Protein AF-A0A9W8W7K0-F1 (afdb_monomer_lite)

Radius of gyration: 33.1 Å; chains: 1; bounding box: 121×92×68 Å

Secondary structure (DSSP, 8-state):
----S--PPPSHHHHHHHHHHHHHTSHHHHHHHHTT--SSSTTS---HHHHHHTSS-HHHHHHHHHHHHHT--GGGTTSTTTTS---HHHHHHHHHHHHHHHHHHHHHHHGGGGTSTTTGGGGTT------B-S-TTTS-TT-SS-HHHHHHHHHHHHTT-SS-HHHHHHHHHHHHHS---HHHHHHHHHIIIIII-B-THHHHHHHHHH-TT--HHHHHHHHHHHHTSSS-TTGGG----HHHHHHHH-TTSHHHHHH-GGGTT---HHHHH-GGGS-HHHHHHHT-TT-HHHHS-S------TT----------------PPP----------------------------------------------------PPP----S---------PP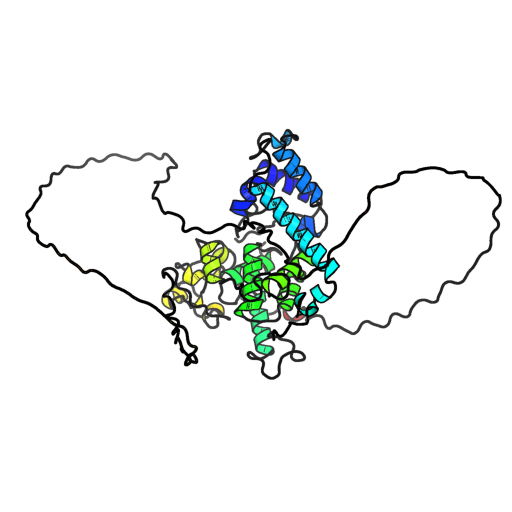P----------------------------------PPPPPP-PPPP------GGGTTS---TT-----

Structure (mmCIF, N/CA/C/O backbone):
data_AF-A0A9W8W7K0-F1
#
_entry.id   AF-A0A9W8W7K0-F1
#
loop_
_atom_site.group_PDB
_atom_site.id
_atom_site.type_symbol
_atom_site.label_atom_id
_atom_site.label_alt_id
_atom_site.label_comp_id
_atom_site.label_asym_id
_atom_site.label_entity_id
_atom_site.label_seq_id
_atom_site.pdbx_PDB_ins_code
_atom_site.Cartn_x
_atom_site.Cartn_y
_atom_site.Cartn_z
_atom_site.occupancy
_atom_site.B_iso_or_equiv
_atom_site.auth_seq_id
_atom_site.auth_comp_id
_atom_site.auth_asym_id
_atom_site.auth_atom_id
_atom_site.pdbx_PDB_model_num
ATOM 1 N N . ASP A 1 1 ? -11.293 -19.561 -4.939 1.00 69.12 1 ASP A N 1
ATOM 2 C CA . ASP A 1 1 ? -10.066 -19.495 -4.118 1.00 69.12 1 ASP A CA 1
ATOM 3 C C . ASP A 1 1 ? -9.386 -18.163 -4.363 1.00 69.12 1 ASP A C 1
ATOM 5 O O . ASP A 1 1 ? -9.458 -17.662 -5.485 1.00 69.12 1 ASP A O 1
ATOM 9 N N . ALA A 1 2 ? -8.819 -17.551 -3.324 1.00 90.88 2 ALA A N 1
ATOM 10 C CA . ALA A 1 2 ? -8.060 -16.312 -3.470 1.00 90.88 2 ALA A CA 1
ATOM 11 C C . ALA A 1 2 ? -6.697 -16.614 -4.112 1.00 90.88 2 ALA A C 1
ATOM 13 O O . ALA A 1 2 ? -6.127 -17.680 -3.885 1.00 90.88 2 ALA A O 1
ATOM 14 N N . LYS A 1 3 ? -6.176 -15.692 -4.925 1.00 94.12 3 LYS A N 1
ATOM 15 C CA . LYS A 1 3 ? -4.857 -15.822 -5.560 1.00 94.12 3 LYS A CA 1
ATOM 16 C C . LYS A 1 3 ? -3.994 -14.624 -5.202 1.00 94.12 3 LYS A C 1
ATOM 18 O O . LYS A 1 3 ? -4.473 -13.492 -5.259 1.00 94.12 3 LYS A O 1
ATOM 23 N N . SER A 1 4 ? -2.728 -14.878 -4.872 1.00 94.56 4 SER A N 1
ATOM 24 C CA . SER A 1 4 ? -1.738 -13.819 -4.672 1.00 94.56 4 SER A CA 1
ATOM 25 C C . SER A 1 4 ? -1.598 -12.968 -5.933 1.00 94.56 4 SER A C 1
ATOM 27 O O . SER A 1 4 ? -1.529 -13.494 -7.041 1.00 94.56 4 SER A O 1
ATOM 29 N N . ALA A 1 5 ? -1.512 -11.648 -5.761 1.00 94.81 5 ALA A N 1
ATOM 30 C CA . ALA A 1 5 ? -1.134 -10.735 -6.836 1.00 94.81 5 ALA A CA 1
ATOM 31 C C . ALA A 1 5 ? 0.386 -10.751 -7.119 1.00 94.81 5 ALA A C 1
ATOM 33 O O . ALA A 1 5 ? 0.833 -10.144 -8.094 1.00 94.81 5 ALA A O 1
ATOM 34 N N . HIS A 1 6 ? 1.181 -11.415 -6.272 1.00 96.00 6 HIS A N 1
ATOM 35 C CA . HIS A 1 6 ? 2.636 -11.540 -6.378 1.00 96.00 6 HIS A CA 1
ATOM 36 C C . HIS A 1 6 ? 3.085 -13.017 -6.228 1.00 96.00 6 HIS A C 1
ATOM 38 O O . HIS A 1 6 ? 3.798 -13.348 -5.280 1.00 96.00 6 HIS A O 1
ATOM 44 N N . PRO A 1 7 ? 2.683 -13.933 -7.132 1.00 95.88 7 PRO A N 1
ATOM 45 C CA . PRO A 1 7 ? 3.006 -15.364 -7.059 1.00 95.88 7 PRO A CA 1
ATOM 46 C C . PRO A 1 7 ? 4.414 -15.694 -7.603 1.00 95.88 7 PRO A C 1
ATOM 48 O O . PRO A 1 7 ? 4.616 -16.755 -8.183 1.00 95.88 7 PRO A O 1
ATOM 51 N N . PHE A 1 8 ? 5.368 -14.763 -7.506 1.00 96.38 8 PHE A N 1
ATOM 52 C CA . PHE A 1 8 ? 6.648 -14.843 -8.214 1.00 96.38 8 PHE A CA 1
ATOM 53 C C . PHE A 1 8 ? 7.795 -15.346 -7.333 1.00 96.38 8 PHE A C 1
ATOM 55 O O . PHE A 1 8 ? 7.987 -14.850 -6.221 1.00 96.38 8 PHE A O 1
ATOM 62 N N . ASP A 1 9 ? 8.611 -16.245 -7.885 1.00 96.62 9 ASP A N 1
ATOM 63 C CA . ASP A 1 9 ? 9.847 -16.725 -7.264 1.00 96.62 9 ASP A CA 1
ATOM 64 C C . ASP A 1 9 ? 10.919 -15.630 -7.167 1.00 96.62 9 ASP A C 1
ATOM 66 O O . ASP A 1 9 ? 11.029 -14.752 -8.028 1.00 96.62 9 ASP A O 1
ATOM 70 N N . GLY A 1 10 ? 11.752 -15.704 -6.127 1.00 97.50 10 GLY A N 1
ATOM 71 C CA . GLY A 1 10 ? 12.887 -14.803 -5.923 1.00 97.50 10 GLY A CA 1
ATOM 72 C C . GLY A 1 10 ? 14.089 -15.111 -6.827 1.00 97.50 10 GLY A C 1
ATOM 73 O O . GLY A 1 10 ? 14.311 -16.248 -7.232 1.00 97.50 10 GLY A O 1
ATOM 74 N N . GLY A 1 11 ? 14.910 -14.092 -7.099 1.00 98.25 11 GLY A N 1
ATOM 75 C CA . GLY A 1 11 ? 16.165 -14.217 -7.854 1.00 98.25 11 GLY A CA 1
ATOM 76 C C . GLY A 1 11 ? 16.276 -13.249 -9.034 1.00 98.25 11 GLY A C 1
ATOM 77 O O . GLY A 1 11 ? 15.302 -12.617 -9.437 1.00 98.25 11 GLY A O 1
ATOM 78 N N . GLU A 1 12 ? 17.481 -13.123 -9.597 1.00 98.62 12 GLU A N 1
ATOM 79 C CA . GLU A 1 12 ? 17.742 -12.239 -10.745 1.00 98.62 12 GLU A CA 1
ATOM 80 C C . GLU A 1 12 ? 17.053 -12.724 -12.032 1.00 98.62 12 GLU A C 1
ATOM 82 O O . GLU A 1 12 ? 16.443 -11.921 -12.738 1.00 98.62 12 GLU A O 1
ATOM 87 N N . SER A 1 13 ? 17.093 -14.025 -12.342 1.00 98.56 13 SER A N 1
ATOM 88 C CA . SER A 1 13 ? 16.479 -14.541 -13.576 1.00 98.56 13 SER A CA 1
ATOM 89 C C . SER A 1 13 ? 14.951 -14.334 -13.605 1.00 98.56 13 SER A C 1
ATOM 91 O O . SER A 1 13 ? 14.484 -13.720 -14.568 1.00 98.56 13 SER A O 1
ATOM 93 N N . PRO A 1 14 ? 14.180 -14.678 -12.546 1.00 98.62 14 PRO A N 1
ATOM 94 C CA . PRO A 1 14 ? 12.758 -14.325 -12.467 1.00 98.62 14 PRO A CA 1
ATOM 95 C C . PRO A 1 14 ? 12.486 -12.814 -12.565 1.00 98.62 14 PRO A C 1
ATOM 97 O O . PRO A 1 14 ? 11.518 -12.404 -13.208 1.00 98.62 14 PRO A O 1
ATOM 100 N N . ALA A 1 15 ? 13.358 -11.965 -12.002 1.00 98.69 15 ALA A N 1
ATOM 101 C CA . ALA A 1 15 ? 13.224 -10.510 -12.107 1.00 98.69 15 ALA A CA 1
ATOM 102 C C . ALA A 1 15 ? 13.302 -10.022 -13.563 1.00 98.69 15 ALA A C 1
ATOM 104 O O . ALA A 1 15 ? 12.480 -9.210 -14.000 1.00 98.69 15 ALA A O 1
ATOM 105 N N . TRP A 1 16 ? 14.269 -10.536 -14.328 1.00 98.50 16 TRP A N 1
ATOM 106 C CA . TRP A 1 16 ? 14.415 -10.231 -15.751 1.00 98.50 16 TRP A CA 1
ATOM 107 C C . TRP A 1 16 ? 13.248 -10.753 -16.584 1.00 98.50 16 TRP A C 1
ATOM 109 O O . TRP A 1 16 ? 12.763 -10.041 -17.467 1.00 98.50 16 TRP A O 1
ATOM 119 N N . ASP A 1 17 ? 12.756 -11.954 -16.293 1.00 98.38 17 ASP A N 1
ATOM 120 C CA . ASP A 1 17 ? 11.609 -12.520 -17.001 1.00 98.38 17 ASP A CA 1
ATOM 121 C C . ASP A 1 17 ? 10.325 -11.733 -16.712 1.00 98.38 17 ASP A C 1
ATOM 123 O O . ASP A 1 17 ? 9.567 -11.439 -17.643 1.00 98.38 17 ASP A O 1
ATOM 127 N N . ARG A 1 18 ? 10.138 -11.242 -15.477 1.00 98.56 18 ARG A N 1
ATOM 128 C CA . ARG A 1 18 ? 9.047 -10.315 -15.141 1.00 98.56 18 ARG A CA 1
ATOM 129 C C . ARG A 1 18 ? 9.155 -8.990 -15.902 1.00 98.56 18 ARG A C 1
ATOM 131 O O . ARG A 1 18 ? 8.139 -8.512 -16.406 1.00 98.56 18 ARG A O 1
ATOM 138 N N . VAL A 1 19 ? 10.347 -8.398 -16.041 1.00 98.56 19 VAL A N 1
ATOM 139 C CA . VAL A 1 19 ? 10.525 -7.172 -16.852 1.00 98.56 19 VAL A CA 1
ATOM 140 C C . VAL A 1 19 ? 10.195 -7.425 -18.322 1.00 98.56 19 VAL A C 1
ATOM 142 O O . VAL A 1 19 ? 9.390 -6.689 -18.898 1.00 98.56 19 VAL A O 1
ATOM 145 N N . ARG A 1 20 ? 10.741 -8.490 -18.919 1.00 97.81 20 ARG A N 1
ATOM 146 C CA . ARG A 1 20 ? 10.483 -8.856 -20.322 1.00 97.81 20 ARG A CA 1
ATOM 147 C C . ARG A 1 20 ? 9.000 -9.121 -20.575 1.00 97.81 20 ARG A C 1
ATOM 149 O O . ARG A 1 20 ? 8.483 -8.691 -21.604 1.00 97.81 20 ARG A O 1
ATOM 156 N N . HIS A 1 21 ? 8.308 -9.782 -19.642 1.00 98.06 21 HIS A N 1
ATOM 157 C CA . HIS A 1 21 ? 6.854 -9.980 -19.681 1.00 98.06 21 HIS A CA 1
ATOM 158 C C . HIS A 1 21 ? 6.109 -8.644 -19.725 1.00 98.06 21 HIS A C 1
ATOM 160 O O . HIS A 1 21 ? 5.313 -8.420 -20.634 1.00 98.06 21 HIS A O 1
ATOM 166 N N . LEU A 1 22 ? 6.400 -7.726 -18.798 1.00 98.19 22 LEU A N 1
ATOM 167 C CA . LEU A 1 22 ? 5.751 -6.409 -18.720 1.00 98.19 22 LEU A CA 1
ATOM 168 C C . LEU A 1 22 ? 5.983 -5.542 -19.963 1.00 98.19 22 LEU A C 1
ATOM 170 O O . LEU A 1 22 ? 5.111 -4.752 -20.327 1.00 98.19 22 LEU A O 1
ATOM 174 N N . VAL A 1 23 ? 7.146 -5.660 -20.606 1.00 97.75 23 VAL A N 1
ATOM 175 C CA . VAL A 1 23 ? 7.427 -4.967 -21.869 1.00 97.75 23 VAL A CA 1
ATOM 176 C C . VAL A 1 23 ? 6.638 -5.614 -23.012 1.00 97.75 23 VAL A C 1
ATOM 178 O O . VAL A 1 23 ? 5.861 -4.930 -23.678 1.00 97.75 23 VAL A O 1
ATOM 181 N N . LYS A 1 24 ? 6.757 -6.937 -23.198 1.00 97.25 24 LYS A N 1
ATOM 182 C CA . LYS A 1 24 ? 6.129 -7.679 -24.310 1.00 97.25 24 LYS A CA 1
ATOM 183 C C . LYS A 1 24 ? 4.600 -7.658 -24.281 1.00 97.25 24 LYS A C 1
ATOM 185 O O . LYS A 1 24 ? 3.972 -7.555 -25.331 1.00 97.25 24 LYS A O 1
ATOM 190 N N . THR A 1 25 ? 3.994 -7.705 -23.096 1.00 97.00 25 THR A N 1
ATOM 191 C CA . THR A 1 25 ? 2.533 -7.581 -22.914 1.00 97.00 25 THR A CA 1
ATOM 192 C C . THR A 1 25 ? 2.031 -6.136 -22.975 1.00 97.00 25 THR A C 1
ATOM 194 O O . THR A 1 25 ? 0.826 -5.903 -23.033 1.00 97.00 25 THR A O 1
ATOM 197 N N . GLY A 1 26 ? 2.929 -5.146 -22.967 1.00 97.06 26 GLY A N 1
ATOM 198 C CA . GLY A 1 26 ? 2.571 -3.730 -22.908 1.00 97.06 26 GLY A CA 1
ATOM 199 C C . GLY A 1 26 ? 2.163 -3.228 -21.518 1.00 97.06 26 GLY A C 1
ATOM 200 O O . GLY A 1 26 ? 1.748 -2.072 -21.413 1.00 97.06 26 GLY A O 1
ATOM 201 N N . GLY A 1 27 ? 2.318 -4.038 -20.462 1.00 97.56 27 GLY A N 1
ATOM 202 C CA . GLY A 1 27 ? 2.046 -3.667 -19.068 1.00 97.56 27 GLY A CA 1
ATOM 203 C C . GLY A 1 27 ? 2.809 -2.423 -18.594 1.00 97.56 27 GLY A C 1
ATOM 204 O O . GLY A 1 27 ? 2.254 -1.605 -17.860 1.00 97.56 27 GLY A O 1
ATOM 205 N N . MET A 1 28 ? 4.039 -2.201 -19.080 1.00 97.75 28 MET A N 1
ATOM 206 C CA . MET A 1 28 ? 4.772 -0.945 -18.832 1.00 97.75 28 MET A CA 1
ATOM 207 C C . MET A 1 28 ? 4.047 0.284 -19.414 1.00 97.75 28 MET A C 1
ATOM 209 O O . MET A 1 28 ? 4.049 1.351 -18.806 1.00 97.75 28 MET A O 1
ATOM 213 N N . CYS A 1 29 ? 3.381 0.136 -20.561 1.00 97.88 29 CYS A N 1
ATOM 214 C CA . CYS A 1 29 ? 2.698 1.216 -21.280 1.00 97.88 29 CYS A CA 1
ATOM 215 C C . CYS A 1 29 ? 1.240 1.433 -20.840 1.00 97.88 29 CYS A C 1
ATOM 217 O O . CYS A 1 29 ? 0.659 2.467 -21.158 1.00 97.88 29 CYS A O 1
ATOM 219 N N . SER A 1 30 ? 0.615 0.480 -20.142 1.00 97.62 30 SER A N 1
ATOM 220 C CA . SER A 1 30 ? -0.686 0.668 -19.470 1.00 97.62 30 SER A CA 1
ATOM 221 C C . SER A 1 30 ? -0.554 1.040 -17.990 1.00 97.62 30 SER A C 1
ATOM 223 O O . SER A 1 30 ? -1.554 1.368 -17.356 1.00 97.62 30 SER A O 1
ATOM 225 N N . TYR A 1 31 ? 0.662 1.017 -17.429 1.00 98.44 31 TYR A N 1
ATOM 226 C CA . TYR A 1 31 ? 0.902 1.125 -15.988 1.00 98.44 31 TYR A CA 1
ATOM 227 C C . TYR A 1 31 ? 0.175 2.301 -15.314 1.00 98.44 31 TYR A C 1
ATOM 229 O O . TYR A 1 31 ? -0.412 2.127 -14.250 1.00 98.44 31 TYR A O 1
ATOM 237 N N . GLN A 1 32 ? 0.153 3.488 -15.927 1.00 97.69 32 GLN A N 1
ATOM 238 C CA . GLN A 1 32 ? -0.512 4.668 -15.356 1.00 97.69 32 GLN A CA 1
ATOM 239 C C . GLN A 1 32 ? -2.029 4.484 -15.173 1.00 97.69 32 GLN A C 1
ATOM 241 O O . GLN A 1 32 ? -2.600 5.008 -14.215 1.00 97.69 32 GLN A O 1
ATOM 246 N N . GLU A 1 33 ? -2.671 3.731 -16.066 1.00 97.38 33 GLU A N 1
ATOM 247 C CA . GLU A 1 33 ? -4.105 3.430 -16.037 1.00 97.38 33 GLU A CA 1
ATOM 248 C C . GLU A 1 33 ? -4.400 2.332 -15.003 1.00 97.38 33 GLU A C 1
ATOM 250 O O . GLU A 1 33 ? -5.355 2.430 -14.232 1.00 97.38 33 GLU A O 1
ATOM 255 N N . THR A 1 34 ? -3.549 1.302 -14.939 1.00 97.44 34 THR A N 1
ATOM 256 C CA . THR A 1 34 ? -3.819 0.067 -14.185 1.00 97.44 34 THR A CA 1
ATOM 257 C C . THR A 1 34 ? -3.297 0.066 -12.747 1.00 97.44 34 THR A C 1
ATOM 259 O O . THR A 1 34 ? -3.835 -0.654 -11.907 1.00 97.44 34 THR A O 1
ATOM 262 N N . ARG A 1 35 ? -2.281 0.878 -12.414 1.00 97.44 35 ARG A N 1
ATOM 263 C CA . ARG A 1 35 ? -1.501 0.804 -11.153 1.00 97.44 35 ARG A CA 1
ATOM 264 C C . ARG A 1 35 ? -2.266 0.933 -9.833 1.00 97.44 35 ARG A C 1
ATOM 266 O O . ARG A 1 35 ? -1.680 0.694 -8.778 1.00 97.44 35 ARG A O 1
ATOM 273 N N . ASN A 1 36 ? -3.534 1.337 -9.873 1.00 97.44 36 ASN A N 1
ATOM 274 C CA . ASN A 1 36 ? -4.407 1.415 -8.699 1.00 97.44 36 ASN A CA 1
ATOM 275 C C . ASN A 1 36 ? -5.288 0.172 -8.494 1.00 97.44 36 ASN A C 1
ATOM 277 O O . ASN A 1 36 ? -6.071 0.162 -7.546 1.00 97.44 36 ASN A O 1
ATOM 281 N N . GLY A 1 37 ? -5.176 -0.841 -9.359 1.00 97.38 37 GLY A N 1
ATOM 282 C CA . GLY A 1 37 ? -5.876 -2.113 -9.209 1.00 97.38 37 GLY A CA 1
ATOM 283 C C . GLY A 1 37 ? -5.520 -2.848 -7.913 1.00 97.38 37 GLY A C 1
ATOM 284 O O . GLY A 1 37 ? -4.507 -2.568 -7.267 1.00 97.38 37 GLY A O 1
ATOM 285 N N . LEU A 1 38 ? -6.393 -3.783 -7.539 1.00 97.75 38 LEU A N 1
ATOM 286 C CA . LEU A 1 38 ? -6.318 -4.530 -6.280 1.00 97.75 38 LEU A CA 1
ATOM 287 C C . LEU A 1 38 ? -6.217 -6.054 -6.483 1.00 97.75 38 LEU A C 1
ATOM 289 O O . LEU A 1 38 ? -5.782 -6.754 -5.580 1.00 97.75 38 LEU A O 1
ATOM 293 N N . LEU A 1 39 ? -6.591 -6.574 -7.658 1.00 96.88 39 LEU A N 1
ATOM 294 C CA . LEU A 1 39 ? -6.557 -8.003 -7.990 1.00 96.88 39 LEU A CA 1
ATOM 295 C C . LEU A 1 39 ? -5.794 -8.259 -9.291 1.00 96.88 39 LEU A C 1
ATOM 297 O O . LEU A 1 39 ? -5.890 -7.479 -10.240 1.00 96.88 39 LEU A O 1
ATOM 301 N N . GLY A 1 40 ? -5.096 -9.395 -9.341 1.00 96.31 40 GLY A N 1
ATOM 302 C CA . GLY A 1 40 ? -4.341 -9.863 -10.503 1.00 96.31 40 GLY A CA 1
ATOM 303 C C . GLY A 1 40 ? -2.873 -9.426 -10.521 1.00 96.31 40 GLY A C 1
ATOM 304 O O . GLY A 1 40 ? -2.425 -8.545 -9.787 1.00 96.31 40 GLY A O 1
ATOM 305 N N . GLU A 1 41 ? -2.096 -10.060 -11.386 1.00 96.88 41 GLU A N 1
ATOM 306 C CA . GLU A 1 41 ? -0.648 -9.846 -11.463 1.00 96.88 41 GLU A CA 1
ATOM 307 C C . GLU A 1 41 ? -0.300 -8.553 -12.212 1.00 96.88 41 GLU A C 1
ATOM 309 O O . GLU A 1 41 ? 0.485 -7.740 -11.723 1.00 96.88 41 GLU A O 1
ATOM 314 N N . ASP A 1 42 ? -0.953 -8.298 -13.346 1.00 96.81 42 ASP A N 1
ATOM 315 C CA . ASP A 1 42 ? -0.522 -7.284 -14.320 1.00 96.81 42 ASP A CA 1
ATOM 316 C C . ASP A 1 42 ? -1.151 -5.893 -14.151 1.00 96.81 42 ASP A C 1
ATOM 318 O O . ASP A 1 42 ? -0.867 -4.988 -14.933 1.00 96.81 42 ASP A O 1
ATOM 322 N N . PHE A 1 43 ? -1.922 -5.648 -13.081 1.00 97.00 43 PHE A N 1
ATOM 323 C CA . PHE A 1 43 ? -2.337 -4.272 -12.768 1.00 97.00 43 PHE A CA 1
ATOM 324 C C . PHE A 1 43 ? -1.137 -3.366 -12.431 1.00 97.00 43 PHE A C 1
ATOM 326 O O . PHE A 1 43 ? -1.212 -2.145 -12.566 1.00 97.00 43 PHE A O 1
ATOM 333 N N . SER A 1 44 ? -0.018 -3.944 -11.990 1.00 98.00 44 SER A N 1
ATOM 334 C CA . SER A 1 44 ? 1.217 -3.233 -11.659 1.00 98.00 44 SER A CA 1
ATOM 335 C C . SER A 1 44 ? 2.443 -4.092 -11.973 1.00 98.00 44 SER A C 1
ATOM 337 O O . SER A 1 44 ? 2.335 -5.285 -12.246 1.00 98.00 44 SER A O 1
ATOM 339 N N . THR A 1 45 ? 3.635 -3.495 -11.922 1.00 98.25 45 THR A N 1
ATOM 340 C CA . THR A 1 45 ? 4.877 -4.177 -12.314 1.00 98.25 45 THR A CA 1
ATOM 341 C C . THR A 1 45 ? 5.207 -5.399 -11.448 1.00 98.25 45 THR A C 1
ATOM 343 O O . THR A 1 45 ? 5.752 -6.371 -11.956 1.00 98.25 45 THR A O 1
ATOM 346 N N . LYS A 1 46 ? 4.873 -5.383 -10.149 1.00 98.19 46 LYS A N 1
ATOM 347 C CA . LYS A 1 46 ? 5.287 -6.414 -9.170 1.00 98.19 46 LYS A CA 1
ATOM 348 C C . LYS A 1 46 ? 6.814 -6.631 -9.119 1.00 98.19 46 LYS A C 1
ATOM 350 O O . LYS A 1 46 ? 7.291 -7.691 -8.754 1.00 98.19 46 LYS A O 1
ATOM 355 N N . LEU A 1 47 ? 7.595 -5.598 -9.458 1.00 98.56 47 LEU A N 1
ATOM 356 C CA . LEU A 1 47 ? 9.066 -5.630 -9.410 1.00 98.56 47 LEU A CA 1
ATOM 357 C C . LEU A 1 47 ? 9.641 -5.256 -8.032 1.00 98.56 47 LEU A C 1
ATOM 359 O O . LEU A 1 47 ? 10.857 -5.191 -7.867 1.00 98.56 47 LEU A O 1
ATOM 363 N N . SER A 1 48 ? 8.787 -4.964 -7.048 1.00 98.25 48 SER A N 1
ATOM 364 C CA . SER A 1 48 ? 9.192 -4.439 -5.743 1.00 98.25 48 SER A CA 1
ATOM 365 C C . SER A 1 48 ? 10.002 -5.446 -4.921 1.00 98.25 48 SER A C 1
ATOM 367 O O . SER A 1 48 ? 11.034 -5.050 -4.385 1.00 98.25 48 SER A O 1
ATOM 369 N N . GLY A 1 49 ? 9.633 -6.735 -4.904 1.00 97.38 49 GLY A N 1
ATOM 370 C CA . GLY A 1 49 ? 10.412 -7.782 -4.219 1.00 97.38 49 GLY A CA 1
ATOM 371 C C . GLY A 1 49 ? 11.845 -7.889 -4.752 1.00 97.38 49 GLY A C 1
ATOM 372 O O . GLY A 1 49 ? 12.817 -7.838 -3.998 1.00 97.38 49 GLY A O 1
ATOM 373 N N . TYR A 1 50 ? 11.995 -7.900 -6.079 1.00 98.62 50 TYR A N 1
ATOM 374 C CA . TYR A 1 50 ? 13.303 -7.916 -6.739 1.00 98.62 50 TYR A CA 1
ATOM 375 C C . TYR A 1 50 ? 14.126 -6.642 -6.490 1.00 98.62 50 TYR A C 1
ATOM 377 O O . TYR A 1 50 ? 15.340 -6.715 -6.307 1.00 98.62 50 TYR A O 1
ATOM 385 N N . LEU A 1 51 ? 13.478 -5.472 -6.464 1.00 98.69 51 LEU A N 1
ATOM 386 C CA . LEU A 1 51 ? 14.119 -4.178 -6.196 1.00 98.69 51 LEU A CA 1
ATOM 387 C C . LEU A 1 51 ? 14.529 -3.981 -4.729 1.00 98.69 51 LEU A C 1
ATOM 389 O O . LEU A 1 51 ? 15.419 -3.164 -4.465 1.00 98.69 51 LEU A O 1
ATOM 393 N N . ALA A 1 52 ? 13.876 -4.670 -3.791 1.00 98.00 52 ALA A N 1
ATOM 394 C CA . ALA A 1 52 ? 14.219 -4.659 -2.370 1.00 98.00 52 ALA A CA 1
ATOM 395 C C . ALA A 1 52 ? 15.489 -5.485 -2.105 1.00 98.00 52 ALA A C 1
ATOM 397 O O . ALA A 1 52 ? 16.426 -4.991 -1.478 1.00 98.00 52 ALA A O 1
ATOM 398 N N . LEU A 1 53 ? 15.559 -6.696 -2.671 1.00 97.62 53 LEU A N 1
ATOM 399 C CA . LEU A 1 53 ? 16.705 -7.608 -2.537 1.00 97.62 53 LEU A CA 1
ATOM 400 C C . LEU A 1 53 ? 17.873 -7.301 -3.493 1.00 97.62 53 LEU A C 1
ATOM 402 O O . LEU A 1 53 ? 18.946 -7.882 -3.365 1.00 97.62 53 LEU A O 1
ATOM 406 N N . GLY A 1 54 ? 17.686 -6.393 -4.455 1.00 98.00 54 GLY A N 1
ATOM 407 C CA . GLY A 1 54 ? 18.712 -6.035 -5.438 1.00 98.00 54 GLY A CA 1
ATOM 408 C C . GLY A 1 54 ? 18.876 -7.038 -6.585 1.00 98.00 54 GLY A C 1
ATOM 409 O O . GLY A 1 54 ? 19.814 -6.898 -7.363 1.00 98.00 54 GLY A O 1
ATOM 410 N N . CYS A 1 55 ? 17.952 -7.995 -6.735 1.00 98.62 55 CYS A N 1
ATOM 411 C CA . CYS A 1 55 ? 17.897 -8.940 -7.859 1.00 98.62 55 CYS A CA 1
ATOM 412 C C . CYS A 1 55 ? 17.754 -8.245 -9.223 1.00 98.62 55 CYS A C 1
ATOM 414 O O . CYS A 1 55 ? 18.072 -8.831 -10.250 1.00 98.62 55 CYS A O 1
ATOM 416 N N . ILE A 1 56 ? 17.267 -7.001 -9.240 1.00 98.50 56 ILE A N 1
ATOM 417 C CA . ILE A 1 56 ? 17.315 -6.119 -10.405 1.00 98.50 56 ILE A CA 1
ATOM 418 C C . ILE A 1 56 ? 17.551 -4.675 -9.958 1.00 98.50 56 ILE A C 1
ATOM 420 O O . ILE A 1 56 ? 17.106 -4.261 -8.885 1.00 98.50 56 ILE A O 1
ATOM 424 N N . SER A 1 57 ? 18.244 -3.882 -10.779 1.00 98.25 57 SER A N 1
ATOM 425 C CA . SER A 1 57 ? 18.478 -2.465 -10.488 1.00 98.25 57 SER A CA 1
ATOM 426 C C . SER A 1 57 ? 17.442 -1.558 -11.161 1.00 98.25 57 SER A C 1
ATOM 428 O O . SER A 1 57 ? 16.991 -1.822 -12.275 1.00 98.25 57 SER A O 1
ATOM 430 N N . ALA A 1 58 ? 17.116 -0.425 -10.530 1.00 98.19 58 ALA A N 1
ATOM 431 C CA . ALA A 1 58 ? 16.249 0.593 -11.133 1.00 98.19 58 ALA A CA 1
ATOM 432 C C . ALA A 1 58 ? 16.813 1.143 -12.462 1.00 98.19 58 ALA A C 1
ATOM 434 O O . ALA A 1 58 ? 16.047 1.491 -13.357 1.00 98.19 58 ALA A O 1
ATOM 435 N N . ARG A 1 59 ? 18.148 1.159 -12.618 1.00 98.50 59 ARG A N 1
ATOM 436 C CA . ARG A 1 59 ? 18.823 1.524 -13.876 1.00 98.50 59 ARG A CA 1
ATOM 437 C C . ARG A 1 59 ? 18.593 0.483 -14.970 1.00 98.50 59 ARG A C 1
ATOM 439 O O . ARG A 1 59 ? 18.344 0.866 -16.100 1.00 98.50 59 ARG A O 1
ATOM 446 N N . SER A 1 60 ? 18.609 -0.804 -14.622 1.00 98.50 60 SER A N 1
ATOM 447 C CA . SER A 1 60 ? 18.305 -1.905 -15.546 1.00 98.50 60 SER A CA 1
ATOM 448 C C . SER A 1 60 ? 16.865 -1.808 -16.055 1.00 98.50 60 SER A C 1
ATOM 450 O O . SER A 1 60 ? 16.630 -1.893 -17.251 1.00 98.50 60 SER A O 1
ATOM 452 N N . ILE A 1 61 ? 15.901 -1.532 -15.167 1.00 98.69 61 ILE A N 1
ATOM 453 C CA . ILE A 1 61 ? 14.502 -1.303 -15.570 1.00 98.69 61 ILE A CA 1
ATOM 454 C C . ILE A 1 61 ? 14.390 -0.063 -16.472 1.00 98.69 61 ILE A C 1
ATOM 456 O O . ILE A 1 61 ? 13.660 -0.090 -17.456 1.00 98.69 61 ILE A O 1
ATOM 460 N N . HIS A 1 62 ? 15.107 1.023 -16.163 1.00 98.50 62 HIS A N 1
ATOM 461 C CA . HIS A 1 62 ? 15.106 2.222 -17.002 1.00 98.50 62 HIS A CA 1
ATOM 462 C C . HIS A 1 62 ? 15.677 1.958 -18.405 1.00 98.50 62 HIS A C 1
ATOM 464 O O . HIS A 1 62 ? 15.085 2.422 -19.376 1.00 98.50 62 HIS A O 1
ATOM 470 N N . ASP A 1 63 ? 16.775 1.210 -18.508 1.00 98.38 63 ASP A N 1
ATOM 471 C CA . ASP A 1 63 ? 17.408 0.814 -19.771 1.00 98.38 63 ASP A CA 1
ATOM 472 C C . ASP A 1 63 ? 16.458 -0.021 -20.651 1.00 98.38 63 ASP A C 1
ATOM 474 O O . ASP A 1 63 ? 16.291 0.267 -21.833 1.00 98.38 63 ASP A O 1
ATOM 478 N N . GLU A 1 64 ? 15.720 -0.969 -20.064 1.00 98.12 64 GLU A N 1
ATOM 479 C CA . GLU A 1 64 ? 14.677 -1.728 -20.777 1.00 98.12 64 GLU A CA 1
ATOM 480 C C . GLU A 1 64 ? 13.511 -0.854 -21.265 1.00 98.12 64 GLU A C 1
ATOM 482 O O . GLU A 1 64 ? 12.957 -1.096 -22.338 1.00 98.12 64 GLU A O 1
ATOM 487 N N . LEU A 1 65 ? 13.150 0.194 -20.516 1.00 98.44 65 LEU A N 1
ATOM 488 C CA . LEU A 1 65 ? 12.164 1.169 -20.985 1.00 98.44 65 LEU A CA 1
ATOM 489 C C . LEU A 1 65 ? 12.709 2.018 -22.144 1.00 98.44 65 LEU A C 1
ATOM 491 O O . LEU A 1 65 ? 11.959 2.280 -23.076 1.00 98.44 65 LEU A O 1
ATOM 495 N N . LEU A 1 66 ? 13.992 2.401 -22.134 1.00 98.50 66 LEU A N 1
ATOM 496 C CA . LEU A 1 66 ? 14.617 3.110 -23.262 1.00 98.50 66 LEU A CA 1
ATOM 497 C C . LEU A 1 66 ? 14.667 2.230 -24.517 1.00 98.50 66 LEU A C 1
ATOM 499 O O . LEU A 1 66 ? 14.261 2.677 -25.583 1.00 98.50 66 LEU A O 1
ATOM 503 N N . LYS A 1 67 ? 15.047 0.952 -24.392 1.00 98.44 67 LYS A N 1
ATOM 504 C CA . LYS A 1 67 ? 15.030 -0.015 -25.508 1.00 98.44 67 LYS A CA 1
ATOM 505 C C . LYS A 1 67 ? 13.665 -0.132 -26.183 1.00 98.44 67 LYS A C 1
ATOM 507 O O . LYS A 1 67 ? 13.585 -0.192 -27.410 1.00 98.44 67 LYS A O 1
ATOM 512 N N . LEU A 1 68 ? 12.595 -0.146 -25.385 1.00 98.44 68 LEU A N 1
ATOM 513 C CA . LEU A 1 68 ? 11.221 -0.104 -25.883 1.00 98.44 68 LEU A CA 1
ATOM 514 C C . LEU A 1 68 ? 10.909 1.242 -26.557 1.00 98.44 68 LEU A C 1
ATOM 516 O O . LEU A 1 68 ? 10.397 1.265 -27.672 1.00 98.44 68 LEU A O 1
ATOM 520 N N . GLU A 1 69 ? 11.181 2.354 -25.881 1.00 98.50 69 GLU A N 1
ATOM 521 C CA . GLU A 1 69 ? 10.773 3.700 -26.302 1.00 98.50 69 GLU A CA 1
ATOM 522 C C . GLU A 1 69 ? 11.498 4.175 -27.565 1.00 98.50 69 GLU A C 1
ATOM 524 O O . GLU A 1 69 ? 10.842 4.667 -28.486 1.00 98.50 69 GLU A O 1
ATOM 529 N N . ASP A 1 70 ? 12.811 3.960 -27.632 1.00 98.38 70 ASP A N 1
ATOM 530 C CA . ASP A 1 70 ? 13.674 4.309 -28.766 1.00 98.38 70 ASP A CA 1
ATOM 531 C C . ASP A 1 70 ? 13.584 3.279 -29.905 1.00 98.38 70 ASP A C 1
ATOM 533 O O . ASP A 1 70 ? 13.993 3.557 -31.031 1.00 98.38 70 ASP A O 1
ATOM 537 N N . GLY A 1 71 ? 13.032 2.090 -29.633 1.00 97.62 71 GLY A N 1
ATOM 538 C CA . GLY A 1 71 ? 12.859 1.026 -30.622 1.00 97.62 71 GLY A CA 1
ATOM 539 C C . GLY A 1 71 ? 14.156 0.300 -30.991 1.00 97.62 71 GLY A C 1
ATOM 540 O O . GLY A 1 71 ? 14.325 -0.101 -32.138 1.00 97.62 71 GLY A O 1
ATOM 541 N N . THR A 1 72 ? 15.095 0.163 -30.050 1.00 97.75 72 THR A N 1
ATOM 542 C CA . THR A 1 72 ? 16.452 -0.355 -30.319 1.00 97.75 72 THR A CA 1
ATOM 543 C C . THR A 1 72 ? 16.621 -1.856 -30.069 1.00 97.75 72 THR A C 1
ATOM 545 O O . THR A 1 72 ? 17.586 -2.441 -30.559 1.00 97.75 72 THR A O 1
ATOM 548 N N . ASP A 1 73 ? 15.694 -2.500 -29.351 1.00 96.31 73 ASP A N 1
ATOM 549 C CA . ASP A 1 73 ? 15.679 -3.956 -29.145 1.00 96.31 73 ASP A CA 1
ATOM 550 C C . ASP A 1 73 ? 14.534 -4.611 -29.935 1.00 96.31 73 ASP A C 1
ATOM 552 O O . ASP A 1 73 ? 13.376 -4.617 -29.517 1.00 96.31 73 ASP A O 1
ATOM 556 N N . GLU A 1 74 ? 14.868 -5.205 -31.083 1.00 95.88 74 GLU A N 1
ATOM 557 C CA . GLU A 1 74 ? 13.923 -5.881 -31.986 1.00 95.88 74 GLU A CA 1
ATOM 558 C C . GLU A 1 74 ? 13.111 -7.010 -31.318 1.00 95.88 74 GLU A C 1
ATOM 560 O O . GLU A 1 74 ? 12.034 -7.374 -31.803 1.00 95.88 74 GLU A O 1
ATOM 565 N N . THR A 1 75 ? 13.533 -7.545 -30.162 1.00 96.00 75 THR A N 1
ATOM 566 C CA . THR A 1 75 ? 12.709 -8.510 -29.407 1.00 96.00 75 THR A CA 1
ATOM 567 C C . THR A 1 75 ? 11.429 -7.884 -28.835 1.00 96.00 75 THR A C 1
ATOM 569 O O . THR A 1 75 ? 10.506 -8.611 -28.441 1.00 96.00 75 THR A O 1
ATOM 572 N N . TYR A 1 76 ? 11.340 -6.550 -28.846 1.00 96.56 76 TYR A N 1
ATOM 573 C CA . TYR A 1 76 ? 10.178 -5.749 -28.473 1.00 96.56 76 TYR A CA 1
ATOM 574 C C . TYR A 1 76 ? 9.417 -5.152 -29.666 1.00 96.56 76 TYR A C 1
ATOM 576 O O . TYR A 1 76 ? 8.438 -4.445 -29.438 1.00 96.56 76 TYR A O 1
ATOM 584 N N . ALA A 1 77 ? 9.753 -5.485 -30.918 1.00 96.31 77 ALA A N 1
ATOM 585 C CA . ALA A 1 77 ? 9.124 -4.901 -32.114 1.00 96.31 77 ALA A CA 1
ATOM 586 C C . ALA A 1 77 ? 7.586 -5.056 -32.194 1.00 96.31 77 ALA A C 1
ATOM 588 O O . ALA A 1 77 ? 6.905 -4.297 -32.885 1.00 96.31 77 ALA A O 1
ATOM 589 N N . ARG A 1 78 ? 7.013 -6.037 -31.480 1.00 96.19 78 ARG A N 1
ATOM 590 C CA . ARG A 1 78 ? 5.556 -6.277 -31.385 1.00 96.19 78 ARG A CA 1
ATOM 591 C C . ARG A 1 78 ? 4.898 -5.673 -30.135 1.00 96.19 78 ARG A C 1
ATOM 593 O O . ARG A 1 78 ? 3.678 -5.753 -29.998 1.00 96.19 78 ARG A O 1
ATOM 600 N N . SER A 1 79 ? 5.676 -5.095 -29.224 1.00 96.38 79 SER A N 1
ATOM 601 C CA . SER A 1 79 ? 5.207 -4.543 -27.950 1.00 96.38 79 SER A CA 1
ATOM 602 C C . SER A 1 79 ? 4.440 -3.230 -28.142 1.00 96.38 79 SER A C 1
ATOM 604 O O . SER A 1 79 ? 4.780 -2.394 -28.985 1.00 96.38 79 SER A O 1
ATOM 606 N N . LYS A 1 80 ? 3.429 -2.978 -27.298 1.00 95.50 80 LYS A N 1
ATOM 607 C CA . LYS A 1 80 ? 2.776 -1.657 -27.225 1.00 95.50 80 LYS A CA 1
ATOM 608 C C . LYS A 1 80 ? 3.835 -0.602 -26.880 1.00 95.50 80 LYS A C 1
ATOM 610 O O . LYS A 1 80 ? 4.490 -0.719 -25.854 1.00 95.50 80 LYS A O 1
ATOM 615 N N . GLY A 1 81 ? 3.953 0.442 -27.701 1.00 94.69 81 GLY A N 1
ATOM 616 C CA . GLY A 1 81 ? 4.860 1.575 -27.461 1.00 94.69 81 GLY A CA 1
ATOM 617 C C . GLY A 1 81 ? 6.237 1.488 -28.129 1.00 94.69 81 GLY A C 1
ATOM 618 O O . GLY A 1 81 ? 6.968 2.469 -28.059 1.00 94.69 81 GLY A O 1
ATOM 619 N N . PHE A 1 82 ? 6.565 0.384 -28.811 1.00 98.00 82 PHE A N 1
ATOM 620 C CA . PHE A 1 82 ? 7.868 0.208 -29.462 1.00 98.00 82 PHE A CA 1
ATOM 621 C C . PHE A 1 82 ? 8.196 1.317 -30.475 1.00 98.00 82 PHE A C 1
ATOM 623 O O . PHE A 1 82 ? 7.414 1.541 -31.404 1.00 98.00 82 PHE A O 1
ATOM 630 N N . GLY A 1 83 ? 9.328 2.003 -30.288 1.00 97.88 83 GLY A N 1
ATOM 631 C CA . GLY A 1 83 ? 9.798 3.086 -31.161 1.00 97.88 83 GLY A CA 1
ATOM 632 C C . GLY A 1 83 ? 8.916 4.342 -31.154 1.00 97.88 83 GLY A C 1
ATOM 633 O O . GLY A 1 83 ? 8.900 5.086 -32.135 1.00 97.88 83 GLY A O 1
ATOM 634 N N . LYS A 1 84 ? 8.113 4.559 -30.099 1.00 97.69 84 LYS A N 1
ATOM 635 C CA . LYS A 1 84 ? 7.161 5.689 -29.990 1.00 97.69 84 LYS A CA 1
ATOM 636 C C . LYS A 1 84 ? 7.535 6.722 -28.923 1.00 97.69 84 LYS A C 1
ATOM 638 O O . LYS A 1 84 ? 6.755 7.648 -28.701 1.00 97.69 84 LYS A O 1
ATOM 643 N N . GLY A 1 85 ? 8.699 6.583 -28.288 1.00 98.06 85 GLY A N 1
ATOM 644 C CA . GLY A 1 85 ? 9.147 7.433 -27.185 1.00 98.06 85 GLY A CA 1
ATOM 645 C C . GLY A 1 85 ? 8.371 7.226 -25.876 1.00 98.06 85 GLY A C 1
ATOM 646 O O . GLY A 1 85 ? 7.484 6.372 -25.770 1.00 98.06 85 GLY A O 1
ATOM 647 N N . GLU A 1 86 ? 8.713 8.033 -24.864 1.00 98.19 86 GLU A N 1
ATOM 648 C CA . GLU A 1 86 ? 8.040 8.043 -23.558 1.00 98.19 86 GLU A CA 1
ATOM 649 C C . GLU A 1 86 ? 6.519 8.224 -23.703 1.00 98.19 86 GLU A C 1
ATOM 651 O O . GLU A 1 86 ? 6.037 9.148 -24.360 1.00 98.19 86 GLU A O 1
ATOM 656 N N . ASN A 1 87 ? 5.759 7.387 -22.996 1.00 97.69 87 ASN A N 1
ATOM 657 C CA . ASN A 1 87 ? 4.315 7.535 -22.827 1.00 97.69 87 ASN A CA 1
ATOM 658 C C . ASN A 1 87 ? 3.948 7.600 -21.338 1.00 97.69 87 ASN A C 1
ATOM 660 O O . ASN A 1 87 ? 4.770 7.305 -20.471 1.00 97.69 87 ASN A O 1
ATOM 664 N N . ASP A 1 88 ? 2.701 7.962 -21.028 1.00 98.19 88 ASP A N 1
ATOM 665 C CA . ASP A 1 88 ? 2.243 8.143 -19.643 1.00 98.19 88 ASP A CA 1
ATOM 666 C C . ASP A 1 88 ? 2.471 6.908 -18.753 1.00 98.19 88 ASP A C 1
ATOM 668 O O . ASP A 1 88 ? 2.772 7.062 -17.569 1.00 98.19 88 ASP A O 1
ATOM 672 N N . GLY A 1 89 ? 2.385 5.693 -19.309 1.00 98.25 89 GLY A N 1
ATOM 673 C CA . GLY A 1 89 ? 2.663 4.451 -18.589 1.00 98.25 89 GLY A CA 1
ATOM 674 C C . GLY A 1 89 ? 4.132 4.316 -18.197 1.00 98.25 89 GLY A C 1
ATOM 675 O O . GLY A 1 89 ? 4.444 4.208 -17.008 1.00 98.25 89 GLY A O 1
ATOM 676 N N . THR A 1 90 ? 5.044 4.381 -19.168 1.00 98.38 90 THR A N 1
ATOM 677 C CA . THR A 1 90 ? 6.481 4.183 -18.914 1.00 98.38 90 THR A CA 1
ATOM 678 C C . THR A 1 90 ? 7.088 5.326 -18.098 1.00 98.38 90 THR A C 1
ATOM 680 O O . THR A 1 90 ? 7.883 5.096 -17.180 1.00 98.38 90 THR A O 1
ATOM 683 N N . LYS A 1 91 ? 6.601 6.550 -18.326 1.00 98.56 91 LYS A N 1
ATOM 684 C CA . LYS A 1 91 ? 6.834 7.724 -17.480 1.00 98.56 91 LYS A CA 1
ATOM 685 C C . LYS A 1 91 ? 6.424 7.486 -16.031 1.00 98.56 91 LYS A C 1
ATOM 687 O O . LYS A 1 91 ? 7.182 7.805 -15.117 1.00 98.56 91 LYS A O 1
ATOM 692 N N . ALA A 1 92 ? 5.235 6.924 -15.805 1.00 98.50 92 ALA A N 1
ATOM 693 C CA . ALA A 1 92 ? 4.758 6.617 -14.463 1.00 98.50 92 ALA A CA 1
ATOM 694 C C . ALA A 1 92 ? 5.598 5.514 -13.795 1.00 98.50 92 ALA A C 1
ATOM 696 O O . ALA A 1 92 ? 5.879 5.629 -12.605 1.00 98.50 92 ALA A O 1
ATOM 697 N N . VAL A 1 93 ? 6.089 4.508 -14.534 1.00 98.62 93 VAL A N 1
ATOM 698 C CA . VAL A 1 93 ? 7.051 3.528 -13.985 1.00 98.62 93 VAL A CA 1
ATOM 699 C C . VAL A 1 93 ? 8.325 4.234 -13.504 1.00 98.62 93 VAL A C 1
ATOM 701 O O . VAL A 1 93 ? 8.730 4.041 -12.357 1.00 98.62 93 VAL A O 1
ATOM 704 N N . ARG A 1 94 ? 8.921 5.116 -14.321 1.00 98.38 94 ARG A N 1
ATOM 705 C CA . ARG A 1 94 ? 10.090 5.923 -13.913 1.00 98.38 94 ARG A CA 1
ATOM 706 C C . ARG A 1 94 ? 9.803 6.826 -12.715 1.00 98.38 94 ARG A C 1
ATOM 708 O O . ARG A 1 94 ? 10.627 6.909 -11.808 1.00 98.38 94 ARG A O 1
ATOM 715 N N . PHE A 1 95 ? 8.641 7.472 -12.672 1.00 98.38 95 PHE A N 1
ATOM 716 C CA . PHE A 1 95 ? 8.246 8.336 -11.557 1.00 98.38 95 PHE A CA 1
ATOM 717 C C . PHE A 1 95 ? 8.164 7.578 -10.222 1.00 98.38 95 PHE A C 1
ATOM 719 O O . PHE A 1 95 ? 8.574 8.098 -9.186 1.00 98.38 95 PHE A O 1
ATOM 726 N N . GLU A 1 96 ? 7.695 6.332 -10.233 1.00 98.50 96 GLU A N 1
ATOM 727 C CA . GLU A 1 96 ? 7.614 5.503 -9.026 1.00 98.50 96 GLU A CA 1
ATOM 728 C C . GLU A 1 96 ? 8.989 4.930 -8.617 1.00 98.50 96 GLU A C 1
ATOM 730 O O . GLU A 1 96 ? 9.269 4.802 -7.424 1.00 98.50 96 GLU A O 1
ATOM 735 N N . LEU A 1 97 ? 9.904 4.697 -9.569 1.00 98.56 97 LEU A N 1
ATOM 736 C CA . LEU A 1 97 ? 11.320 4.435 -9.260 1.00 98.56 97 LEU A CA 1
ATOM 737 C C . LEU A 1 97 ? 11.993 5.657 -8.604 1.00 98.56 97 LEU A C 1
ATOM 739 O O . LEU A 1 97 ? 12.717 5.503 -7.621 1.00 98.56 97 LEU A O 1
ATOM 743 N N . LEU A 1 98 ? 11.697 6.876 -9.071 1.00 98.19 98 LEU A N 1
ATOM 744 C CA . LEU A 1 98 ? 12.168 8.112 -8.431 1.00 98.19 98 LEU A CA 1
ATOM 745 C C . LEU A 1 98 ? 11.597 8.294 -7.014 1.00 98.19 98 LEU A C 1
ATOM 747 O O . LEU A 1 98 ? 12.287 8.833 -6.150 1.00 98.19 98 LEU A O 1
ATOM 751 N N . TRP A 1 99 ? 10.382 7.810 -6.732 1.00 97.62 99 TRP A N 1
ATOM 752 C CA . TRP A 1 99 ? 9.841 7.778 -5.366 1.00 97.62 99 TRP A CA 1
ATOM 753 C C . TRP A 1 99 ? 10.632 6.852 -4.437 1.00 97.62 99 TRP A C 1
ATOM 755 O O . TRP A 1 99 ? 10.913 7.242 -3.302 1.00 97.62 99 TRP A O 1
ATOM 765 N N . ARG A 1 100 ? 11.040 5.664 -4.904 1.00 98.12 100 ARG A N 1
ATOM 766 C CA . ARG A 1 100 ? 11.919 4.755 -4.143 1.00 98.12 100 ARG A CA 1
ATOM 767 C C . ARG A 1 100 ? 13.248 5.432 -3.798 1.00 98.12 100 ARG A C 1
ATOM 769 O O . ARG A 1 100 ? 13.670 5.416 -2.640 1.00 98.12 100 ARG A O 1
ATOM 776 N N . ASP A 1 101 ? 13.876 6.081 -4.775 1.00 98.06 101 ASP A N 1
ATOM 777 C CA . ASP A 1 101 ? 15.138 6.794 -4.558 1.00 98.06 101 ASP A CA 1
ATOM 778 C C . ASP A 1 101 ? 14.952 8.015 -3.638 1.00 98.06 101 ASP A C 1
ATOM 780 O O . ASP A 1 101 ? 15.766 8.236 -2.739 1.00 98.06 101 ASP A O 1
ATOM 784 N N . TYR A 1 102 ? 13.841 8.752 -3.756 1.00 96.88 102 TYR A N 1
ATOM 785 C CA . TYR A 1 102 ? 13.485 9.833 -2.830 1.00 96.88 102 TYR A CA 1
ATOM 786 C C . TYR A 1 102 ? 13.352 9.346 -1.379 1.00 96.88 102 TYR A C 1
ATOM 788 O O . TYR A 1 102 ? 13.877 9.997 -0.470 1.00 96.88 102 TYR A O 1
ATOM 796 N N . MET A 1 103 ? 12.708 8.197 -1.137 1.00 96.00 103 MET A N 1
ATOM 797 C CA . MET A 1 103 ? 12.603 7.637 0.217 1.00 96.00 103 MET A CA 1
ATOM 798 C C . MET A 1 103 ? 13.969 7.214 0.766 1.00 96.00 103 MET A C 1
ATOM 800 O O . MET A 1 103 ? 14.270 7.488 1.929 1.00 96.00 103 MET A O 1
ATOM 804 N N . ARG A 1 104 ? 14.841 6.641 -0.072 1.00 96.56 104 ARG A N 1
ATOM 805 C CA . ARG A 1 104 ? 16.220 6.285 0.303 1.00 96.56 104 ARG A CA 1
ATOM 806 C C . ARG A 1 104 ? 17.071 7.513 0.643 1.00 96.56 104 ARG A C 1
ATOM 808 O O . ARG A 1 104 ? 17.756 7.525 1.666 1.00 96.56 104 ARG A O 1
ATOM 815 N N . LEU A 1 105 ? 16.958 8.586 -0.140 1.00 96.50 105 LEU A N 1
ATOM 816 C CA . LEU A 1 105 ? 17.592 9.877 0.154 1.00 96.50 105 LEU A CA 1
ATOM 817 C C . LEU A 1 105 ? 17.027 10.524 1.431 1.00 96.50 105 LEU A C 1
ATOM 819 O O . LEU A 1 105 ? 17.785 11.108 2.207 1.00 96.50 105 LEU A O 1
ATOM 823 N N . CYS A 1 106 ? 15.725 10.381 1.707 1.00 93.25 106 CYS A N 1
ATOM 824 C CA . CYS A 1 106 ? 15.142 10.800 2.985 1.00 93.25 106 CYS A CA 1
ATOM 825 C C . CYS A 1 106 ? 15.744 10.017 4.160 1.00 93.25 106 CYS A C 1
ATOM 827 O O . CYS A 1 106 ? 16.142 10.636 5.145 1.00 93.25 106 CYS A O 1
ATOM 829 N N . THR A 1 107 ? 15.885 8.691 4.056 1.00 94.00 107 THR A N 1
ATOM 830 C CA . THR A 1 107 ? 16.562 7.875 5.080 1.00 94.00 107 THR A CA 1
ATOM 831 C C . THR A 1 107 ? 17.983 8.367 5.345 1.00 94.00 107 THR A C 1
ATOM 833 O O . THR A 1 107 ? 18.335 8.595 6.500 1.00 94.00 107 THR A O 1
ATOM 836 N N . MET A 1 108 ? 18.778 8.610 4.297 1.00 95.56 108 MET A N 1
ATOM 837 C CA . MET A 1 108 ? 20.145 9.134 4.439 1.00 95.56 108 MET A CA 1
ATOM 838 C C . MET A 1 108 ? 20.181 10.518 5.105 1.00 95.56 108 MET A C 1
ATOM 840 O O . MET A 1 108 ? 21.052 10.779 5.929 1.00 95.56 108 MET A O 1
ATOM 844 N N . LYS A 1 109 ? 19.233 11.403 4.770 1.00 94.06 109 LYS A N 1
ATOM 845 C CA . LYS A 1 109 ? 19.163 12.771 5.308 1.00 94.06 109 LYS A CA 1
ATOM 846 C C . LYS A 1 109 ? 18.700 12.831 6.766 1.00 94.06 109 LYS A C 1
ATOM 848 O O . LYS A 1 109 ? 19.209 13.647 7.530 1.00 94.06 109 LYS A O 1
ATOM 853 N N . PHE A 1 110 ? 17.689 12.044 7.131 1.00 92.25 110 PHE A N 1
ATOM 854 C CA . PHE A 1 110 ? 17.007 12.149 8.426 1.00 92.25 110 PHE A CA 1
ATOM 855 C C . PHE A 1 110 ? 17.449 11.082 9.442 1.00 92.25 110 PHE A C 1
ATOM 857 O O . PHE A 1 110 ? 17.177 11.229 10.636 1.00 92.25 110 PHE A O 1
ATOM 864 N N . GLY A 1 111 ? 18.151 10.033 9.001 1.00 94.38 111 GLY A N 1
ATOM 865 C CA . GLY A 1 111 ? 18.743 9.011 9.862 1.00 94.38 111 GLY A CA 1
ATOM 866 C C . GLY A 1 111 ? 17.724 8.373 10.809 1.00 94.38 111 GLY A C 1
ATOM 867 O O . GLY A 1 111 ? 16.656 7.927 10.394 1.00 94.38 111 GLY A O 1
ATOM 868 N N . THR A 1 112 ? 18.030 8.368 12.107 1.00 94.75 112 THR A N 1
ATOM 869 C CA . THR A 1 112 ? 17.191 7.740 13.145 1.00 94.75 112 THR A CA 1
ATOM 870 C C . THR A 1 112 ? 15.811 8.383 13.321 1.00 94.75 112 THR A C 1
ATOM 872 O O . THR A 1 112 ? 14.919 7.741 13.876 1.00 94.75 112 THR A O 1
ATOM 875 N N . GLN A 1 113 ? 15.575 9.592 12.793 1.00 93.75 113 GLN A N 1
ATOM 876 C CA . GLN A 1 113 ? 14.232 10.190 12.739 1.00 93.75 113 GLN A CA 1
ATOM 877 C C . GLN A 1 113 ? 13.266 9.375 11.859 1.00 93.75 113 GLN A C 1
ATOM 879 O O . GLN A 1 113 ? 12.058 9.573 11.957 1.00 93.75 113 GLN A O 1
ATOM 884 N N . LEU A 1 114 ? 13.766 8.442 11.035 1.00 95.00 114 LEU A N 1
ATOM 885 C CA . LEU A 1 114 ? 12.950 7.479 10.291 1.00 95.00 114 LEU A CA 1
ATOM 886 C C . LEU A 1 114 ? 12.130 6.545 11.207 1.00 95.00 114 LEU A C 1
ATOM 888 O O . LEU A 1 114 ? 11.039 6.135 10.823 1.00 95.00 114 LEU A O 1
ATOM 892 N N . PHE A 1 115 ? 12.611 6.267 12.422 1.00 96.50 115 PHE A N 1
ATOM 893 C CA . PHE A 1 115 ? 12.020 5.278 13.338 1.00 96.50 115 PHE A CA 1
ATOM 894 C C . PHE A 1 115 ? 11.341 5.902 14.570 1.00 96.50 115 PHE A C 1
ATOM 896 O O . PHE A 1 115 ? 10.703 5.211 15.363 1.00 96.50 115 PHE A O 1
ATOM 903 N N . ARG A 1 116 ? 11.471 7.221 14.771 1.00 95.06 116 ARG A N 1
ATOM 904 C CA . ARG A 1 116 ? 10.834 7.917 15.902 1.00 95.06 116 ARG A CA 1
ATOM 905 C C . ARG A 1 116 ? 9.367 8.196 15.610 1.00 95.06 116 ARG A C 1
ATOM 907 O O . ARG A 1 116 ? 9.042 8.641 14.518 1.00 95.06 116 ARG A O 1
ATOM 914 N N . VAL A 1 117 ? 8.505 8.072 16.623 1.00 94.12 117 VAL A N 1
ATOM 915 C CA . VAL A 1 117 ? 7.061 8.381 16.532 1.00 94.12 117 VAL A CA 1
ATOM 916 C C . VAL A 1 117 ? 6.770 9.773 15.943 1.00 94.12 117 VAL A C 1
ATOM 918 O O . VAL A 1 117 ? 5.792 9.955 15.217 1.00 94.12 117 VAL A O 1
ATOM 921 N N . SER A 1 118 ? 7.660 10.740 16.194 1.00 92.44 118 SER A N 1
ATOM 922 C CA . SER A 1 118 ? 7.583 12.117 15.700 1.00 92.44 118 SER A CA 1
ATOM 923 C C . SER A 1 118 ? 8.015 12.323 14.247 1.00 92.44 118 SER A C 1
ATOM 925 O O . SER A 1 118 ? 7.790 13.399 13.688 1.00 92.44 118 SER A O 1
ATOM 927 N N . GLY A 1 119 ? 8.613 11.305 13.632 1.00 92.81 119 GLY A N 1
ATOM 928 C CA . GLY A 1 119 ? 9.082 11.305 12.255 1.00 92.81 119 GLY A CA 1
ATOM 929 C C . GLY A 1 119 ? 10.037 12.445 11.898 1.00 92.81 119 GLY A C 1
ATOM 930 O O . GLY A 1 119 ? 10.704 13.037 12.752 1.00 92.81 119 GLY A O 1
ATOM 931 N N . PHE A 1 120 ? 10.076 12.795 10.613 1.00 89.69 120 PHE A N 1
ATOM 932 C CA . PHE A 1 120 ? 10.860 13.924 10.107 1.00 89.69 120 PHE A CA 1
ATOM 933 C C . PHE A 1 120 ? 10.410 15.268 10.714 1.00 89.69 120 PHE A C 1
ATOM 935 O O . PHE A 1 120 ? 11.256 16.128 10.964 1.00 89.69 120 PHE A O 1
ATOM 942 N N . LYS A 1 121 ? 9.119 15.439 11.049 1.00 84.69 121 LYS A N 1
ATOM 943 C CA . LYS A 1 121 ? 8.613 16.607 11.804 1.00 84.69 121 LYS A CA 1
ATOM 944 C C . LYS A 1 121 ? 9.240 16.737 13.197 1.00 84.69 121 LYS A C 1
ATOM 946 O O . LYS A 1 121 ? 9.409 17.849 13.685 1.00 84.69 121 LYS A O 1
ATOM 951 N N . GLY A 1 122 ? 9.677 15.640 13.814 1.00 78.38 122 GLY A N 1
ATOM 952 C CA . GLY A 1 122 ? 10.450 15.678 15.055 1.00 78.38 122 GLY A CA 1
ATOM 953 C C . GLY A 1 122 ? 11.763 16.462 14.939 1.00 78.38 122 GLY A C 1
ATOM 954 O O . GLY A 1 122 ? 12.266 16.945 15.947 1.00 78.38 122 GLY A O 1
ATOM 955 N N . ALA A 1 123 ? 12.317 16.626 13.730 1.00 69.31 123 ALA A N 1
ATOM 956 C CA . ALA A 1 123 ? 13.517 17.434 13.497 1.00 69.31 123 ALA A CA 1
ATOM 957 C C . ALA A 1 123 ? 13.235 18.947 13.404 1.00 69.31 123 ALA A C 1
ATOM 959 O O . ALA A 1 123 ? 14.174 19.733 13.478 1.00 69.31 123 ALA A O 1
ATOM 960 N N . THR A 1 124 ? 11.975 19.371 13.238 1.00 70.12 124 THR A N 1
ATOM 961 C CA . THR A 1 124 ? 11.609 20.797 13.122 1.00 70.12 124 THR A CA 1
ATOM 962 C C . THR A 1 124 ? 11.158 21.419 14.445 1.00 70.12 124 THR A C 1
ATOM 964 O O . THR A 1 124 ? 10.859 22.608 14.480 1.00 70.12 124 THR A O 1
ATOM 967 N N . GLY A 1 125 ? 11.073 20.632 15.525 1.00 66.94 125 GLY A N 1
ATOM 968 C CA . GLY A 1 125 ? 10.605 21.081 16.843 1.00 66.94 125 GLY A CA 1
ATOM 969 C C . GLY A 1 125 ? 9.095 21.345 16.944 1.00 66.94 125 GLY A C 1
ATOM 970 O O . GLY A 1 125 ? 8.601 21.601 18.035 1.00 66.94 125 GLY A O 1
ATOM 971 N N . LEU A 1 126 ? 8.346 21.243 15.840 1.00 65.56 126 LEU A N 1
ATOM 972 C CA . LEU A 1 126 ? 6.909 21.550 15.752 1.00 65.56 126 LEU A CA 1
ATOM 973 C C . LEU A 1 126 ? 6.043 20.284 15.843 1.00 65.56 126 LEU A C 1
ATOM 975 O O . LEU A 1 126 ? 5.143 20.063 15.028 1.00 65.56 126 LEU A O 1
ATOM 979 N N . TYR A 1 127 ? 6.365 19.403 16.789 1.00 76.88 127 TYR A N 1
ATOM 980 C CA . TYR A 1 127 ? 5.715 18.106 16.932 1.00 76.88 127 TYR A CA 1
ATOM 981 C C . TYR A 1 127 ? 4.961 17.994 18.264 1.00 76.88 127 TYR A C 1
ATOM 983 O O . TYR A 1 127 ? 5.565 17.825 19.319 1.00 76.88 127 TYR A O 1
ATOM 991 N N . GLU A 1 128 ? 3.629 18.036 18.188 1.00 79.06 128 GLU A N 1
ATOM 992 C CA . GLU A 1 128 ? 2.726 18.012 19.354 1.00 79.06 128 GLU A CA 1
ATOM 993 C C . GLU A 1 128 ? 1.700 16.862 19.302 1.00 79.06 128 GLU A C 1
ATOM 995 O O . GLU A 1 128 ? 0.830 16.748 20.166 1.00 79.06 128 GLU A O 1
ATOM 1000 N N . LYS A 1 129 ? 1.759 15.990 18.282 1.00 85.25 129 LYS A N 1
ATOM 1001 C CA . LYS A 1 129 ? 0.758 14.928 18.108 1.00 85.25 129 LYS A CA 1
ATOM 1002 C C . LYS A 1 129 ? 0.898 13.860 19.200 1.00 85.25 129 LYS A C 1
ATOM 1004 O O . LYS A 1 129 ? 1.856 13.086 19.207 1.00 85.25 129 LYS A O 1
ATOM 1009 N N . LYS A 1 130 ? -0.111 13.771 20.071 1.00 89.12 130 LYS A N 1
ATOM 1010 C CA . LYS A 1 130 ? -0.348 12.599 20.923 1.00 89.12 130 LYS A CA 1
ATOM 1011 C C . LYS A 1 130 ? -0.853 11.437 20.056 1.00 89.12 130 LYS A C 1
ATOM 1013 O O . LYS A 1 130 ? -1.748 11.626 19.230 1.00 89.12 130 LYS A O 1
ATOM 1018 N N . TRP A 1 131 ? -0.290 10.249 20.254 1.00 95.12 131 TRP A N 1
ATOM 1019 C CA . TRP A 1 131 ? -0.749 9.002 19.637 1.00 95.12 131 TRP A CA 1
ATOM 1020 C C . TRP A 1 131 ? -1.329 8.084 20.701 1.00 95.12 131 TRP A C 1
ATOM 1022 O O . TRP A 1 131 ? -0.902 8.130 21.852 1.00 95.12 131 TRP A O 1
ATOM 1032 N N . LYS A 1 132 ? -2.272 7.236 20.297 1.00 97.88 132 LYS A N 1
ATOM 1033 C CA . LYS A 1 132 ? -2.746 6.128 21.124 1.00 97.88 132 LYS A CA 1
ATOM 1034 C C . LYS A 1 132 ? -1.755 4.975 21.021 1.00 97.88 132 LYS A C 1
ATOM 1036 O O . LYS A 1 132 ? -1.315 4.651 19.918 1.00 97.88 132 LYS A O 1
ATOM 1041 N N . THR A 1 133 ? -1.410 4.364 22.142 1.00 98.00 133 THR A N 1
ATOM 1042 C CA . THR A 1 133 ? -0.437 3.269 22.209 1.00 98.00 133 THR A CA 1
ATOM 1043 C C . THR A 1 133 ? -0.929 2.157 23.133 1.00 98.00 133 THR A C 1
ATOM 1045 O O . THR A 1 133 ? -1.685 2.418 24.071 1.00 98.00 133 THR A O 1
ATOM 1048 N N . ALA A 1 134 ? -0.511 0.924 22.841 1.00 97.75 134 ALA A N 1
ATOM 1049 C CA . ALA A 1 134 ? -0.716 -0.237 23.706 1.00 97.75 134 ALA A CA 1
ATOM 1050 C C . ALA A 1 134 ? 0.356 -0.324 24.813 1.00 97.75 134 ALA A C 1
ATOM 1052 O O . ALA A 1 134 ? 0.156 -0.970 25.841 1.00 97.75 134 ALA A O 1
ATOM 1053 N N . ASP A 1 135 ? 1.494 0.363 24.650 1.00 96.75 135 ASP A N 1
ATOM 1054 C CA . ASP A 1 135 ? 2.532 0.413 25.679 1.00 96.75 135 ASP A CA 1
ATOM 1055 C C . ASP A 1 135 ? 2.117 1.308 26.857 1.00 96.75 135 ASP A C 1
ATOM 1057 O O . ASP A 1 135 ? 2.205 2.537 26.810 1.00 96.75 135 ASP A O 1
ATOM 1061 N N . LYS A 1 136 ? 1.748 0.661 27.965 1.00 95.44 136 LYS A N 1
ATOM 1062 C CA . LYS A 1 136 ? 1.359 1.290 29.239 1.00 95.44 136 LYS A CA 1
ATOM 1063 C C . LYS A 1 136 ? 2.421 2.232 29.822 1.00 95.44 136 LYS A C 1
ATOM 1065 O O . LYS A 1 136 ? 2.081 3.067 30.654 1.00 95.44 136 LYS A O 1
ATOM 1070 N N . LYS A 1 137 ? 3.697 2.110 29.426 1.00 94.81 137 LYS A N 1
ATOM 1071 C CA . LYS A 1 137 ? 4.791 2.983 29.898 1.00 94.81 137 LYS A CA 1
ATOM 1072 C C . LYS A 1 137 ? 4.850 4.317 29.155 1.00 94.81 137 LYS A C 1
ATOM 1074 O O . LYS A 1 137 ? 5.380 5.281 29.701 1.00 94.81 137 LYS A O 1
ATOM 1079 N N . THR A 1 138 ? 4.360 4.363 27.915 1.00 92.81 138 THR A N 1
ATOM 1080 C CA . THR A 1 138 ? 4.383 5.560 27.055 1.00 92.81 138 THR A CA 1
ATOM 1081 C C . THR A 1 138 ? 2.994 6.124 26.756 1.00 92.81 138 THR A C 1
ATOM 1083 O O . THR A 1 138 ? 2.894 7.250 26.265 1.00 92.81 138 THR A O 1
ATOM 1086 N N . ALA A 1 139 ? 1.931 5.390 27.090 1.00 94.88 139 ALA A N 1
ATOM 1087 C CA . ALA A 1 139 ? 0.559 5.876 27.069 1.00 94.88 139 ALA A CA 1
ATOM 1088 C C . ALA A 1 139 ? 0.381 7.122 27.947 1.00 94.88 139 ALA A C 1
ATOM 1090 O O . ALA A 1 139 ? 0.957 7.248 29.030 1.00 94.88 139 ALA A O 1
ATOM 1091 N N . ALA A 1 140 ? -0.459 8.048 27.486 1.00 92.81 140 ALA A N 1
ATOM 1092 C CA . ALA A 1 140 ? -0.877 9.169 28.312 1.00 92.81 140 ALA A CA 1
ATOM 1093 C C . ALA A 1 140 ? -1.820 8.680 29.428 1.00 92.81 140 ALA A C 1
ATOM 1095 O O . ALA A 1 140 ? -2.634 7.786 29.204 1.00 92.81 140 ALA A O 1
ATOM 1096 N N . ILE A 1 141 ? -1.744 9.294 30.613 1.00 91.62 141 ILE A N 1
ATOM 1097 C CA . ILE A 1 141 ? -2.602 8.953 31.767 1.00 91.62 141 ILE A CA 1
ATOM 1098 C C . ILE A 1 141 ? -4.095 9.127 31.421 1.00 91.62 141 ILE A C 1
ATOM 1100 O O . ILE A 1 141 ? -4.942 8.400 31.928 1.00 91.62 141 ILE A O 1
ATOM 1104 N N . ASP A 1 142 ? -4.401 10.078 30.535 1.00 93.88 142 ASP A N 1
ATOM 1105 C CA . ASP A 1 142 ? -5.727 10.419 30.017 1.00 93.88 142 ASP A CA 1
ATOM 1106 C C . ASP A 1 142 ? -6.055 9.753 28.661 1.00 93.88 142 ASP A C 1
ATOM 1108 O O . ASP A 1 142 ? -6.941 10.221 27.944 1.00 93.88 142 ASP A O 1
ATOM 1112 N N . GLN A 1 143 ? -5.334 8.697 28.258 1.00 96.00 143 GLN A N 1
ATOM 1113 C CA . GLN A 1 143 ? -5.552 8.046 26.963 1.00 96.00 143 GLN A CA 1
ATOM 1114 C C . GLN A 1 143 ? -6.875 7.263 26.919 1.00 96.00 143 GLN A C 1
ATOM 1116 O O . GLN A 1 143 ? -7.061 6.291 27.645 1.00 96.00 143 GLN A O 1
ATOM 1121 N N . ASP A 1 144 ? -7.736 7.634 25.969 1.00 94.94 144 ASP A N 1
ATOM 1122 C CA . ASP A 1 144 ? -8.956 6.909 25.603 1.00 94.94 144 ASP A CA 1
ATOM 1123 C C . ASP A 1 144 ? -8.912 6.462 24.118 1.00 94.94 144 ASP A C 1
ATOM 1125 O O . ASP A 1 144 ? -8.707 7.299 23.220 1.00 94.94 144 ASP A O 1
ATOM 1129 N N . PRO A 1 145 ? -9.085 5.166 23.791 1.00 96.50 145 PRO A N 1
ATOM 1130 C CA . PRO A 1 145 ? -9.238 4.038 24.708 1.00 96.50 145 PRO A CA 1
ATOM 1131 C C . PRO A 1 145 ? -7.953 3.695 25.478 1.00 96.50 145 PRO A C 1
ATOM 1133 O O . PRO A 1 145 ? -6.840 4.077 25.090 1.00 96.50 145 PRO A O 1
ATOM 1136 N N . ALA A 1 146 ? -8.132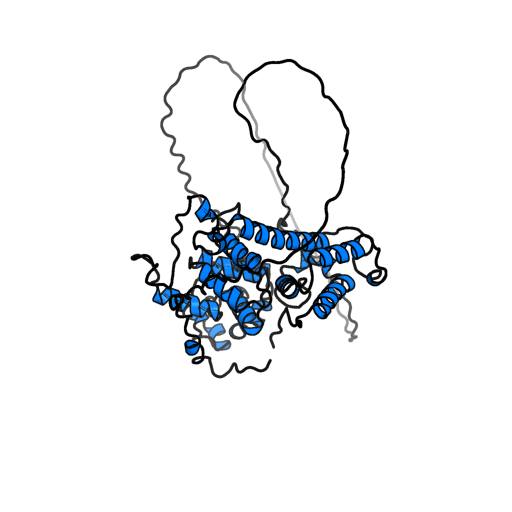 2.941 26.564 1.00 97.75 146 ALA A N 1
ATOM 1137 C CA . ALA A 1 146 ? -7.052 2.448 27.413 1.00 97.75 146 ALA A CA 1
ATOM 1138 C C .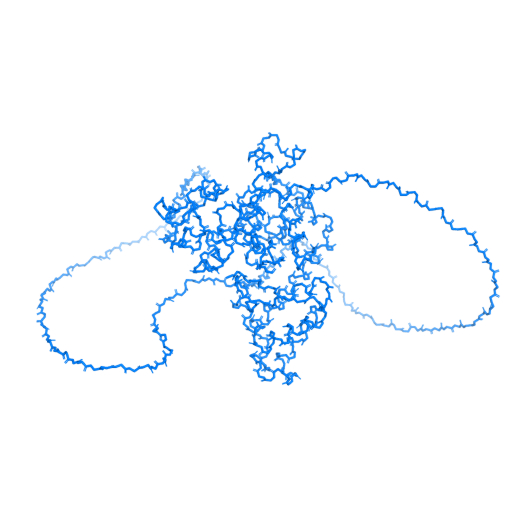 ALA A 1 146 ? -6.062 1.558 26.626 1.00 97.75 146 ALA A C 1
ATOM 1140 O O . ALA A 1 146 ? -6.449 0.970 25.610 1.00 97.75 146 ALA A O 1
ATOM 1141 N N . PRO A 1 147 ? -4.793 1.430 27.060 1.00 98.12 147 PRO A N 1
ATOM 1142 C CA . PRO A 1 147 ? -3.768 0.693 26.314 1.00 98.12 147 PRO A CA 1
ATOM 1143 C C . PRO A 1 147 ? -4.145 -0.755 25.968 1.00 98.12 147 PRO A C 1
ATOM 1145 O O . PRO A 1 147 ? -3.867 -1.202 24.862 1.00 98.12 147 PRO A O 1
ATOM 1148 N N . GLU A 1 148 ? -4.839 -1.458 26.862 1.00 98.00 148 GLU A N 1
ATOM 1149 C CA . GLU A 1 148 ? -5.322 -2.832 26.658 1.00 98.00 148 GLU A CA 1
ATOM 1150 C C . GLU A 1 148 ? -6.396 -2.925 25.558 1.00 98.00 148 GLU A C 1
ATOM 1152 O O . GLU A 1 148 ? -6.474 -3.906 24.823 1.00 98.00 148 GLU A O 1
ATOM 1157 N N . GLU A 1 149 ? -7.225 -1.891 25.404 1.00 98.00 149 GLU A N 1
ATOM 1158 C CA . GLU A 1 149 ? -8.188 -1.816 24.301 1.00 98.00 149 GLU A CA 1
ATOM 1159 C C . GLU A 1 149 ? -7.510 -1.358 23.000 1.00 98.00 149 GLU A C 1
ATOM 1161 O O . GLU A 1 149 ? -7.894 -1.813 21.923 1.00 98.00 149 GLU A O 1
ATOM 1166 N N . VAL A 1 150 ? -6.454 -0.534 23.067 1.00 98.62 150 VAL A N 1
ATOM 1167 C CA . VAL A 1 150 ? -5.596 -0.259 21.899 1.00 98.62 150 VAL A CA 1
ATOM 1168 C C . VAL A 1 150 ? -4.916 -1.541 21.412 1.00 98.62 150 VAL A C 1
ATOM 1170 O O . VAL A 1 150 ? -4.884 -1.766 20.206 1.00 98.62 150 VAL A O 1
ATOM 1173 N N . GLU A 1 151 ? -4.434 -2.396 22.316 1.00 98.56 151 GLU A N 1
ATOM 1174 C CA . GLU A 1 151 ? -3.858 -3.711 22.005 1.00 98.56 151 GLU A CA 1
ATOM 1175 C C . GLU A 1 151 ? -4.870 -4.595 21.255 1.00 98.56 151 GLU A C 1
ATOM 1177 O O . GLU A 1 151 ? -4.616 -4.979 20.113 1.00 98.56 151 GLU A O 1
ATOM 1182 N N . ALA A 1 152 ? -6.079 -4.777 21.799 1.00 98.44 152 ALA A N 1
ATOM 1183 C CA . ALA A 1 152 ? -7.152 -5.532 21.139 1.00 98.44 152 ALA A CA 1
ATOM 1184 C C . ALA A 1 152 ? -7.617 -4.921 19.793 1.00 98.44 152 ALA A C 1
ATOM 1186 O O . ALA A 1 152 ? -8.048 -5.635 18.881 1.00 98.44 152 ALA A O 1
ATOM 1187 N N . ILE A 1 153 ? -7.542 -3.593 19.635 1.00 98.75 153 ILE A N 1
ATOM 1188 C CA . ILE A 1 153 ? -7.796 -2.915 18.353 1.00 98.75 153 ILE A CA 1
ATOM 1189 C C . ILE A 1 153 ? -6.677 -3.206 17.343 1.00 98.75 153 ILE A C 1
ATOM 1191 O O . ILE A 1 153 ? -6.975 -3.404 16.162 1.00 98.75 153 ILE A O 1
ATOM 1195 N N . ILE A 1 154 ? -5.414 -3.239 17.783 1.00 98.75 154 ILE A N 1
ATOM 1196 C CA . ILE A 1 154 ? -4.271 -3.604 16.938 1.00 98.75 154 ILE A CA 1
ATOM 1197 C C . ILE A 1 154 ? -4.416 -5.057 16.487 1.00 98.75 154 ILE A C 1
ATOM 1199 O O . ILE A 1 154 ? -4.413 -5.285 15.283 1.00 98.75 154 ILE A O 1
ATOM 1203 N N . GLU A 1 155 ? -4.635 -6.014 17.391 1.00 98.56 155 GLU A N 1
ATOM 1204 C CA . GLU A 1 155 ? -4.804 -7.440 17.053 1.00 98.56 155 GLU A CA 1
ATOM 1205 C C . GLU A 1 155 ? -5.848 -7.655 15.949 1.00 98.56 155 GLU A C 1
ATOM 1207 O O . GLU A 1 155 ? -5.561 -8.264 14.917 1.00 98.56 155 GLU A O 1
ATOM 1212 N N . ARG A 1 156 ? -7.041 -7.071 16.108 1.00 98.56 156 ARG A N 1
ATOM 1213 C CA . ARG A 1 156 ? -8.111 -7.148 15.101 1.00 98.56 156 ARG A CA 1
ATOM 1214 C C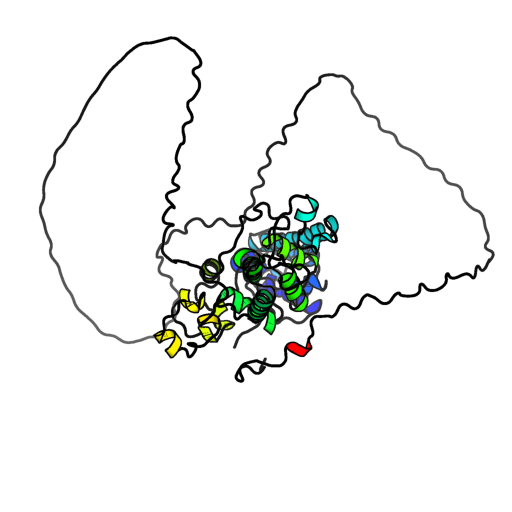 . ARG A 1 156 ? -7.772 -6.449 13.787 1.00 98.56 156 ARG A C 1
ATOM 1216 O O . ARG A 1 156 ? -8.274 -6.840 12.735 1.00 98.56 156 ARG A O 1
ATOM 1223 N N . PHE A 1 157 ? -6.949 -5.406 13.828 1.00 98.69 157 PHE A N 1
ATOM 1224 C CA . PHE A 1 157 ? -6.427 -4.760 12.628 1.00 98.69 157 PHE A CA 1
ATOM 1225 C C . PHE A 1 157 ? -5.402 -5.645 11.910 1.00 98.69 157 PHE A C 1
ATOM 1227 O O . PHE A 1 157 ? -5.486 -5.748 10.691 1.00 98.69 157 PHE A O 1
ATOM 1234 N N . LEU A 1 158 ? -4.508 -6.336 12.623 1.00 98.25 158 LEU A N 1
ATOM 1235 C CA . LEU A 1 158 ? -3.558 -7.284 12.019 1.00 98.25 158 LEU A CA 1
ATOM 1236 C C . LEU A 1 158 ? -4.275 -8.508 11.419 1.00 98.25 158 LEU A C 1
ATOM 1238 O O . LEU A 1 158 ? -3.922 -8.959 10.335 1.00 98.25 158 LEU A O 1
ATOM 1242 N N . GLN A 1 159 ? -5.324 -9.001 12.084 1.00 98.12 159 GLN A N 1
ATOM 1243 C CA . GLN A 1 159 ? -6.153 -10.127 11.625 1.00 98.12 159 GLN A CA 1
ATOM 1244 C C . GLN A 1 159 ? -7.129 -9.776 10.485 1.00 98.12 159 GLN A C 1
ATOM 1246 O O . GLN A 1 159 ? -7.760 -10.669 9.920 1.00 98.12 159 GLN A O 1
ATOM 1251 N N . GLY A 1 160 ? -7.326 -8.491 10.169 1.00 98.44 160 GLY A N 1
ATOM 1252 C CA . GLY A 1 160 ? -8.353 -8.057 9.219 1.00 98.44 160 GLY A CA 1
ATOM 1253 C C . GLY A 1 160 ? -9.778 -8.411 9.668 1.00 98.44 160 GLY A C 1
ATOM 1254 O O . GLY A 1 160 ? -10.541 -9.022 8.918 1.00 98.44 160 GLY A O 1
ATOM 1255 N N . THR A 1 161 ? -10.131 -8.064 10.909 1.00 98.56 161 THR A N 1
ATOM 1256 C CA . THR A 1 161 ? -11.478 -8.226 11.494 1.00 98.56 161 THR A CA 1
ATOM 1257 C C . THR A 1 161 ? -12.034 -6.895 12.020 1.00 98.56 161 THR A C 1
ATOM 1259 O O . THR A 1 161 ? -12.772 -6.842 13.009 1.00 98.56 161 THR A O 1
ATOM 1262 N N . THR A 1 162 ? -11.678 -5.780 11.379 1.00 98.44 162 THR A N 1
ATOM 1263 C CA . THR A 1 162 ? -12.016 -4.414 11.808 1.00 98.44 162 THR A CA 1
ATOM 1264 C C . THR A 1 162 ? -13.468 -4.011 11.532 1.00 98.44 162 THR A C 1
ATOM 1266 O O . THR A 1 162 ? -13.992 -3.142 12.237 1.00 98.44 162 THR A O 1
ATOM 1269 N N . GLY A 1 163 ? -14.125 -4.634 10.548 1.00 97.75 163 GLY A N 1
ATOM 1270 C CA . GLY A 1 163 ? -15.443 -4.241 10.034 1.00 97.75 163 GLY A CA 1
ATOM 1271 C C . GLY A 1 163 ? -15.391 -3.194 8.916 1.00 97.75 163 GLY A C 1
ATOM 1272 O O . GLY A 1 163 ? -16.402 -2.547 8.636 1.00 97.75 163 GLY A O 1
ATOM 1273 N N . MET A 1 164 ? -14.223 -3.017 8.291 1.00 98.25 164 MET A N 1
ATOM 1274 C CA . MET A 1 164 ? -13.966 -2.109 7.171 1.00 98.25 164 MET A CA 1
ATOM 1275 C C . MET A 1 164 ? -13.392 -2.921 6.011 1.00 98.25 164 MET A C 1
ATOM 1277 O O . MET A 1 164 ? -12.186 -3.155 5.952 1.00 98.25 164 MET A O 1
ATOM 1281 N N . GLY A 1 165 ? -14.246 -3.316 5.064 1.00 98.19 165 GLY A N 1
ATOM 1282 C CA . GLY A 1 165 ? -13.944 -4.371 4.089 1.00 98.19 165 GLY A CA 1
ATOM 1283 C C . GLY A 1 165 ? -12.625 -4.191 3.326 1.00 98.19 165 GLY A C 1
ATOM 1284 O O . GLY A 1 165 ? -11.862 -5.140 3.199 1.00 98.19 165 GLY A O 1
ATOM 1285 N N . LEU A 1 166 ? -12.297 -2.970 2.881 1.00 98.56 166 LEU A N 1
ATOM 1286 C CA . LEU A 1 166 ? -11.035 -2.683 2.173 1.00 98.56 166 LEU A CA 1
ATOM 1287 C C . LEU A 1 166 ? -9.784 -2.844 3.060 1.00 98.56 166 LEU A C 1
ATOM 1289 O O . LEU A 1 166 ? -8.723 -3.224 2.565 1.00 98.56 166 LEU A O 1
ATOM 1293 N N . ILE A 1 167 ? -9.900 -2.534 4.354 1.00 98.75 167 ILE A N 1
ATOM 1294 C CA . ILE A 1 167 ? -8.814 -2.674 5.335 1.00 98.75 167 ILE A CA 1
ATOM 1295 C C . ILE A 1 167 ? -8.630 -4.153 5.671 1.00 98.75 167 ILE A C 1
ATOM 1297 O O . ILE A 1 167 ? -7.514 -4.663 5.609 1.00 98.75 167 ILE A O 1
ATOM 1301 N N . ASP A 1 168 ? -9.741 -4.836 5.942 1.00 98.81 168 ASP A N 1
ATOM 1302 C CA . ASP A 1 168 ? -9.780 -6.251 6.305 1.00 98.81 168 ASP A CA 1
ATOM 1303 C C . ASP A 1 168 ? -9.243 -7.134 5.173 1.00 98.81 168 ASP A C 1
ATOM 1305 O O . ASP A 1 168 ? -8.365 -7.967 5.394 1.00 98.81 168 ASP A O 1
ATOM 1309 N N . ALA A 1 169 ? -9.661 -6.863 3.935 1.00 98.75 169 ALA A N 1
ATOM 1310 C CA . ALA A 1 169 ? -9.152 -7.534 2.745 1.00 98.75 169 ALA A CA 1
ATOM 1311 C C . ALA A 1 169 ? -7.639 -7.343 2.547 1.00 98.75 169 ALA A C 1
ATOM 1313 O O . ALA A 1 169 ? -6.945 -8.298 2.220 1.00 98.75 169 ALA A O 1
ATOM 1314 N N . SER A 1 170 ? -7.111 -6.134 2.778 1.00 98.69 170 SER A N 1
ATOM 1315 C CA . SER A 1 170 ? -5.674 -5.849 2.626 1.00 98.69 170 SER A CA 1
ATOM 1316 C C . SER A 1 170 ? -4.810 -6.522 3.682 1.00 98.69 170 SER A C 1
ATOM 1318 O O . SER A 1 170 ? -3.721 -6.992 3.363 1.00 98.69 170 SER A O 1
ATOM 1320 N N . GLN A 1 171 ? -5.295 -6.610 4.918 1.00 98.75 171 GLN A N 1
ATOM 1321 C CA . GLN A 1 171 ? -4.568 -7.277 5.997 1.00 98.75 171 GLN A CA 1
ATOM 1322 C C . GLN A 1 171 ? -4.558 -8.795 5.809 1.00 98.75 171 GLN A C 1
ATOM 1324 O O . GLN A 1 171 ? -3.529 -9.431 6.016 1.00 98.75 171 GLN A O 1
ATOM 1329 N N . ARG A 1 172 ? -5.658 -9.369 5.310 1.00 98.69 172 ARG A N 1
ATOM 1330 C CA . ARG A 1 172 ? -5.731 -10.792 4.952 1.00 98.69 172 ARG A CA 1
ATOM 1331 C C . ARG A 1 172 ? -4.910 -11.131 3.702 1.00 98.69 172 ARG A C 1
ATOM 1333 O O . ARG A 1 172 ? -4.212 -12.141 3.717 1.00 98.69 172 ARG A O 1
ATOM 1340 N N . GLU A 1 173 ? -4.920 -10.287 2.663 1.00 98.69 173 GLU A N 1
ATOM 1341 C CA . GLU A 1 173 ? -4.015 -10.421 1.504 1.00 98.69 173 GLU A CA 1
ATOM 1342 C C . GLU A 1 173 ? -2.550 -10.422 1.971 1.00 98.69 173 GLU A C 1
ATOM 1344 O O . GLU A 1 173 ? -1.797 -11.341 1.645 1.00 98.69 173 GLU A O 1
ATOM 1349 N N . LEU A 1 174 ? -2.170 -9.444 2.804 1.00 98.62 174 LEU A N 1
ATOM 1350 C CA . LEU A 1 174 ? -0.825 -9.327 3.367 1.00 98.62 174 LEU A CA 1
ATOM 1351 C C . LEU A 1 174 ? -0.441 -10.559 4.193 1.00 98.62 174 LEU A C 1
ATOM 1353 O O . LEU A 1 174 ? 0.641 -11.105 3.990 1.00 98.62 174 LEU A O 1
ATOM 1357 N N . TYR A 1 175 ? -1.322 -11.021 5.083 1.00 98.12 175 TYR A N 1
ATOM 1358 C CA . TYR A 1 175 ? -1.062 -12.178 5.938 1.00 98.12 175 TYR A CA 1
ATOM 1359 C C . TYR A 1 175 ? -0.852 -13.470 5.136 1.00 98.12 175 TYR A C 1
ATOM 1361 O O . TYR A 1 175 ? 0.084 -14.219 5.408 1.00 98.12 175 TYR A O 1
ATOM 1369 N N . HIS A 1 176 ? -1.689 -13.723 4.126 1.00 97.69 176 HIS A N 1
ATOM 1370 C CA . HIS A 1 176 ? -1.639 -14.964 3.348 1.00 97.69 176 HIS A CA 1
ATOM 1371 C C . HIS A 1 176 ? -0.611 -14.969 2.210 1.00 97.69 176 HIS A C 1
ATOM 1373 O O . HIS A 1 176 ? -0.291 -16.043 1.705 1.00 97.69 176 HIS A O 1
ATOM 1379 N N . THR A 1 177 ? -0.128 -13.807 1.758 1.00 97.81 177 THR A N 1
ATOM 1380 C CA . THR A 1 177 ? 0.697 -13.718 0.534 1.00 97.81 177 THR A CA 1
ATOM 1381 C C . THR A 1 177 ? 2.000 -12.942 0.692 1.00 97.81 177 THR A C 1
ATOM 1383 O O . THR A 1 177 ? 2.810 -12.917 -0.234 1.00 97.81 177 THR A O 1
ATOM 1386 N N . GLY A 1 178 ? 2.189 -12.255 1.820 1.00 98.12 178 GLY A N 1
ATOM 1387 C CA . GLY A 1 178 ? 3.273 -11.295 2.013 1.00 98.12 178 GLY A CA 1
ATOM 1388 C C . GLY A 1 178 ? 3.189 -10.061 1.107 1.00 98.12 178 GLY A C 1
ATOM 1389 O O . GLY A 1 178 ? 4.137 -9.282 1.035 1.00 98.12 178 GLY A O 1
ATOM 1390 N N . TYR A 1 179 ? 2.080 -9.848 0.396 1.00 98.31 179 TYR A N 1
ATOM 1391 C CA . TYR A 1 179 ? 1.894 -8.720 -0.509 1.00 98.31 179 TYR A CA 1
ATOM 1392 C C . TYR A 1 179 ? 0.549 -8.032 -0.273 1.00 98.31 179 TYR A C 1
ATOM 1394 O O . TYR A 1 179 ? -0.442 -8.654 0.077 1.00 98.31 179 TYR A O 1
ATOM 1402 N N . THR A 1 180 ? 0.504 -6.722 -0.514 1.00 98.00 180 THR A N 1
ATOM 1403 C CA . THR A 1 180 ? -0.755 -6.023 -0.796 1.00 98.00 180 THR A CA 1
ATOM 1404 C C . THR A 1 180 ? -0.511 -4.798 -1.676 1.00 98.00 180 THR A C 1
ATOM 1406 O O . THR A 1 180 ? 0.602 -4.250 -1.705 1.00 98.00 180 THR A O 1
ATOM 1409 N N . SER A 1 181 ? -1.514 -4.372 -2.446 1.00 98.19 181 SER A N 1
ATOM 1410 C CA . SER A 1 181 ? -1.369 -3.305 -3.449 1.00 98.19 181 SER A CA 1
ATOM 1411 C C . SER A 1 181 ? -1.025 -1.939 -2.828 1.00 98.19 181 SER A C 1
ATOM 1413 O O . SER A 1 181 ? -1.485 -1.600 -1.740 1.00 98.19 181 SER A O 1
ATOM 1415 N N . ASN A 1 182 ? -0.279 -1.082 -3.540 1.00 98.19 182 ASN A N 1
ATOM 1416 C CA . ASN A 1 182 ? 0.049 0.277 -3.066 1.00 98.19 182 ASN A CA 1
ATOM 1417 C C . ASN A 1 182 ? -1.204 1.093 -2.671 1.00 98.19 182 ASN A C 1
ATOM 1419 O O . ASN A 1 182 ? -1.203 1.809 -1.668 1.00 98.19 182 ASN A O 1
ATOM 1423 N N . ARG A 1 183 ? -2.300 0.948 -3.431 1.00 98.00 183 ARG A N 1
ATOM 1424 C CA . ARG A 1 183 ? -3.586 1.598 -3.141 1.00 98.00 183 ARG A CA 1
ATOM 1425 C C . ARG A 1 183 ? -4.173 1.123 -1.809 1.00 98.00 183 ARG A C 1
ATOM 1427 O O . ARG A 1 183 ? -4.694 1.945 -1.051 1.00 98.00 183 ARG A O 1
ATOM 1434 N N . ALA A 1 184 ? -4.058 -0.166 -1.509 1.00 98.19 184 ALA A N 1
ATOM 1435 C CA . ALA A 1 184 ? -4.484 -0.732 -0.240 1.00 98.19 184 ALA A CA 1
ATOM 1436 C C . ALA A 1 184 ? -3.565 -0.284 0.915 1.00 98.19 184 ALA A C 1
ATOM 1438 O O . ALA A 1 184 ? -4.071 0.271 1.891 1.00 98.19 184 ALA A O 1
ATOM 1439 N N . ARG A 1 185 ? -2.228 -0.349 0.760 1.00 98.56 185 ARG A N 1
ATOM 1440 C CA . ARG A 1 185 ? -1.249 0.137 1.766 1.00 98.56 185 ARG A CA 1
ATOM 1441 C C . ARG A 1 185 ? -1.518 1.582 2.204 1.00 98.56 185 ARG A C 1
ATOM 1443 O O . ARG A 1 185 ? -1.516 1.871 3.397 1.00 98.56 185 ARG A O 1
ATOM 1450 N N . GLN A 1 186 ? -1.812 2.485 1.263 1.00 97.81 186 GLN A N 1
ATOM 1451 C CA . GLN A 1 186 ? -2.163 3.882 1.573 1.00 97.81 186 GLN A CA 1
ATOM 1452 C C . GLN A 1 186 ? -3.440 4.006 2.421 1.00 97.81 186 GLN A C 1
ATOM 1454 O O . GLN A 1 186 ? -3.498 4.835 3.332 1.00 97.81 186 GLN A O 1
ATOM 1459 N N . ASN A 1 187 ? -4.454 3.184 2.143 1.00 98.50 187 ASN A N 1
ATOM 1460 C CA . ASN A 1 187 ? -5.704 3.165 2.903 1.00 98.50 187 ASN A CA 1
ATOM 1461 C C . ASN A 1 187 ? -5.514 2.573 4.301 1.00 98.50 187 ASN A C 1
ATOM 1463 O O . ASN A 1 187 ? -5.948 3.189 5.272 1.00 98.50 187 ASN A O 1
ATOM 1467 N N . VAL A 1 188 ? -4.810 1.444 4.410 1.00 98.62 188 VAL A N 1
ATOM 1468 C CA . VAL A 1 188 ? -4.466 0.784 5.678 1.00 98.62 188 VAL A CA 1
ATOM 1469 C C . VAL A 1 188 ? -3.679 1.726 6.586 1.00 98.62 188 VAL A C 1
ATOM 1471 O O . VAL A 1 188 ? -4.105 1.997 7.712 1.00 98.62 188 VAL A O 1
ATOM 1474 N N . ALA A 1 189 ? -2.599 2.322 6.074 1.00 98.31 189 ALA A N 1
ATOM 1475 C CA . ALA A 1 189 ? -1.791 3.257 6.848 1.00 98.31 189 ALA A CA 1
ATOM 1476 C C . ALA A 1 189 ? -2.586 4.505 7.272 1.00 98.31 189 ALA A C 1
ATOM 1478 O O . ALA A 1 189 ? -2.420 4.990 8.393 1.00 98.31 189 ALA A O 1
ATOM 1479 N N . SER A 1 190 ? -3.493 5.020 6.431 1.00 97.56 190 SER A N 1
ATOM 1480 C CA . SER A 1 190 ? -4.319 6.186 6.779 1.00 97.56 190 SER A CA 1
ATOM 1481 C C . SER A 1 190 ? -5.420 5.845 7.783 1.00 97.56 190 SER A C 1
ATOM 1483 O O . SER A 1 190 ? -5.667 6.622 8.704 1.00 97.56 190 SER A O 1
ATOM 1485 N N . PHE A 1 191 ? -6.051 4.677 7.665 1.00 98.38 191 PHE A N 1
ATOM 1486 C CA . PHE A 1 191 ? -7.031 4.194 8.633 1.00 98.38 191 PHE A CA 1
ATOM 1487 C C . PHE A 1 191 ? -6.409 4.078 10.027 1.00 98.38 191 PHE A C 1
ATOM 1489 O O . PHE A 1 191 ? -6.857 4.739 10.966 1.00 98.38 191 PHE A O 1
ATOM 1496 N N . PHE A 1 192 ? -5.300 3.351 10.134 1.00 98.44 192 PHE A N 1
ATOM 1497 C CA . PHE A 1 192 ? -4.586 3.155 11.390 1.00 98.44 192 PHE A CA 1
ATOM 1498 C C . PHE A 1 192 ? -4.111 4.487 12.004 1.00 98.44 192 PHE A C 1
ATOM 1500 O O . PHE A 1 192 ? -4.437 4.825 13.146 1.00 98.44 192 PHE A O 1
ATOM 1507 N N . SER A 1 193 ? -3.417 5.312 11.211 1.00 96.75 193 SER A N 1
ATOM 1508 C CA . SER A 1 193 ? -2.724 6.501 11.731 1.00 96.75 193 SER A CA 1
ATOM 1509 C C . SER A 1 193 ? -3.577 7.780 11.830 1.00 96.75 193 SER A C 1
ATOM 1511 O O . SER A 1 193 ? -3.204 8.718 12.553 1.00 96.75 193 SER A O 1
ATOM 1513 N N . LYS A 1 194 ? -4.712 7.857 11.115 1.00 94.62 194 LYS A N 1
ATOM 1514 C CA . LYS A 1 194 ? -5.609 9.032 11.104 1.00 94.62 194 LYS A CA 1
ATOM 1515 C C . LYS A 1 194 ? -7.033 8.752 11.597 1.00 94.62 194 LYS A C 1
ATOM 1517 O O . LYS A 1 194 ? -7.593 9.631 12.245 1.00 94.62 194 LYS A O 1
ATOM 1522 N N . HIS A 1 195 ? -7.633 7.586 11.323 1.00 96.12 195 HIS A N 1
ATOM 1523 C CA . HIS A 1 195 ? -9.004 7.277 11.791 1.00 96.12 195 HIS A CA 1
ATOM 1524 C C . HIS A 1 195 ? -9.041 6.677 13.194 1.00 96.12 195 HIS A C 1
ATOM 1526 O O . HIS A 1 195 ? -9.952 7.004 13.967 1.00 96.12 195 HIS A O 1
ATOM 1532 N N . LEU A 1 196 ? -8.074 5.811 13.511 1.00 97.44 196 LEU A N 1
ATOM 1533 C CA . LEU A 1 196 ? -7.891 5.260 14.857 1.00 97.44 196 LEU A CA 1
ATOM 1534 C C . LEU A 1 196 ? -6.999 6.176 15.705 1.00 97.44 196 LEU A C 1
ATOM 1536 O O . LEU A 1 196 ? -7.307 6.423 16.869 1.00 97.44 196 LEU A O 1
ATOM 1540 N N . GLY A 1 197 ? -5.947 6.745 15.100 1.00 96.56 197 GLY A N 1
ATOM 1541 C CA . GLY A 1 197 ? -4.994 7.629 15.784 1.00 96.56 197 GLY A CA 1
ATOM 1542 C C . GLY A 1 197 ? -3.950 6.868 16.607 1.00 96.56 197 GLY A C 1
ATOM 1543 O O . GLY A 1 197 ? -3.390 7.426 17.552 1.00 96.56 197 GLY A O 1
ATOM 1544 N N . ILE A 1 198 ? -3.716 5.602 16.257 1.00 98.19 198 ILE A N 1
ATOM 1545 C CA . ILE A 1 198 ? -2.759 4.704 16.910 1.00 98.19 198 ILE A CA 1
ATOM 1546 C C . ILE A 1 198 ? -1.3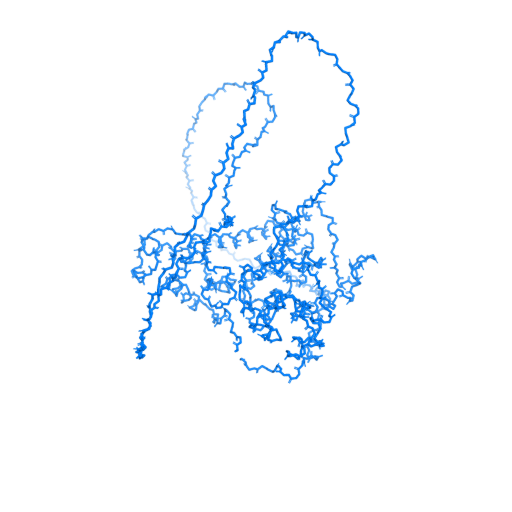54 4.964 16.366 1.00 98.19 198 ILE A C 1
ATOM 1548 O O . ILE A 1 198 ? -1.209 5.310 15.189 1.00 98.19 198 ILE A O 1
ATOM 1552 N N . ASP A 1 199 ? -0.342 4.849 17.232 1.00 97.69 199 ASP A N 1
ATOM 1553 C CA . ASP A 1 199 ? 1.074 5.013 16.893 1.00 97.69 199 ASP A CA 1
ATOM 1554 C C . ASP A 1 199 ? 1.419 4.207 15.638 1.00 97.69 199 ASP A C 1
ATOM 1556 O O . ASP A 1 199 ? 1.374 2.979 15.617 1.00 97.69 199 ASP A O 1
ATOM 1560 N N . TRP A 1 200 ? 1.745 4.930 14.570 1.00 97.62 200 TRP A N 1
ATOM 1561 C CA . TRP A 1 200 ? 1.933 4.383 13.233 1.00 97.62 200 TRP A CA 1
ATOM 1562 C C . TRP A 1 200 ? 3.051 3.334 13.147 1.00 97.62 200 TRP A C 1
ATOM 1564 O O . TRP A 1 200 ? 3.059 2.550 12.198 1.00 97.62 200 TRP A O 1
ATOM 1574 N N . ARG A 1 201 ? 3.972 3.301 14.120 1.00 98.44 201 ARG A N 1
ATOM 1575 C CA . ARG A 1 201 ? 5.110 2.374 14.140 1.00 98.44 201 ARG A CA 1
ATOM 1576 C C . ARG A 1 201 ? 4.674 0.916 14.243 1.00 98.44 201 ARG A C 1
ATOM 1578 O O . ARG A 1 201 ? 5.223 0.102 13.519 1.00 98.44 201 ARG A O 1
ATOM 1585 N N . TYR A 1 202 ? 3.611 0.609 14.993 1.00 98.56 202 TYR A N 1
ATOM 1586 C CA . TYR A 1 202 ? 3.040 -0.746 15.043 1.00 98.56 202 TYR A CA 1
ATOM 1587 C C . TYR A 1 202 ? 2.655 -1.271 13.648 1.00 98.56 202 TYR A C 1
ATOM 1589 O O . TYR A 1 202 ? 2.891 -2.431 13.321 1.00 98.56 202 TYR A O 1
ATOM 1597 N N . GLY A 1 203 ? 2.098 -0.404 12.796 1.00 98.44 203 GLY A N 1
ATOM 1598 C CA . GLY A 1 203 ? 1.775 -0.749 11.412 1.00 98.44 203 GLY A CA 1
ATOM 1599 C C . GLY A 1 203 ? 3.013 -0.869 10.517 1.00 98.44 203 GLY A C 1
ATOM 1600 O O . GLY A 1 203 ? 3.064 -1.752 9.663 1.00 98.44 203 GLY A O 1
ATOM 1601 N N . ALA A 1 204 ? 4.025 -0.022 10.733 1.00 98.69 204 ALA A N 1
ATOM 1602 C CA . ALA A 1 204 ? 5.296 -0.095 10.012 1.00 98.69 204 ALA A CA 1
ATOM 1603 C C . ALA A 1 204 ? 6.077 -1.381 10.329 1.00 98.69 204 ALA A C 1
ATOM 1605 O O . ALA A 1 204 ? 6.568 -2.018 9.400 1.00 98.69 204 ALA A O 1
ATOM 1606 N N . GLU A 1 205 ? 6.125 -1.778 11.603 1.00 98.69 205 GLU A N 1
ATOM 1607 C CA . GLU A 1 205 ? 6.765 -3.002 12.103 1.00 98.69 205 GLU A CA 1
ATOM 1608 C C . GLU A 1 205 ? 6.027 -4.264 11.626 1.00 98.69 205 GLU A C 1
ATOM 1610 O O . GLU A 1 205 ? 6.665 -5.214 11.176 1.00 98.69 205 GLU A O 1
ATOM 1615 N N . TRP A 1 206 ? 4.687 -4.262 11.612 1.00 98.69 206 TRP A N 1
ATOM 1616 C CA . TRP A 1 206 ? 3.904 -5.341 10.992 1.00 98.69 206 TRP A CA 1
ATOM 1617 C C . TRP A 1 206 ? 4.213 -5.498 9.499 1.00 98.69 206 TRP A C 1
ATOM 1619 O O . TRP A 1 206 ? 4.399 -6.605 9.002 1.00 98.69 206 TRP A O 1
ATOM 1629 N N . TYR A 1 207 ? 4.312 -4.382 8.777 1.00 98.75 207 TYR A N 1
ATOM 1630 C CA . TYR A 1 207 ? 4.635 -4.398 7.352 1.00 98.75 207 TYR A CA 1
ATOM 1631 C C . TYR A 1 207 ? 6.088 -4.826 7.094 1.00 98.75 207 TYR A C 1
ATOM 1633 O O . TYR A 1 207 ? 6.349 -5.492 6.100 1.00 98.75 207 TYR A O 1
ATOM 1641 N N . GLU A 1 208 ? 7.024 -4.499 7.985 1.00 98.75 208 GLU A N 1
ATOM 1642 C CA . GLU A 1 208 ? 8.399 -5.018 7.953 1.00 98.75 208 GLU A CA 1
ATOM 1643 C C . GLU A 1 208 ? 8.456 -6.534 8.187 1.00 98.75 208 GLU A C 1
ATOM 1645 O O . GLU A 1 208 ? 9.216 -7.222 7.513 1.00 98.75 208 GLU A O 1
ATOM 1650 N N . MET A 1 209 ? 7.617 -7.065 9.080 1.00 98.38 209 MET A N 1
ATOM 1651 C CA . MET A 1 209 ? 7.523 -8.502 9.349 1.00 98.38 209 MET A CA 1
ATOM 1652 C C . MET A 1 209 ? 6.907 -9.293 8.185 1.00 98.38 209 MET A C 1
ATOM 1654 O O . MET A 1 209 ? 7.345 -10.407 7.907 1.00 98.38 209 MET A O 1
ATOM 1658 N N . MET A 1 210 ? 5.882 -8.737 7.529 1.00 98.31 210 MET A N 1
ATOM 1659 C CA . MET A 1 210 ? 5.049 -9.484 6.579 1.00 98.31 210 MET A CA 1
ATOM 1660 C C . MET A 1 210 ? 5.396 -9.272 5.099 1.00 98.31 210 MET A C 1
ATOM 1662 O O . MET A 1 210 ? 5.058 -10.128 4.286 1.00 98.31 210 MET A O 1
ATOM 1666 N N . LEU A 1 211 ? 6.008 -8.151 4.699 1.00 98.62 211 LEU A N 1
ATOM 1667 C CA . LEU A 1 211 ? 6.160 -7.836 3.273 1.00 98.62 211 LEU A CA 1
ATOM 1668 C C . LEU A 1 211 ? 7.292 -8.612 2.583 1.00 98.62 211 LEU A C 1
ATOM 1670 O O . LEU A 1 211 ? 8.471 -8.391 2.854 1.00 98.62 211 LEU A O 1
ATOM 1674 N N . VAL A 1 212 ? 6.937 -9.372 1.541 1.00 97.75 212 VAL A N 1
ATOM 1675 C CA . VAL A 1 212 ? 7.881 -9.971 0.574 1.00 97.75 212 VAL A CA 1
ATOM 1676 C C . VAL A 1 212 ? 8.710 -8.915 -0.175 1.00 97.75 212 VAL A C 1
ATOM 1678 O O . VAL A 1 212 ? 9.785 -9.202 -0.693 1.00 97.75 212 VAL A O 1
ATOM 1681 N N . ASP A 1 213 ? 8.214 -7.675 -0.228 1.00 98.31 213 ASP A N 1
ATOM 1682 C CA . ASP A 1 213 ? 8.870 -6.527 -0.855 1.00 98.31 213 ASP A CA 1
ATOM 1683 C C . ASP A 1 213 ? 9.330 -5.447 0.137 1.00 98.31 213 ASP A C 1
ATOM 1685 O O . ASP A 1 213 ? 9.407 -4.263 -0.210 1.00 98.31 213 ASP A O 1
ATOM 1689 N N . TYR A 1 214 ? 9.654 -5.848 1.371 1.00 98.75 214 TYR A N 1
ATOM 1690 C CA . TYR A 1 214 ? 10.166 -4.941 2.392 1.00 98.75 214 TYR A CA 1
ATOM 1691 C C . TYR A 1 214 ? 11.489 -4.260 1.979 1.00 98.75 214 TYR A C 1
ATOM 1693 O O . TYR A 1 214 ? 12.554 -4.870 1.927 1.00 98.75 214 TYR A O 1
ATOM 1701 N N . ASP A 1 215 ? 11.427 -2.945 1.757 1.00 98.62 215 ASP A N 1
ATOM 1702 C CA . ASP A 1 215 ? 12.575 -2.036 1.682 1.00 98.62 215 ASP A CA 1
ATOM 1703 C C . ASP A 1 215 ? 12.453 -1.031 2.838 1.00 98.62 215 ASP A C 1
ATOM 1705 O O . ASP A 1 215 ? 11.473 -0.285 2.913 1.00 98.62 215 ASP A O 1
ATOM 1709 N N . VAL A 1 216 ? 13.441 -1.010 3.741 1.00 98.31 216 VAL A N 1
ATOM 1710 C CA . VAL A 1 216 ? 13.423 -0.199 4.977 1.00 98.31 216 VAL A CA 1
ATOM 1711 C C . VAL A 1 216 ? 13.112 1.276 4.720 1.00 98.31 216 VAL A C 1
ATOM 1713 O O . VAL A 1 216 ? 12.272 1.868 5.399 1.00 98.31 216 VAL A O 1
ATOM 1716 N N . SER A 1 217 ? 13.738 1.872 3.705 1.00 97.81 217 SER A N 1
ATOM 1717 C CA . SER A 1 217 ? 13.522 3.272 3.350 1.00 97.81 217 SER A CA 1
ATOM 1718 C C . SER A 1 217 ? 12.097 3.509 2.871 1.00 97.81 217 SER A C 1
ATOM 1720 O O . SER A 1 217 ? 11.428 4.432 3.333 1.00 97.81 217 SER A O 1
ATOM 1722 N N . SER A 1 218 ? 11.626 2.664 1.961 1.00 98.06 218 SER A N 1
ATOM 1723 C CA . SER A 1 218 ? 10.331 2.800 1.305 1.00 98.06 218 SER A CA 1
ATOM 1724 C C . SER A 1 218 ? 9.178 2.516 2.263 1.00 98.06 218 SER A C 1
ATOM 1726 O O . SER A 1 218 ? 8.217 3.283 2.262 1.00 98.06 218 SER A O 1
ATOM 1728 N N . ASN A 1 219 ? 9.269 1.484 3.107 1.00 98.69 219 ASN A N 1
ATOM 1729 C CA . ASN A 1 219 ? 8.244 1.157 4.100 1.00 98.69 219 ASN A CA 1
ATOM 1730 C C . ASN A 1 219 ? 8.107 2.288 5.129 1.00 98.69 219 ASN A C 1
ATOM 1732 O O . ASN A 1 219 ? 7.083 2.975 5.177 1.00 98.69 219 ASN A O 1
ATOM 1736 N N . TRP A 1 220 ? 9.165 2.538 5.905 1.00 98.31 220 TRP A N 1
ATOM 1737 C CA . TRP A 1 220 ? 9.113 3.462 7.035 1.00 98.31 220 TRP A CA 1
ATOM 1738 C C . TRP A 1 220 ? 8.824 4.908 6.598 1.00 98.31 220 TRP A C 1
ATOM 1740 O O . TRP A 1 220 ? 8.024 5.595 7.237 1.00 98.31 220 TRP A O 1
ATOM 1750 N N . ALA A 1 221 ? 9.385 5.377 5.475 1.00 96.25 221 ALA A N 1
ATOM 1751 C CA . ALA A 1 221 ? 9.128 6.741 5.006 1.00 96.25 221 ALA A CA 1
ATOM 1752 C C . ALA A 1 221 ? 7.716 6.922 4.411 1.00 96.25 221 ALA A C 1
ATOM 1754 O O . ALA A 1 221 ? 7.126 7.992 4.590 1.00 96.25 221 ALA A O 1
ATOM 1755 N N . ASN A 1 222 ? 7.127 5.902 3.764 1.00 96.88 222 ASN A N 1
ATOM 1756 C CA . ASN A 1 222 ? 5.721 5.969 3.336 1.00 96.88 222 ASN A CA 1
ATOM 1757 C C . ASN A 1 222 ? 4.762 5.935 4.530 1.00 96.88 222 ASN A C 1
ATOM 1759 O O . ASN A 1 222 ? 3.804 6.713 4.553 1.00 96.88 222 ASN A O 1
ATOM 1763 N N . TRP A 1 223 ? 5.039 5.113 5.547 1.00 97.62 223 TRP A N 1
ATOM 1764 C CA . TRP A 1 223 ? 4.277 5.136 6.796 1.00 97.62 223 TRP A CA 1
ATOM 1765 C C . TRP A 1 223 ? 4.305 6.525 7.439 1.00 97.62 223 TRP A C 1
ATOM 1767 O O . TRP A 1 223 ? 3.242 7.071 7.730 1.00 97.62 223 TRP A O 1
ATOM 1777 N N . GLN A 1 224 ? 5.474 7.167 7.541 1.00 94.81 224 GLN A N 1
ATOM 1778 C CA . GLN A 1 224 ? 5.570 8.555 8.008 1.00 94.81 224 GLN A CA 1
ATOM 1779 C C . GLN A 1 224 ? 4.802 9.559 7.140 1.00 94.81 224 GLN A C 1
ATOM 1781 O O . GLN A 1 224 ? 4.158 10.469 7.676 1.00 94.81 224 GLN A O 1
ATOM 1786 N N . TYR A 1 225 ? 4.881 9.425 5.812 1.00 94.25 225 TYR A N 1
ATOM 1787 C CA . TYR A 1 225 ? 4.185 10.294 4.864 1.00 94.25 225 TYR A CA 1
ATOM 1788 C C . TYR A 1 225 ? 2.668 10.244 5.093 1.00 94.25 225 TYR A C 1
ATOM 1790 O O . TYR A 1 225 ? 2.040 11.284 5.289 1.00 94.25 225 TYR A O 1
ATOM 1798 N N . VAL A 1 226 ? 2.085 9.042 5.166 1.00 95.06 226 VAL A N 1
ATOM 1799 C CA . VAL A 1 226 ? 0.640 8.851 5.386 1.00 95.06 226 VAL A CA 1
ATOM 1800 C C . VAL A 1 226 ? 0.221 9.196 6.822 1.00 95.06 226 VAL A C 1
ATOM 1802 O O . VAL A 1 226 ? -0.826 9.813 7.028 1.00 95.06 226 VAL A O 1
ATOM 1805 N N . ALA A 1 227 ? 1.063 8.898 7.815 1.00 93.94 227 ALA A N 1
ATOM 1806 C CA . ALA A 1 227 ? 0.883 9.304 9.211 1.00 93.94 227 ALA A CA 1
ATOM 1807 C C . ALA A 1 227 ? 0.893 10.831 9.410 1.00 93.94 227 ALA A C 1
ATOM 1809 O O . ALA A 1 227 ? 0.387 11.328 10.423 1.00 93.94 227 ALA A O 1
ATOM 1810 N N . GLY A 1 228 ? 1.413 11.587 8.436 1.00 92.06 228 GLY A N 1
ATOM 1811 C CA . GLY A 1 228 ? 1.571 13.041 8.466 1.00 92.06 228 GLY A CA 1
ATOM 1812 C C . GLY A 1 228 ? 2.725 13.526 9.342 1.00 92.06 228 GLY A C 1
ATOM 1813 O O . GLY A 1 228 ? 2.732 14.694 9.721 1.00 92.06 228 GLY A O 1
ATOM 1814 N N . VAL A 1 229 ? 3.683 12.655 9.672 1.00 92.12 229 VAL A N 1
ATOM 1815 C CA . VAL A 1 229 ? 4.916 13.003 10.410 1.00 92.12 229 VAL A CA 1
ATOM 1816 C C . VAL A 1 229 ? 6.155 13.070 9.510 1.00 92.12 229 VAL A C 1
ATOM 1818 O O . VAL A 1 229 ? 7.191 13.578 9.932 1.00 92.12 229 VAL A O 1
ATOM 1821 N N . GLY A 1 230 ? 6.034 12.611 8.262 1.00 90.25 230 GLY A N 1
ATOM 1822 C CA . GLY A 1 230 ? 7.026 12.767 7.201 1.00 90.25 230 GLY A CA 1
ATOM 1823 C C . GLY A 1 230 ? 6.786 14.000 6.319 1.00 90.25 230 GLY A C 1
ATOM 1824 O O . GLY A 1 230 ? 6.050 14.922 6.674 1.00 90.25 230 GLY A O 1
ATOM 1825 N N . ASN A 1 231 ? 7.384 13.989 5.126 1.00 83.81 231 ASN A N 1
ATOM 1826 C CA . ASN A 1 231 ? 7.390 15.111 4.177 1.00 83.81 231 ASN A CA 1
ATOM 1827 C C . ASN A 1 231 ? 6.108 15.217 3.313 1.00 83.81 231 ASN A C 1
ATOM 1829 O O . ASN A 1 231 ? 6.206 15.420 2.102 1.00 83.81 231 ASN A O 1
ATOM 1833 N N . ASP A 1 232 ? 4.903 15.086 3.883 1.00 79.88 232 ASP A N 1
ATOM 1834 C CA . ASP A 1 232 ? 3.679 15.431 3.136 1.00 79.88 232 ASP A CA 1
ATOM 1835 C C . ASP A 1 232 ? 3.454 16.955 3.169 1.00 79.88 232 ASP A C 1
ATOM 1837 O O . ASP A 1 232 ? 3.147 17.493 4.237 1.00 79.88 232 ASP A O 1
ATOM 1841 N N . PRO A 1 233 ? 3.528 17.676 2.029 1.00 71.50 233 PRO A N 1
ATOM 1842 C CA . PRO A 1 233 ? 3.238 19.111 1.984 1.00 71.50 233 PRO A CA 1
ATOM 1843 C C . PRO A 1 233 ? 1.781 19.452 2.341 1.00 71.50 233 PRO A C 1
ATOM 1845 O O . PRO A 1 233 ? 1.471 20.619 2.567 1.00 71.50 233 PRO A O 1
ATOM 1848 N N . ARG A 1 234 ? 0.875 18.463 2.396 1.00 70.94 234 ARG A N 1
ATOM 1849 C CA . ARG A 1 234 ? -0.513 18.635 2.867 1.00 70.94 234 ARG A CA 1
ATOM 1850 C C . ARG A 1 234 ? -0.685 18.372 4.370 1.00 70.94 234 ARG A C 1
ATOM 1852 O O . ARG A 1 234 ? -1.769 18.614 4.901 1.00 70.94 234 ARG A O 1
ATOM 1859 N N . GLY A 1 235 ? 0.367 17.915 5.054 1.00 71.12 235 GLY A N 1
ATOM 1860 C CA . GLY A 1 235 ? 0.391 17.690 6.497 1.00 71.12 235 GLY A CA 1
ATOM 1861 C C . GLY A 1 235 ? -0.769 16.825 6.997 1.00 71.12 235 GLY A C 1
ATOM 1862 O O . GLY A 1 235 ? -1.084 15.776 6.443 1.00 71.12 235 GLY A O 1
ATOM 1863 N N . ASP A 1 236 ? -1.421 17.269 8.068 1.00 71.31 236 ASP A N 1
ATOM 1864 C CA . ASP A 1 236 ? -2.477 16.500 8.730 1.00 71.31 236 ASP A CA 1
ATOM 1865 C C . ASP A 1 236 ? -3.853 16.580 8.053 1.00 71.31 236 ASP A C 1
ATOM 1867 O O . ASP A 1 236 ? -4.751 15.824 8.412 1.00 71.31 236 ASP A O 1
ATOM 1871 N N . ALA A 1 237 ? -4.011 17.421 7.025 1.00 74.25 237 ALA A N 1
ATOM 1872 C CA . ALA A 1 237 ? -5.262 17.542 6.276 1.00 74.25 237 ALA A CA 1
ATOM 1873 C C . ALA A 1 237 ? -5.531 16.356 5.327 1.00 74.25 237 ALA A C 1
ATOM 1875 O O . ALA A 1 237 ? -6.649 16.213 4.826 1.00 74.25 237 ALA A O 1
ATOM 1876 N N . ARG A 1 238 ? -4.531 15.504 5.051 1.00 82.69 238 ARG A N 1
ATOM 1877 C CA . ARG A 1 238 ? -4.711 14.307 4.220 1.00 82.69 238 ARG A CA 1
ATOM 1878 C C . ARG A 1 238 ? -5.200 13.131 5.065 1.00 82.69 238 ARG A C 1
ATOM 1880 O O . ARG A 1 238 ? -4.448 12.552 5.845 1.00 82.69 238 ARG A O 1
ATOM 1887 N N . ILE A 1 239 ? -6.450 12.740 4.835 1.00 89.56 239 ILE A N 1
ATOM 1888 C CA . ILE A 1 239 ? -7.062 11.530 5.386 1.00 89.56 239 ILE A CA 1
ATOM 1889 C C . ILE A 1 239 ? -7.783 10.816 4.241 1.00 89.56 239 ILE A C 1
ATOM 1891 O O . ILE A 1 239 ? -8.600 11.425 3.549 1.00 89.56 239 ILE A O 1
ATOM 1895 N N . PHE A 1 240 ? -7.486 9.535 4.025 1.00 92.25 240 PHE A N 1
ATOM 1896 C CA . PHE A 1 240 ? -8.230 8.711 3.074 1.00 92.25 240 PHE A CA 1
ATOM 1897 C C . PHE A 1 240 ? -9.501 8.194 3.756 1.00 92.25 240 PHE A C 1
ATOM 1899 O O . PHE A 1 240 ? -9.429 7.651 4.854 1.00 92.25 240 PHE A O 1
ATOM 1906 N N . ASN A 1 241 ? -10.675 8.367 3.143 1.00 95.50 241 ASN A N 1
ATOM 1907 C CA . ASN A 1 241 ? -11.894 7.698 3.605 1.00 95.50 241 ASN A CA 1
ATOM 1908 C C . ASN A 1 241 ? -11.908 6.280 3.000 1.00 95.50 241 ASN A C 1
ATOM 1910 O O . ASN A 1 241 ? -12.077 6.183 1.782 1.00 95.50 241 ASN A O 1
ATOM 1914 N N . PRO A 1 242 ? -11.737 5.205 3.796 1.00 95.38 242 PRO A N 1
ATOM 1915 C CA . PRO A 1 242 ? -11.592 3.851 3.261 1.00 95.38 242 PRO A CA 1
ATOM 1916 C C . PRO A 1 242 ? -12.857 3.364 2.548 1.00 95.38 242 PRO A C 1
ATOM 1918 O O . PRO A 1 242 ? -12.749 2.653 1.557 1.00 95.38 242 PRO A O 1
ATOM 1921 N N . VAL A 1 243 ? -14.043 3.811 2.978 1.00 95.94 243 VAL A N 1
ATOM 1922 C CA . VAL A 1 243 ? -15.324 3.477 2.335 1.00 95.94 243 VAL A CA 1
ATOM 1923 C C . VAL A 1 243 ? -15.394 4.109 0.947 1.00 95.94 243 VAL A C 1
ATOM 1925 O O . VAL A 1 243 ? -15.637 3.418 -0.037 1.00 95.94 243 VAL A O 1
ATOM 1928 N N . LYS A 1 244 ? -15.084 5.411 0.833 1.00 96.06 244 LYS A N 1
ATOM 1929 C CA . LYS A 1 244 ? -15.021 6.085 -0.475 1.00 96.06 244 LYS A CA 1
ATOM 1930 C C . LYS A 1 244 ? -13.974 5.436 -1.384 1.00 96.06 244 LYS A C 1
ATOM 1932 O O . LYS A 1 244 ? -14.212 5.269 -2.569 1.00 96.06 244 LYS A O 1
ATOM 1937 N N . GLN A 1 245 ? -12.811 5.082 -0.841 1.00 97.25 245 GLN A N 1
ATOM 1938 C CA . GLN A 1 245 ? -11.743 4.457 -1.620 1.00 97.25 245 GLN A CA 1
ATOM 1939 C C . GLN A 1 245 ? -12.108 3.034 -2.065 1.00 97.25 245 GLN A C 1
ATOM 1941 O O . GLN A 1 245 ? -11.713 2.643 -3.155 1.00 97.25 245 GLN A O 1
ATOM 1946 N N . ALA A 1 246 ? -12.915 2.298 -1.301 1.00 97.00 246 ALA A N 1
ATOM 1947 C CA . ALA A 1 246 ? -13.483 1.034 -1.759 1.00 97.00 246 ALA A CA 1
ATOM 1948 C C . ALA A 1 246 ? -14.433 1.252 -2.953 1.00 97.00 246 ALA A C 1
ATOM 1950 O O . ALA A 1 246 ? -14.261 0.616 -3.986 1.00 97.00 246 ALA A O 1
ATOM 1951 N N . PHE A 1 247 ? -15.332 2.242 -2.886 1.00 96.44 247 PHE A N 1
ATOM 1952 C CA . PHE A 1 247 ? -16.168 2.638 -4.032 1.00 96.44 247 PHE A CA 1
ATOM 1953 C C . PHE A 1 247 ? -15.381 3.167 -5.249 1.00 96.44 247 PHE A C 1
ATOM 1955 O O . PHE A 1 247 ? -15.872 3.055 -6.368 1.00 96.44 247 PHE A O 1
ATOM 1962 N N . ASP A 1 248 ? -14.198 3.761 -5.046 1.00 95.75 248 ASP A N 1
ATOM 1963 C CA . ASP A 1 248 ? -13.362 4.328 -6.118 1.00 95.75 248 ASP A CA 1
ATOM 1964 C C . ASP A 1 248 ? -12.478 3.284 -6.840 1.00 95.75 248 ASP A C 1
ATOM 1966 O O . ASP A 1 248 ? -12.052 3.542 -7.968 1.00 95.75 248 ASP A O 1
ATOM 1970 N N . TYR A 1 249 ? -12.118 2.175 -6.172 1.00 97.25 249 TYR A N 1
ATOM 1971 C CA . TYR A 1 249 ? -11.091 1.223 -6.640 1.00 97.25 249 TYR A CA 1
ATOM 1972 C C . TYR A 1 249 ? -11.493 -0.262 -6.580 1.00 97.25 249 TYR A C 1
ATOM 1974 O O . TYR A 1 249 ? -10.809 -1.088 -7.181 1.00 97.25 249 TYR A O 1
ATOM 1982 N N . ASP A 1 250 ? -12.585 -0.612 -5.897 1.00 97.50 250 ASP A N 1
ATOM 1983 C CA . ASP A 1 250 ? -13.178 -1.956 -5.851 1.00 97.50 250 ASP A CA 1
ATOM 1984 C C . ASP A 1 250 ? -14.655 -1.891 -6.272 1.00 97.50 250 ASP A C 1
ATOM 1986 O O . ASP A 1 250 ? -15.552 -2.306 -5.546 1.00 97.50 250 ASP A O 1
ATOM 1990 N N . ASN A 1 251 ? -14.935 -1.305 -7.440 1.00 94.94 251 ASN A N 1
ATOM 1991 C CA . ASN A 1 251 ? -16.275 -0.856 -7.864 1.00 94.94 251 ASN A CA 1
ATOM 1992 C C . ASN A 1 251 ? -17.376 -1.944 -7.882 1.00 94.94 251 ASN A C 1
ATOM 1994 O O . ASN A 1 251 ? -18.552 -1.619 -8.027 1.00 94.94 251 ASN A O 1
ATOM 1998 N N . ASN A 1 252 ? -17.014 -3.225 -7.779 1.00 95.75 252 ASN A N 1
ATOM 1999 C CA . ASN A 1 252 ? -17.906 -4.389 -7.707 1.00 95.75 252 ASN A CA 1
ATOM 2000 C C . ASN A 1 252 ? -17.737 -5.217 -6.409 1.00 95.75 252 ASN A C 1
ATOM 2002 O O . ASN A 1 252 ? -18.376 -6.261 -6.249 1.00 95.75 252 ASN A O 1
ATOM 2006 N N . GLY A 1 253 ? -16.890 -4.768 -5.481 1.00 97.31 253 GLY A N 1
ATOM 2007 C CA . GLY A 1 253 ? -16.551 -5.470 -4.245 1.00 97.31 253 GLY A CA 1
ATOM 2008 C C . GLY A 1 253 ? -15.719 -6.738 -4.454 1.00 97.31 253 GLY A C 1
ATOM 2009 O O . GLY A 1 253 ? -15.647 -7.559 -3.542 1.00 97.31 253 GLY A O 1
ATOM 2010 N N . ALA A 1 254 ? -15.159 -6.973 -5.645 1.00 97.56 254 ALA A N 1
ATOM 2011 C CA . ALA A 1 254 ? -14.484 -8.228 -5.964 1.00 97.56 254 ALA A CA 1
ATOM 2012 C C . ALA A 1 254 ? -13.235 -8.453 -5.108 1.00 97.56 254 ALA A C 1
ATOM 2014 O O . ALA A 1 254 ? -13.005 -9.583 -4.675 1.00 97.56 254 ALA A O 1
ATOM 2015 N N . TYR A 1 255 ? -12.450 -7.411 -4.824 1.00 98.44 255 TYR A N 1
ATOM 2016 C CA . TYR A 1 255 ? -11.281 -7.528 -3.954 1.00 98.44 255 TYR A CA 1
ATOM 2017 C C . TYR A 1 255 ? -11.696 -7.859 -2.520 1.00 98.44 255 TYR A C 1
ATOM 2019 O O . TYR A 1 255 ? -11.198 -8.835 -1.952 1.00 98.44 255 TYR A O 1
ATOM 2027 N N . VAL A 1 256 ? -12.666 -7.126 -1.964 1.00 98.56 256 VAL A N 1
ATOM 2028 C CA . VAL A 1 256 ? -13.145 -7.388 -0.600 1.00 98.56 256 VAL A CA 1
ATOM 2029 C C . VAL A 1 256 ? -13.756 -8.784 -0.476 1.00 98.56 256 VAL A C 1
ATOM 2031 O O . VAL A 1 256 ? -13.365 -9.530 0.414 1.00 98.56 256 VAL A O 1
ATOM 2034 N N . ARG A 1 257 ? -14.629 -9.202 -1.399 1.00 98.00 257 ARG A N 1
ATOM 2035 C CA . ARG A 1 257 ? -15.243 -10.548 -1.396 1.00 98.00 257 ARG A CA 1
ATOM 2036 C C . ARG A 1 257 ? -14.246 -11.691 -1.622 1.00 98.00 257 ARG A C 1
ATOM 2038 O O . ARG A 1 257 ? -14.569 -12.834 -1.308 1.00 98.00 257 ARG A O 1
ATOM 2045 N N . THR A 1 258 ? -13.079 -11.409 -2.209 1.00 97.88 258 THR A N 1
ATOM 2046 C CA . THR A 1 258 ? -12.018 -12.410 -2.424 1.00 97.88 258 THR A CA 1
ATOM 2047 C C . THR A 1 258 ? -11.281 -12.718 -1.124 1.00 97.88 258 THR A C 1
ATOM 2049 O O . THR A 1 258 ? -11.030 -13.887 -0.840 1.00 97.88 258 THR A O 1
ATOM 2052 N N . TRP A 1 259 ? -10.964 -11.689 -0.333 1.00 98.31 259 TRP A N 1
ATOM 2053 C CA . TRP A 1 259 ? -10.154 -11.818 0.886 1.00 98.31 259 TRP A CA 1
ATOM 2054 C C . TRP A 1 259 ? -10.971 -11.857 2.186 1.00 98.31 259 TRP A C 1
ATOM 2056 O O . TRP A 1 259 ? -10.488 -12.365 3.195 1.00 98.31 259 TRP A O 1
ATOM 2066 N N . VAL A 1 260 ? -12.217 -11.382 2.166 1.00 98.06 260 VAL A N 1
ATOM 2067 C CA . VAL A 1 260 ? -13.188 -11.454 3.270 1.00 98.06 260 VAL A CA 1
ATOM 2068 C C . VAL A 1 260 ? -14.371 -12.331 2.817 1.00 98.06 260 VAL A C 1
ATOM 2070 O O . VAL A 1 260 ? -15.406 -11.812 2.384 1.00 98.06 260 VAL A O 1
ATOM 2073 N N . PRO A 1 261 ? -14.228 -13.673 2.820 1.00 96.06 261 PRO A N 1
ATOM 2074 C CA . PRO A 1 261 ? -15.265 -14.589 2.337 1.00 96.06 261 PRO A CA 1
ATOM 2075 C C . PRO A 1 261 ? -16.594 -14.493 3.108 1.00 96.06 261 PRO A C 1
ATOM 2077 O O . PRO A 1 261 ? -17.638 -14.833 2.554 1.00 96.06 261 PRO A O 1
ATOM 2080 N N . GLU A 1 262 ? -16.586 -13.986 4.339 1.00 95.88 262 GLU A N 1
ATOM 2081 C CA . GLU A 1 262 ? -17.765 -13.752 5.183 1.00 95.88 262 GLU A CA 1
ATOM 2082 C C . GLU A 1 262 ? -18.757 -12.774 4.528 1.00 95.88 262 GLU A C 1
ATOM 2084 O O . GLU A 1 262 ? -19.969 -12.955 4.625 1.00 95.88 262 GLU A O 1
ATOM 2089 N N . VAL A 1 263 ? -18.260 -11.772 3.788 1.00 96.44 263 VAL A N 1
ATOM 2090 C CA . VAL A 1 263 ? -19.104 -10.797 3.067 1.00 96.44 263 VAL A CA 1
ATOM 2091 C C . VAL A 1 263 ? -19.361 -11.183 1.607 1.00 96.44 263 VAL A C 1
ATOM 2093 O O . VAL A 1 263 ? -19.983 -10.424 0.859 1.00 96.44 263 VAL A O 1
ATOM 2096 N N . LYS A 1 264 ? -18.918 -12.370 1.170 1.00 94.94 264 LYS A N 1
ATOM 2097 C CA . LYS A 1 264 ? -18.979 -12.809 -0.235 1.00 94.94 264 LYS A CA 1
ATOM 2098 C C . LYS A 1 264 ? -20.390 -12.767 -0.826 1.00 94.94 264 LYS A C 1
ATOM 2100 O O . LYS A 1 264 ? -20.517 -12.412 -1.996 1.00 94.94 264 LYS A O 1
ATOM 2105 N N . TYR A 1 265 ? -21.417 -13.080 -0.034 1.00 94.38 265 TYR A N 1
ATOM 2106 C CA . TYR A 1 265 ? -22.814 -13.198 -0.481 1.00 94.38 265 TYR A CA 1
ATOM 2107 C C . TYR A 1 265 ? -23.703 -11.979 -0.172 1.00 94.38 265 TYR A C 1
ATOM 2109 O O . TYR A 1 265 ? -24.861 -11.968 -0.576 1.00 94.38 265 TYR A O 1
ATOM 2117 N N . ILE A 1 266 ? -23.169 -10.945 0.488 1.00 95.62 266 ILE A N 1
ATOM 2118 C CA . ILE A 1 266 ? -23.880 -9.681 0.752 1.00 95.62 266 ILE A CA 1
ATOM 2119 C C . ILE A 1 266 ? -24.142 -8.958 -0.571 1.00 95.62 266 ILE A C 1
ATOM 2121 O O . ILE A 1 266 ? -23.220 -8.783 -1.365 1.00 95.62 266 ILE A O 1
ATOM 2125 N N . GLU A 1 267 ? -25.356 -8.503 -0.846 1.00 92.44 267 GLU A N 1
ATOM 2126 C CA . GLU A 1 267 ? -25.698 -8.008 -2.187 1.00 92.44 267 GLU A CA 1
ATOM 2127 C C . GLU A 1 267 ? -25.234 -6.557 -2.391 1.00 92.44 267 GLU A C 1
ATOM 2129 O O . GLU A 1 267 ? -24.635 -6.225 -3.419 1.00 92.44 267 GLU A O 1
ATOM 2134 N N . LYS A 1 268 ? -25.422 -5.692 -1.389 1.00 95.19 268 LYS A N 1
ATOM 2135 C CA . LYS A 1 268 ? -25.104 -4.259 -1.495 1.00 95.19 268 LYS A CA 1
ATOM 2136 C C . LYS A 1 268 ? -23.632 -3.938 -1.220 1.00 95.19 268 LYS A C 1
ATOM 2138 O O . LYS A 1 268 ? -23.089 -4.315 -0.187 1.00 95.19 268 LYS A O 1
ATOM 2143 N N . LEU A 1 269 ? -23.012 -3.122 -2.078 1.00 95.00 269 LEU A N 1
ATOM 2144 C CA . LEU A 1 269 ? -21.608 -2.703 -1.925 1.00 95.00 269 LEU A CA 1
ATOM 2145 C C . LEU A 1 269 ? -21.335 -1.907 -0.638 1.00 95.00 269 LEU A C 1
ATOM 2147 O O . LEU A 1 269 ? -20.300 -2.102 -0.012 1.00 95.00 269 LEU A O 1
ATOM 2151 N N . GLU A 1 270 ? -22.272 -1.060 -0.202 1.00 94.38 270 GLU A N 1
ATOM 2152 C CA . GLU A 1 270 ? -22.164 -0.334 1.075 1.00 94.38 270 GLU A CA 1
ATOM 2153 C C . GLU A 1 270 ? -21.983 -1.288 2.270 1.00 94.38 270 GLU A C 1
ATOM 2155 O O . GLU A 1 270 ? -21.111 -1.060 3.107 1.00 94.38 270 GLU A O 1
ATOM 2160 N N . ASN A 1 271 ? -22.711 -2.410 2.261 1.00 96.00 271 ASN A N 1
ATOM 2161 C CA . ASN A 1 271 ? -22.637 -3.472 3.262 1.00 96.00 271 ASN A CA 1
ATOM 2162 C C . ASN A 1 271 ? -21.352 -4.312 3.113 1.00 96.00 271 ASN A C 1
ATOM 2164 O O . ASN A 1 271 ? -20.756 -4.696 4.110 1.00 96.00 271 ASN A O 1
ATOM 2168 N N . VAL A 1 272 ? -20.855 -4.551 1.894 1.00 97.44 272 VAL A N 1
ATOM 2169 C CA . VAL A 1 272 ? -19.544 -5.208 1.681 1.00 97.44 272 VAL A CA 1
ATOM 2170 C C . VAL A 1 272 ? -18.400 -4.369 2.259 1.00 97.44 272 VAL A C 1
ATOM 2172 O O . VAL A 1 272 ? -17.473 -4.902 2.866 1.00 97.44 272 VAL A O 1
ATOM 2175 N N . PHE A 1 273 ? -18.451 -3.047 2.089 1.00 97.50 273 PHE A N 1
ATOM 2176 C CA . PHE A 1 273 ? -17.399 -2.146 2.568 1.00 97.50 273 PHE A CA 1
ATOM 2177 C C . PHE A 1 273 ? -17.528 -1.796 4.056 1.00 97.50 273 PHE A C 1
ATOM 2179 O O . PHE A 1 273 ? -16.518 -1.479 4.688 1.00 97.50 273 PHE A O 1
ATOM 2186 N N . GLN A 1 274 ? -18.733 -1.879 4.623 1.00 97.00 274 GLN A N 1
ATOM 2187 C CA . GLN A 1 274 ? -19.015 -1.711 6.049 1.00 97.00 274 GLN A CA 1
ATOM 2188 C C . GLN A 1 274 ? -20.063 -2.731 6.516 1.00 97.00 274 GLN A C 1
ATOM 2190 O O . GLN A 1 274 ? -21.249 -2.426 6.589 1.00 97.00 274 GLN A O 1
ATOM 2195 N N . VAL A 1 275 ? -19.633 -3.932 6.908 1.00 96.25 275 VAL A N 1
ATOM 2196 C CA . VAL A 1 275 ? -20.552 -5.053 7.204 1.00 96.25 275 VAL A CA 1
ATOM 2197 C C . VAL A 1 275 ? -21.582 -4.762 8.305 1.00 96.25 275 VAL A C 1
ATOM 2199 O O . VAL A 1 275 ? -22.673 -5.328 8.308 1.00 96.25 275 VAL A O 1
ATOM 2202 N N . TRP A 1 276 ? -21.299 -3.808 9.195 1.00 95.50 276 TRP A N 1
ATOM 2203 C CA . TRP A 1 276 ? -22.233 -3.353 10.227 1.00 95.50 276 TRP A CA 1
ATOM 2204 C C . TRP A 1 276 ? -23.466 -2.594 9.693 1.00 95.50 276 TRP A C 1
ATOM 2206 O O . TRP A 1 276 ? -24.413 -2.412 10.457 1.00 95.50 276 TRP A O 1
ATOM 2216 N N . THR A 1 277 ? -23.481 -2.135 8.432 1.00 95.31 277 THR A N 1
ATOM 2217 C CA . THR A 1 277 ? -24.664 -1.494 7.815 1.00 95.31 277 THR A CA 1
ATOM 2218 C C . THR A 1 277 ? -25.665 -2.501 7.244 1.00 95.31 277 THR A C 1
ATOM 2220 O O . THR A 1 277 ? -26.771 -2.118 6.858 1.00 95.31 277 THR A O 1
ATOM 2223 N N . THR A 1 278 ? -25.302 -3.785 7.217 1.00 95.50 278 THR A N 1
ATOM 2224 C CA . THR A 1 278 ? -26.155 -4.883 6.753 1.00 95.50 278 THR A CA 1
ATOM 2225 C C . THR A 1 278 ? -27.391 -5.036 7.640 1.00 95.50 278 THR A C 1
ATOM 2227 O O . THR A 1 278 ? -27.319 -4.936 8.865 1.00 95.50 278 THR A O 1
ATOM 2230 N N . ASN A 1 279 ? -28.546 -5.286 7.023 1.00 95.50 279 ASN A N 1
ATOM 2231 C CA . ASN A 1 279 ? -29.796 -5.496 7.752 1.00 95.50 279 ASN A CA 1
ATOM 2232 C C . ASN A 1 279 ? -29.854 -6.911 8.370 1.00 95.50 279 ASN A C 1
ATOM 2234 O O . ASN A 1 279 ? -29.167 -7.824 7.919 1.00 95.50 279 ASN A O 1
ATOM 2238 N N . ALA A 1 280 ? -30.689 -7.101 9.396 1.00 95.00 280 ALA A N 1
ATOM 2239 C CA . ALA A 1 280 ? -30.740 -8.353 10.157 1.00 95.00 280 ALA A CA 1
ATOM 2240 C C . ALA A 1 280 ? -31.151 -9.588 9.326 1.00 95.00 280 ALA A C 1
ATOM 2242 O O . ALA A 1 280 ? -30.670 -10.684 9.601 1.00 95.00 280 ALA A O 1
ATOM 2243 N N . GLU A 1 281 ? -32.001 -9.419 8.309 1.00 94.75 281 GLU A N 1
ATOM 2244 C CA . GLU A 1 281 ? -32.444 -10.504 7.424 1.00 94.75 281 GLU A CA 1
ATOM 2245 C C . GLU A 1 281 ? -31.301 -10.972 6.507 1.00 94.75 281 GLU A C 1
ATOM 2247 O O . GLU A 1 281 ? -31.018 -12.166 6.419 1.00 94.75 281 GLU A O 1
ATOM 2252 N N . GLU A 1 282 ? -30.577 -10.032 5.894 1.00 94.94 282 GLU A N 1
ATOM 2253 C CA . GLU A 1 282 ? -29.405 -10.308 5.055 1.00 94.94 282 GLU A CA 1
ATOM 2254 C C . GLU A 1 282 ? -28.239 -10.896 5.875 1.00 94.94 282 GLU A C 1
ATOM 2256 O O . GLU A 1 282 ? -27.592 -11.843 5.425 1.00 94.94 282 GLU A O 1
ATOM 2261 N N . LEU A 1 283 ? -28.022 -10.420 7.110 1.00 95.81 283 LEU A N 1
ATOM 2262 C CA . LEU A 1 283 ? -27.054 -11.004 8.051 1.00 95.81 283 LEU A CA 1
ATOM 2263 C C . LEU A 1 283 ? -27.394 -12.459 8.412 1.00 95.81 283 LEU A C 1
ATOM 2265 O O . LEU A 1 283 ? -26.492 -13.296 8.474 1.00 95.81 283 LEU A O 1
ATOM 2269 N N . LEU A 1 284 ? -28.679 -12.764 8.638 1.00 95.12 284 LEU A N 1
ATOM 2270 C CA . LEU A 1 284 ? -29.159 -14.117 8.938 1.00 95.12 284 LEU A CA 1
ATOM 2271 C C . LEU A 1 284 ? -29.024 -15.039 7.720 1.00 95.12 284 LEU A C 1
ATOM 2273 O O . LEU A 1 284 ? -28.483 -16.135 7.852 1.00 95.12 284 LEU A O 1
ATOM 2277 N N . LYS A 1 285 ? -29.423 -14.568 6.532 1.00 94.50 285 LYS A N 1
ATOM 2278 C CA . LYS A 1 285 ? -29.247 -15.259 5.240 1.00 94.50 285 LYS A CA 1
ATOM 2279 C C . LYS A 1 285 ? -27.778 -15.600 4.960 1.00 94.50 285 LYS A C 1
ATOM 2281 O O . LYS A 1 285 ? -27.498 -16.664 4.415 1.00 94.50 285 LYS A O 1
ATOM 2286 N N . CYS A 1 286 ? -26.849 -14.718 5.335 1.00 93.38 286 CYS A N 1
ATOM 2287 C CA . CYS A 1 286 ? -25.408 -14.921 5.153 1.00 93.38 286 CYS A CA 1
ATOM 2288 C C . CYS A 1 286 ? -24.725 -15.680 6.310 1.00 93.38 286 CYS A C 1
ATOM 2290 O O . CYS A 1 286 ? -23.556 -16.028 6.180 1.00 93.38 286 CYS A O 1
ATOM 2292 N N . GLY A 1 287 ? -25.414 -15.940 7.428 1.00 94.94 287 GLY A N 1
ATOM 2293 C CA . GLY A 1 287 ? -24.859 -16.667 8.580 1.00 94.94 287 GLY A CA 1
ATOM 2294 C C . GLY A 1 287 ? -23.863 -15.880 9.447 1.00 94.94 287 GLY A C 1
ATOM 2295 O O . GLY A 1 287 ? -23.136 -16.485 10.227 1.00 94.94 287 GLY A O 1
ATOM 2296 N N . ILE A 1 288 ? -23.829 -14.546 9.341 1.00 95.19 288 ILE A N 1
ATOM 2297 C CA . ILE A 1 288 ? -22.810 -13.671 9.968 1.00 95.19 288 ILE A CA 1
ATOM 2298 C C . ILE A 1 288 ? -23.382 -12.738 11.055 1.00 95.19 288 ILE A C 1
ATOM 2300 O O . ILE A 1 288 ? -22.783 -11.723 11.405 1.00 95.19 288 ILE A O 1
ATOM 2304 N N . VAL A 1 289 ? -24.556 -13.064 11.607 1.00 95.12 289 VAL A N 1
ATOM 2305 C CA . VAL A 1 289 ? -25.266 -12.242 12.614 1.00 95.12 289 VAL A CA 1
ATOM 2306 C C . VAL A 1 289 ? -24.411 -11.942 13.849 1.00 95.12 289 VAL A C 1
ATOM 2308 O O . VAL A 1 289 ? -24.504 -10.844 14.406 1.00 95.12 289 VAL A O 1
ATOM 2311 N N . ASP A 1 290 ? -23.600 -12.906 14.285 1.00 95.06 290 ASP A N 1
ATOM 2312 C CA . ASP A 1 290 ? -22.775 -12.825 15.496 1.00 95.06 290 ASP A CA 1
ATOM 2313 C C . ASP A 1 290 ? -21.288 -12.553 15.216 1.00 95.06 290 ASP A C 1
ATOM 2315 O O . ASP A 1 290 ? -20.468 -12.579 16.133 1.00 95.06 290 ASP A O 1
ATOM 2319 N N . ASP A 1 291 ? -20.944 -12.214 13.970 1.00 96.81 291 ASP A N 1
ATOM 2320 C CA . ASP A 1 291 ? -19.583 -11.843 13.588 1.00 96.81 291 ASP A CA 1
ATOM 2321 C C . ASP A 1 291 ? -19.121 -10.556 14.308 1.00 96.81 291 ASP A C 1
ATOM 2323 O O . ASP A 1 291 ? -19.857 -9.568 14.434 1.00 96.81 291 ASP A O 1
ATOM 2327 N N . ILE A 1 292 ? -17.870 -10.539 14.775 1.00 97.31 292 ILE A N 1
ATOM 2328 C CA . ILE A 1 292 ? -17.278 -9.404 15.495 1.00 97.31 292 ILE A CA 1
ATOM 2329 C C . ILE A 1 292 ? -17.196 -8.127 14.639 1.00 97.31 292 ILE A C 1
ATOM 2331 O O . ILE A 1 292 ? -17.330 -7.018 15.170 1.00 97.31 292 ILE A O 1
ATOM 2335 N N . MET A 1 293 ? -17.030 -8.265 13.323 1.00 97.62 293 MET A N 1
ATOM 2336 C CA . MET A 1 293 ? -17.039 -7.180 12.341 1.00 97.62 293 MET A CA 1
ATOM 2337 C C . MET A 1 293 ? -18.418 -6.505 12.259 1.00 97.62 293 MET A C 1
ATOM 2339 O O . MET A 1 293 ? -18.500 -5.293 12.052 1.00 97.62 293 MET A O 1
ATOM 2343 N N . VAL A 1 294 ? -19.494 -7.268 12.484 1.00 96.69 294 VAL A N 1
ATOM 2344 C CA . VAL A 1 294 ? -20.889 -6.795 12.504 1.00 96.69 294 VAL A CA 1
ATOM 2345 C C . VAL A 1 294 ? -21.249 -6.214 13.870 1.00 96.69 294 VAL A C 1
ATOM 2347 O O . VAL A 1 294 ? -21.687 -5.065 13.968 1.00 96.69 294 VAL A O 1
ATOM 2350 N N . LYS A 1 295 ? -21.049 -6.990 14.945 1.00 97.00 295 LYS A N 1
ATOM 2351 C CA . LYS A 1 295 ? -21.442 -6.610 16.312 1.00 97.00 295 LYS A CA 1
ATOM 2352 C C . LYS A 1 295 ? -20.630 -5.430 16.850 1.00 97.00 295 LYS A C 1
ATOM 2354 O O . LYS A 1 295 ? -21.176 -4.559 17.528 1.00 97.00 295 LYS A O 1
ATOM 2359 N N . ARG A 1 296 ? -19.317 -5.419 16.598 1.00 97.00 296 ARG A N 1
ATOM 2360 C CA . ARG A 1 296 ? -18.344 -4.492 17.201 1.00 97.00 296 ARG A CA 1
ATOM 2361 C C . ARG A 1 296 ? -17.323 -3.991 16.164 1.00 97.00 296 ARG A C 1
ATOM 2363 O O . ARG A 1 296 ? -16.125 -4.196 16.369 1.00 97.00 296 ARG A O 1
ATOM 2370 N N . PRO A 1 297 ? -17.725 -3.332 15.061 1.00 97.25 297 PRO A N 1
ATOM 2371 C CA . PRO A 1 297 ? -16.767 -2.705 14.146 1.00 97.25 297 PRO A CA 1
ATOM 2372 C C . PRO A 1 297 ? -15.894 -1.694 14.905 1.00 97.25 297 PRO A C 1
ATOM 2374 O O . PRO A 1 297 ? -16.407 -0.909 15.705 1.00 97.25 297 PRO A O 1
ATOM 2377 N N . ILE A 1 298 ? -14.583 -1.695 14.652 1.00 97.81 298 ILE A N 1
ATOM 2378 C CA . ILE A 1 298 ? -13.606 -0.828 15.347 1.00 97.81 298 ILE A CA 1
ATOM 2379 C C . ILE A 1 298 ? -13.916 0.655 15.104 1.00 97.81 298 ILE A C 1
ATOM 2381 O O . ILE A 1 298 ? -13.721 1.511 15.968 1.00 97.81 298 ILE A O 1
ATOM 2385 N N . LYS A 1 299 ? -14.415 0.970 13.909 1.00 96.06 299 LYS A N 1
ATOM 2386 C CA . LYS A 1 299 ? -14.847 2.307 13.517 1.00 96.06 299 LYS A CA 1
ATOM 2387 C C . LYS A 1 299 ? -16.145 2.188 12.729 1.00 96.06 299 LYS A C 1
ATOM 2389 O O . LYS A 1 299 ? -16.283 1.292 11.908 1.00 96.06 299 LYS A O 1
ATOM 2394 N N . LYS A 1 300 ? -17.065 3.129 12.933 1.00 95.50 300 LYS A N 1
ATOM 2395 C CA . LYS A 1 300 ? -18.222 3.349 12.056 1.00 95.50 300 LYS A CA 1
ATOM 2396 C C . LYS A 1 300 ? -17.998 4.655 11.301 1.00 95.50 300 LYS A C 1
ATOM 2398 O O . LYS A 1 300 ? -17.645 5.656 11.926 1.00 95.50 300 LYS A O 1
ATOM 2403 N N . ILE A 1 301 ? -18.150 4.645 9.978 1.00 93.50 301 ILE A N 1
ATOM 2404 C CA . ILE A 1 301 ? -17.979 5.828 9.127 1.00 93.50 301 ILE A CA 1
ATOM 2405 C C . ILE A 1 301 ? -19.317 6.113 8.446 1.00 93.50 301 ILE A C 1
ATOM 2407 O O . ILE A 1 301 ? -19.783 5.324 7.628 1.00 93.50 301 ILE A O 1
ATOM 2411 N N . ASP A 1 302 ? -19.935 7.250 8.775 1.00 88.69 302 ASP A N 1
ATOM 2412 C CA . ASP A 1 302 ? -21.105 7.735 8.037 1.00 88.69 302 ASP A CA 1
ATOM 2413 C C . ASP A 1 302 ? -20.667 8.124 6.617 1.00 88.69 302 ASP A C 1
ATOM 2415 O O . ASP A 1 302 ? -19.814 8.997 6.418 1.00 88.69 302 ASP A O 1
ATOM 2419 N N . PHE A 1 303 ? -21.208 7.416 5.631 1.00 86.19 303 PHE A N 1
ATOM 2420 C CA . PHE A 1 303 ? -20.927 7.601 4.217 1.00 86.19 303 PHE A CA 1
ATOM 2421 C C . PHE A 1 303 ? -22.224 7.407 3.433 1.00 86.19 303 PHE A C 1
ATOM 2423 O O . PHE A 1 303 ? -22.924 6.416 3.615 1.00 86.19 303 PHE A O 1
ATOM 2430 N N . GLN A 1 304 ? -22.540 8.357 2.553 1.00 78.12 304 GLN A N 1
ATOM 2431 C CA . GLN A 1 304 ? -23.730 8.325 1.704 1.00 78.12 304 GLN A CA 1
ATOM 2432 C C . GLN A 1 304 ? -23.272 8.422 0.251 1.00 78.12 304 GLN A C 1
ATOM 2434 O O . GLN A 1 304 ? -22.620 9.400 -0.114 1.00 78.12 304 GLN A O 1
ATOM 2439 N N . VAL A 1 305 ? -23.610 7.410 -0.552 1.00 68.38 305 VAL A N 1
ATOM 2440 C CA . VAL A 1 305 ? -23.150 7.264 -1.944 1.00 68.38 305 VAL A CA 1
ATOM 2441 C C . VAL A 1 305 ? -23.618 8.442 -2.815 1.00 68.38 305 VAL A C 1
ATOM 2443 O O . VAL A 1 305 ? -22.814 9.043 -3.523 1.00 68.38 305 VAL A O 1
ATOM 2446 N N . ASP A 1 306 ? -24.886 8.852 -2.673 1.00 56.94 306 ASP A N 1
ATOM 2447 C CA . ASP A 1 306 ? -25.575 9.741 -3.624 1.00 56.94 306 ASP A CA 1
ATOM 2448 C C . ASP A 1 306 ? -26.028 11.093 -3.050 1.00 56.94 306 ASP A C 1
ATOM 2450 O O . ASP A 1 306 ? -27.159 11.548 -3.256 1.00 56.94 306 ASP A O 1
ATOM 2454 N N . ARG A 1 307 ? -25.150 11.805 -2.334 1.00 46.03 307 ARG A N 1
ATOM 2455 C CA . ARG A 1 307 ? -25.398 13.226 -2.031 1.00 46.03 307 ARG A CA 1
ATOM 2456 C C . ARG A 1 307 ? -24.229 14.118 -2.418 1.00 46.03 307 ARG A C 1
ATOM 2458 O O . ARG A 1 307 ? -23.171 14.086 -1.794 1.00 46.03 307 ARG A O 1
ATOM 2465 N N . LYS A 1 308 ? -24.496 15.055 -3.348 1.00 34.22 308 LYS A N 1
ATOM 2466 C CA . LYS A 1 308 ? -23.791 16.351 -3.371 1.00 34.22 308 LYS A CA 1
ATOM 2467 C C . LYS A 1 308 ? -23.728 16.849 -1.924 1.00 34.22 308 LYS A C 1
ATOM 2469 O O . LYS A 1 308 ? -24.777 16.842 -1.269 1.00 34.22 308 LYS A O 1
ATOM 2474 N N . PRO A 1 309 ? -22.555 17.263 -1.414 1.00 35.06 309 PRO A N 1
ATOM 2475 C CA . PRO A 1 309 ? -22.421 17.619 -0.013 1.00 35.06 309 PRO A CA 1
ATOM 2476 C C . PRO A 1 309 ? -23.468 18.676 0.323 1.00 35.06 309 PRO A C 1
ATOM 2478 O O . PRO A 1 309 ? -23.482 19.751 -0.284 1.00 35.06 309 PRO A O 1
ATOM 2481 N N . ARG A 1 310 ? -24.357 18.372 1.281 1.00 39.06 310 ARG A N 1
ATOM 2482 C CA . ARG A 1 310 ? -25.190 19.402 1.904 1.00 39.06 310 ARG A CA 1
ATOM 2483 C C . ARG A 1 310 ? -24.209 20.394 2.493 1.00 39.06 310 ARG A C 1
ATOM 2485 O O . ARG A 1 310 ? -23.571 20.091 3.499 1.00 39.06 310 ARG A O 1
ATOM 2492 N N . GLY A 1 311 ? -24.045 21.529 1.815 1.00 38.22 311 GLY A N 1
ATOM 2493 C CA . GLY A 1 311 ? -23.098 22.548 2.224 1.00 38.22 311 GLY A CA 1
ATOM 2494 C C . GLY A 1 311 ? -23.368 22.864 3.682 1.00 38.22 311 GLY A C 1
ATOM 2495 O O . GLY A 1 311 ? -24.467 23.311 4.021 1.00 38.22 311 GLY A O 1
ATOM 2496 N N . THR A 1 312 ? -22.391 22.592 4.547 1.00 36.41 312 THR A N 1
ATOM 2497 C CA . THR A 1 312 ? -22.444 23.055 5.924 1.00 36.41 312 THR A CA 1
ATOM 2498 C C . THR A 1 312 ? -22.625 24.558 5.829 1.00 36.41 312 THR A C 1
ATOM 2500 O O . THR A 1 312 ? -21.724 25.270 5.381 1.00 36.41 312 THR A O 1
ATOM 2503 N N . ARG A 1 313 ? -23.818 25.041 6.203 1.00 40.75 313 ARG A N 1
ATOM 2504 C CA . ARG A 1 313 ? -24.084 26.462 6.412 1.00 40.75 313 ARG A CA 1
ATOM 2505 C C . ARG A 1 313 ? -23.146 26.897 7.530 1.00 40.75 313 ARG A C 1
ATOM 2507 O O . ARG A 1 313 ? -23.515 26.855 8.697 1.00 40.75 313 ARG A O 1
ATOM 2514 N N . ARG A 1 314 ? -21.911 27.262 7.170 1.00 37.72 314 ARG A N 1
ATOM 2515 C CA . ARG A 1 314 ? -20.960 27.914 8.064 1.00 37.72 314 ARG A CA 1
ATOM 2516 C C . ARG A 1 314 ? -21.700 29.132 8.612 1.00 37.72 314 ARG A C 1
ATOM 2518 O O . ARG A 1 314 ? -22.042 30.004 7.809 1.00 37.72 314 ARG A O 1
ATOM 2525 N N . PRO A 1 315 ? -21.973 29.220 9.924 1.00 36.38 315 PRO A N 1
ATOM 2526 C CA . PRO A 1 315 ? -22.568 30.414 10.492 1.00 36.38 315 PRO A CA 1
ATOM 2527 C C . PRO A 1 315 ? -21.473 31.481 10.556 1.00 36.38 315 PRO A C 1
ATOM 2529 O O . PRO A 1 315 ? -20.885 31.732 11.607 1.00 36.38 315 PRO A O 1
ATOM 2532 N N . TYR A 1 316 ? -21.157 32.090 9.410 1.00 33.69 316 TYR A N 1
ATOM 2533 C CA . TYR A 1 316 ? -20.211 33.194 9.340 1.00 33.69 316 TYR A CA 1
ATOM 2534 C C . TYR A 1 316 ? -20.869 34.431 9.959 1.00 33.69 316 TYR A C 1
ATOM 2536 O O . TYR A 1 316 ? -21.434 35.284 9.274 1.00 33.69 316 TYR A O 1
ATOM 2544 N N . ARG A 1 317 ? -20.812 34.527 11.291 1.00 33.62 317 ARG A N 1
ATOM 2545 C CA . ARG A 1 317 ? -21.070 35.778 12.002 1.00 33.62 317 ARG A CA 1
ATOM 2546 C C . ARG A 1 317 ? -19.953 36.754 11.643 1.00 33.62 317 ARG A C 1
ATOM 2548 O O . ARG A 1 317 ? -18.897 36.762 12.268 1.00 33.62 317 ARG A O 1
ATOM 2555 N N . TRP A 1 318 ? -20.218 37.603 10.653 1.00 30.72 318 TRP A N 1
ATOM 2556 C CA . TRP A 1 318 ? -19.427 38.799 10.367 1.00 30.72 318 TRP A CA 1
ATOM 2557 C C . TRP A 1 318 ? -19.532 39.746 11.574 1.00 30.72 318 TRP A C 1
ATOM 2559 O O . TRP A 1 318 ? -20.390 40.626 11.633 1.00 30.72 318 TRP A O 1
ATOM 2569 N N . ARG A 1 319 ? -18.679 39.553 12.587 1.00 34.28 319 ARG A N 1
ATOM 2570 C CA . ARG A 1 319 ? -18.605 40.452 13.743 1.00 34.28 319 ARG A CA 1
ATOM 2571 C C . ARG A 1 319 ? -17.835 41.707 13.322 1.00 34.28 319 ARG A C 1
ATOM 2573 O O . ARG A 1 319 ? -16.646 41.830 13.597 1.00 34.28 319 ARG A O 1
ATOM 2580 N N . ARG A 1 320 ? -18.508 42.628 12.618 1.00 33.91 320 ARG A N 1
ATOM 2581 C CA . ARG A 1 320 ? -17.986 43.984 12.376 1.00 33.91 320 ARG A CA 1
ATOM 2582 C C . ARG A 1 320 ? -17.752 44.654 13.733 1.00 33.91 320 ARG A C 1
ATOM 2584 O O . ARG A 1 320 ? -18.699 45.092 14.378 1.00 33.91 320 ARG A O 1
ATOM 2591 N N . GLY A 1 321 ? -16.494 44.712 14.164 1.00 33.00 321 GLY A N 1
ATOM 2592 C CA . GLY A 1 321 ? -16.076 45.633 15.217 1.00 33.00 321 GLY A CA 1
ATOM 2593 C C . GLY A 1 321 ? -16.214 47.084 14.730 1.00 33.00 321 GLY A C 1
ATOM 2594 O O . GLY A 1 321 ? -16.132 47.322 13.521 1.00 33.00 321 GLY A O 1
ATOM 2595 N N . PRO A 1 322 ? -16.443 48.055 15.629 1.00 37.22 322 PRO A N 1
ATOM 2596 C CA . PRO A 1 322 ? -16.630 49.447 15.242 1.00 37.22 322 PRO A CA 1
ATOM 2597 C C . PRO A 1 322 ? -15.320 50.032 14.698 1.00 37.22 322 PRO A C 1
ATOM 2599 O O . PRO A 1 322 ? -14.352 50.230 15.433 1.00 37.22 322 PRO A O 1
ATOM 2602 N N . GLY A 1 323 ? -15.293 50.311 13.394 1.00 33.16 323 GLY A N 1
ATOM 2603 C CA . GLY A 1 323 ? -14.185 51.016 12.757 1.00 33.16 323 GLY A CA 1
ATOM 2604 C C . GLY A 1 323 ? -14.092 52.447 13.283 1.00 33.16 323 GLY A C 1
ATOM 2605 O O . GLY A 1 323 ? -15.047 53.214 13.169 1.00 33.16 323 GLY A O 1
ATOM 2606 N N . ARG A 1 324 ? -12.939 52.803 13.864 1.00 39.22 324 ARG A N 1
ATOM 2607 C CA . ARG A 1 324 ? -12.634 54.173 14.301 1.00 39.22 324 ARG A CA 1
ATOM 2608 C C . ARG A 1 324 ? -12.781 55.153 13.134 1.00 39.22 324 ARG A C 1
ATOM 2610 O O . ARG A 1 324 ? -12.303 54.883 12.036 1.00 39.22 324 ARG A O 1
ATOM 2617 N N . GLY A 1 325 ? -13.388 56.309 13.399 1.00 31.67 325 GLY A N 1
ATOM 2618 C CA . GLY A 1 325 ? -13.487 57.387 12.419 1.00 31.67 325 GLY A CA 1
ATOM 2619 C C . GLY A 1 325 ? -12.115 57.952 12.032 1.00 31.67 325 GLY A C 1
ATOM 2620 O O . GLY A 1 325 ? -11.259 58.168 12.888 1.00 31.67 325 GLY A O 1
ATOM 2621 N N . GLY A 1 326 ? -11.936 58.230 10.741 1.00 33.34 326 GLY A N 1
ATOM 2622 C CA . GLY A 1 326 ? -10.774 58.908 10.169 1.00 33.34 326 GLY A CA 1
ATOM 2623 C C . GLY A 1 326 ? -11.221 59.756 8.978 1.00 33.34 326 GLY A C 1
ATOM 2624 O O . GLY A 1 326 ? -11.876 59.254 8.071 1.00 33.34 326 GLY A O 1
ATOM 2625 N N . ARG A 1 327 ? -10.942 61.063 9.017 1.00 32.62 327 ARG A N 1
ATOM 2626 C CA . ARG A 1 327 ? -11.483 62.062 8.075 1.00 32.62 327 ARG A CA 1
ATOM 2627 C C . ARG A 1 327 ? -10.834 61.993 6.685 1.00 32.62 327 ARG A C 1
ATOM 2629 O O . ARG A 1 327 ? -9.609 62.012 6.607 1.00 32.62 327 ARG A O 1
ATOM 2636 N N . ARG A 1 328 ? -11.659 62.068 5.630 1.00 35.16 328 ARG A N 1
ATOM 2637 C CA . ARG A 1 328 ? -11.456 62.673 4.282 1.00 35.16 328 ARG A CA 1
ATOM 2638 C C . ARG A 1 328 ? -12.690 62.293 3.430 1.00 35.16 328 ARG A C 1
ATOM 2640 O O . ARG A 1 328 ? -13.106 61.149 3.504 1.00 35.16 328 ARG A O 1
ATOM 2647 N N . GLY A 1 329 ? -13.341 63.141 2.632 1.00 31.14 329 GLY A N 1
ATOM 2648 C CA . GLY A 1 329 ? -13.169 64.575 2.392 1.00 31.14 329 GLY A CA 1
ATOM 2649 C C . GLY A 1 329 ? -13.359 64.931 0.909 1.00 31.14 329 GLY A C 1
ATOM 2650 O O . GLY A 1 329 ? -12.408 64.779 0.156 1.00 31.14 329 GLY A O 1
ATOM 2651 N N . GLY A 1 330 ? -14.534 65.464 0.534 1.00 30.42 330 GLY A N 1
ATOM 2652 C CA . GLY A 1 330 ? -14.742 66.255 -0.697 1.00 30.42 330 GLY A CA 1
ATOM 2653 C C . GLY A 1 330 ? -15.465 65.588 -1.886 1.00 30.42 330 GLY A C 1
ATOM 2654 O O . GLY A 1 330 ? -14.944 64.641 -2.454 1.00 30.42 330 GLY A O 1
ATOM 2655 N N . GLY A 1 331 ? -16.596 66.192 -2.300 1.00 29.77 331 GLY A N 1
ATOM 2656 C CA . GLY A 1 331 ? -17.214 66.124 -3.647 1.00 29.77 331 GLY A CA 1
ATOM 2657 C C . GLY A 1 331 ? -17.860 64.793 -4.090 1.00 29.77 331 GLY A C 1
ATOM 2658 O O . GLY A 1 331 ? -17.353 63.724 -3.795 1.00 29.77 331 GLY A O 1
ATOM 2659 N N . GLY A 1 332 ? -18.974 64.758 -4.830 1.00 29.53 332 GLY A N 1
ATOM 2660 C CA . GLY A 1 332 ? -19.872 65.831 -5.279 1.00 29.53 332 GLY A CA 1
ATOM 2661 C C . GLY A 1 332 ? -20.531 65.498 -6.630 1.00 29.53 332 GLY A C 1
ATOM 2662 O O . GLY A 1 332 ? -19.818 65.195 -7.575 1.00 29.53 332 GLY A O 1
ATOM 2663 N N . GLY A 1 333 ? -21.863 65.618 -6.734 1.00 29.47 333 GLY A N 1
ATOM 2664 C CA . GLY A 1 333 ? -22.576 65.749 -8.020 1.00 29.47 333 GLY A CA 1
ATOM 2665 C C . GLY A 1 333 ? -23.149 64.484 -8.691 1.00 29.47 333 GLY A C 1
ATOM 2666 O O . GLY A 1 333 ? -22.457 63.809 -9.435 1.00 29.47 333 GLY A O 1
ATOM 2667 N N . GLY A 1 334 ? -24.466 64.287 -8.532 1.00 28.83 334 GLY A N 1
ATOM 2668 C CA . GLY A 1 334 ? -25.421 64.340 -9.657 1.00 28.83 334 GLY A CA 1
ATOM 2669 C C . GLY A 1 334 ? -25.655 63.127 -10.581 1.00 28.83 334 GLY A C 1
ATOM 2670 O O . GLY A 1 334 ? -24.756 62.682 -11.280 1.00 28.83 334 GLY A O 1
ATOM 2671 N N . GLY A 1 335 ? -26.940 62.768 -10.748 1.00 29.17 335 GLY A N 1
ATOM 2672 C CA . GLY A 1 335 ? -27.499 62.501 -12.087 1.00 29.17 335 GLY A CA 1
ATOM 2673 C C . GLY A 1 335 ? -28.260 61.185 -12.325 1.00 29.17 335 GLY A C 1
ATOM 2674 O O . GLY A 1 335 ? -27.654 60.127 -12.390 1.00 29.17 335 GLY A O 1
ATOM 2675 N N . GLY A 1 336 ? -29.563 61.302 -12.630 1.00 28.55 336 GLY A N 1
ATOM 2676 C CA . GLY A 1 336 ? -30.240 60.464 -13.640 1.00 28.55 336 GLY A CA 1
ATOM 2677 C C . GLY A 1 336 ? -30.948 59.178 -13.183 1.00 28.55 336 GLY A C 1
ATOM 2678 O O . GLY A 1 336 ? -30.313 58.222 -12.758 1.00 28.55 336 GLY A O 1
ATOM 2679 N N . GLY A 1 337 ? -32.277 59.137 -13.353 1.00 28.70 337 GLY A N 1
ATOM 2680 C CA . GLY A 1 337 ? -33.089 57.908 -13.331 1.00 28.70 337 GLY A CA 1
ATOM 2681 C C . GLY A 1 337 ? -33.431 57.402 -14.752 1.00 28.70 337 GLY A C 1
ATOM 2682 O O . GLY A 1 337 ? -32.597 57.520 -15.643 1.00 28.70 337 GLY A O 1
ATOM 2683 N N . PRO A 1 338 ? -34.655 56.889 -14.995 1.00 52.97 338 PRO A N 1
ATOM 2684 C CA . PRO A 1 338 ? -34.970 55.476 -14.726 1.00 52.97 338 PRO A CA 1
ATOM 2685 C C . PRO A 1 338 ? -35.787 54.794 -15.865 1.00 52.97 338 PRO A C 1
ATOM 2687 O O . PRO A 1 338 ? -35.924 55.348 -16.950 1.00 52.97 338 PRO A O 1
ATOM 2690 N N . SER A 1 339 ? -36.431 53.653 -15.552 1.00 31.92 339 SER A N 1
ATOM 2691 C CA . SER A 1 339 ? -37.450 52.902 -16.338 1.00 31.92 339 SER A CA 1
ATOM 2692 C C . SER A 1 339 ? -36.932 51.993 -17.479 1.00 31.92 339 SER A C 1
ATOM 2694 O O . SER A 1 339 ? -35.814 52.172 -17.946 1.00 31.92 339 SER A O 1
ATOM 2696 N N . GLY A 1 340 ? -37.659 50.949 -17.913 1.00 29.16 340 GLY A N 1
ATOM 2697 C CA . GLY A 1 340 ? -39.040 50.559 -17.569 1.00 29.16 340 GLY A CA 1
ATOM 2698 C C . GLY A 1 340 ? -39.393 49.084 -17.858 1.00 29.16 340 GLY A C 1
ATOM 2699 O O . GLY A 1 340 ? -38.522 48.272 -18.157 1.00 29.16 340 GLY A O 1
ATOM 2700 N N . SER A 1 341 ? -40.679 48.752 -17.709 1.00 29.70 341 SER A N 1
ATOM 2701 C CA . SER A 1 341 ? -41.288 47.406 -17.725 1.00 29.70 341 SER A CA 1
ATOM 2702 C C . SER A 1 341 ? -42.038 47.062 -19.028 1.00 29.70 341 SER A C 1
ATOM 2704 O O . SER A 1 341 ? -42.375 47.957 -19.798 1.00 29.70 341 SER A O 1
ATOM 2706 N N . GLY A 1 342 ? -42.369 45.778 -19.239 1.00 28.70 342 GLY A N 1
ATOM 2707 C CA . GLY A 1 342 ? -43.245 45.275 -20.316 1.00 28.70 342 GLY A CA 1
ATOM 2708 C C . GLY A 1 342 ? -43.683 43.820 -20.060 1.00 28.70 342 GLY A C 1
ATOM 2709 O O . GLY A 1 342 ? -42.914 43.071 -19.464 1.00 28.70 342 GLY A O 1
ATOM 2710 N N . ASP A 1 343 ? -44.911 43.451 -20.449 1.00 28.17 343 ASP A N 1
ATOM 2711 C CA . ASP A 1 343 ? -45.684 42.297 -19.925 1.00 28.17 343 ASP A CA 1
ATOM 2712 C C . ASP A 1 343 ? -46.557 41.613 -21.029 1.00 28.17 343 ASP A C 1
ATOM 2714 O O . ASP A 1 343 ? -46.591 42.138 -22.144 1.00 28.17 343 ASP A O 1
ATOM 2718 N N . TYR A 1 344 ? -47.306 40.532 -20.706 1.00 30.91 344 TYR A N 1
ATOM 2719 C CA . TYR A 1 344 ? -48.256 39.722 -21.553 1.00 30.91 344 TYR A CA 1
ATOM 2720 C C . TYR A 1 344 ? -47.607 38.749 -22.598 1.00 30.91 344 TYR A C 1
ATOM 2722 O O . TYR A 1 344 ? -46.632 39.128 -23.237 1.00 30.91 344 TYR A O 1
ATOM 2730 N N . SER A 1 345 ? -47.950 37.457 -22.845 1.00 29.75 345 SER A N 1
ATOM 2731 C CA . SER A 1 345 ? -49.142 36.548 -22.742 1.00 29.75 345 SER A CA 1
ATOM 2732 C C . SER A 1 345 ? -50.041 36.499 -24.014 1.00 29.75 345 SER A C 1
ATOM 2734 O O . SER A 1 345 ? -50.157 37.526 -24.668 1.00 29.75 345 SER A O 1
ATOM 2736 N N . ASP A 1 346 ? -50.733 35.419 -24.445 1.00 30.66 346 ASP A N 1
ATOM 2737 C CA . ASP A 1 346 ? -51.063 34.081 -23.872 1.00 30.66 346 ASP A CA 1
ATOM 2738 C C . ASP A 1 346 ? -51.516 33.040 -24.969 1.00 30.66 346 ASP A C 1
ATOM 2740 O O . ASP A 1 346 ? -51.642 33.413 -26.135 1.00 30.66 346 ASP A O 1
ATOM 2744 N N . THR A 1 347 ? -51.879 31.792 -24.588 1.00 30.28 347 THR A N 1
ATOM 2745 C CA . THR A 1 347 ? -52.644 30.721 -25.325 1.00 30.28 347 THR A CA 1
ATOM 2746 C C . THR A 1 347 ? -51.933 29.920 -26.450 1.00 30.28 347 THR A C 1
ATOM 2748 O O . THR A 1 347 ? -51.044 30.441 -27.110 1.00 30.28 347 THR A O 1
ATOM 2751 N N . GLY A 1 348 ? -52.246 28.645 -26.780 1.00 26.39 348 GLY A N 1
ATOM 2752 C CA . GLY A 1 348 ? -53.083 27.597 -26.145 1.00 26.39 348 GLY A CA 1
ATOM 2753 C C . GLY A 1 348 ? -53.757 26.610 -27.148 1.00 26.39 348 GLY A C 1
ATOM 2754 O O . GLY A 1 348 ? -54.515 27.067 -27.994 1.00 26.39 348 GLY A O 1
ATOM 2755 N N . GLY A 1 349 ? -53.570 25.274 -27.042 1.00 25.12 349 GLY A N 1
ATOM 2756 C CA . GLY A 1 349 ? -54.450 24.254 -27.693 1.00 25.12 349 GLY A CA 1
ATOM 2757 C C . GLY A 1 349 ? -53.799 22.969 -28.303 1.00 25.12 349 GLY A C 1
ATOM 2758 O O . GLY A 1 349 ? -52.602 22.998 -28.573 1.00 25.12 349 GLY A O 1
ATOM 2759 N N . PRO A 1 350 ? -54.538 21.833 -28.488 1.00 41.16 350 PRO A N 1
ATOM 2760 C CA . PRO A 1 350 ? -53.994 20.445 -28.564 1.00 41.16 350 PRO A CA 1
ATOM 2761 C C . PRO A 1 350 ? -54.511 19.604 -29.797 1.00 41.16 350 PRO A C 1
ATOM 2763 O O . PRO A 1 350 ? -54.923 20.226 -30.772 1.00 41.16 350 PRO A O 1
ATOM 2766 N N . PRO A 1 351 ? -54.646 18.243 -29.787 1.00 45.56 351 PRO A N 1
ATOM 2767 C CA . PRO A 1 351 ? -53.642 17.146 -29.716 1.00 45.56 351 PRO A CA 1
ATOM 2768 C C . PRO A 1 351 ? -53.748 16.038 -30.831 1.00 45.56 351 PRO A C 1
ATOM 2770 O O . PRO A 1 351 ? -54.746 15.984 -31.533 1.00 45.56 351 PRO A O 1
ATOM 2773 N N . SER A 1 352 ? -52.755 15.116 -30.882 1.00 31.16 352 SER A N 1
ATOM 2774 C CA . SER A 1 352 ? -52.709 13.677 -31.337 1.00 31.16 352 SER A CA 1
ATOM 2775 C C . SER A 1 352 ? -53.423 13.163 -32.626 1.00 31.16 352 SER A C 1
ATOM 2777 O O . SER A 1 352 ? -54.490 13.648 -32.987 1.00 31.16 352 SER A O 1
ATOM 2779 N N . PRO A 1 353 ? -52.878 12.128 -33.328 1.00 40.25 353 PRO A N 1
ATOM 2780 C CA . PRO A 1 353 ? -53.253 10.720 -33.036 1.00 40.25 353 PRO A CA 1
ATOM 2781 C C . PRO A 1 353 ? -52.160 9.631 -33.279 1.00 40.25 353 PRO A C 1
ATOM 2783 O O . PRO A 1 353 ? -51.036 9.918 -33.684 1.00 40.25 353 PRO A O 1
ATOM 2786 N N . GLU A 1 354 ? -52.523 8.369 -33.003 1.00 27.53 354 GLU A N 1
ATOM 2787 C CA . GLU A 1 354 ? -51.723 7.121 -33.045 1.00 27.53 354 GLU A CA 1
ATOM 2788 C C . GLU A 1 354 ? -51.663 6.434 -34.434 1.00 27.53 354 GLU A C 1
ATOM 2790 O O . GLU A 1 354 ? -52.455 6.761 -35.319 1.00 27.53 354 GLU A O 1
ATOM 2795 N N . ASN A 1 355 ? -50.809 5.400 -34.596 1.00 29.44 355 ASN A N 1
ATOM 2796 C CA . ASN A 1 355 ? -51.165 4.201 -35.387 1.00 29.44 355 ASN A CA 1
ATOM 2797 C C . ASN A 1 355 ? -50.292 2.948 -35.107 1.00 29.44 355 ASN A C 1
ATOM 2799 O O . ASN A 1 355 ? -49.104 3.059 -34.806 1.00 29.44 355 ASN A O 1
ATOM 2803 N N . ASP A 1 356 ? -50.894 1.762 -35.266 1.00 26.95 356 ASP A N 1
ATOM 2804 C CA . ASP A 1 356 ? -50.358 0.412 -34.980 1.00 26.95 356 ASP A CA 1
ATOM 2805 C C . ASP A 1 356 ? -49.567 -0.257 -36.133 1.00 26.95 356 ASP A C 1
ATOM 2807 O O . ASP A 1 356 ? -49.789 0.080 -37.299 1.00 26.95 356 ASP A O 1
ATOM 2811 N N . ARG A 1 357 ? -48.779 -1.323 -35.827 1.00 28.36 357 ARG A N 1
ATOM 2812 C CA . ARG A 1 357 ? -48.964 -2.711 -36.375 1.00 28.36 357 ARG A CA 1
ATOM 2813 C C . ARG A 1 357 ? -47.871 -3.765 -36.034 1.00 28.36 357 ARG A C 1
ATOM 2815 O O . ARG A 1 357 ? -46.733 -3.670 -36.466 1.00 28.36 357 ARG A O 1
ATOM 2822 N N . GLN A 1 358 ? -48.320 -4.837 -35.365 1.00 27.45 358 GLN A N 1
ATOM 2823 C CA . GLN A 1 358 ? -48.099 -6.292 -35.603 1.00 27.45 358 GLN A CA 1
ATOM 2824 C C . GLN A 1 358 ? -46.707 -6.926 -35.919 1.00 27.45 358 GLN A C 1
ATOM 2826 O O . GLN A 1 358 ? -46.219 -6.877 -37.039 1.00 27.45 358 GLN A O 1
ATOM 2831 N N . SER A 1 359 ? -46.223 -7.730 -34.951 1.00 27.09 359 SER A N 1
ATOM 2832 C CA . SER A 1 359 ? -45.976 -9.203 -34.995 1.00 27.09 359 SER A CA 1
ATOM 2833 C C . SER A 1 359 ? -45.319 -9.903 -36.210 1.00 27.09 359 SER A C 1
ATOM 2835 O O . SER A 1 359 ? -45.936 -9.975 -37.269 1.00 27.09 359 SER A O 1
ATOM 2837 N N . HIS A 1 360 ? -44.214 -10.642 -35.965 1.00 27.50 360 HIS A N 1
ATOM 2838 C CA . HIS A 1 360 ? -43.984 -12.024 -36.463 1.00 27.50 360 HIS A CA 1
ATOM 2839 C C . HIS A 1 360 ? -42.918 -12.800 -35.640 1.00 27.50 360 HIS A C 1
ATOM 2841 O O . HIS A 1 360 ? -42.062 -12.195 -35.000 1.00 27.50 360 HIS A O 1
ATOM 2847 N N . ASN A 1 361 ? -42.993 -14.142 -35.650 1.00 26.39 361 ASN A N 1
ATOM 2848 C CA . ASN A 1 361 ? -42.091 -15.087 -34.954 1.00 26.39 361 ASN A CA 1
ATOM 2849 C C . ASN A 1 361 ? -40.886 -15.509 -35.826 1.00 26.39 361 ASN A C 1
ATOM 2851 O O . ASN A 1 361 ? -41.021 -15.533 -37.048 1.00 26.39 361 ASN A O 1
ATOM 2855 N N . GLY A 1 362 ? -39.781 -15.986 -35.223 1.00 23.64 362 GLY A N 1
ATOM 2856 C CA . GLY A 1 362 ? -38.775 -16.777 -35.959 1.00 23.64 362 GLY A CA 1
ATOM 2857 C C . GLY A 1 362 ? -37.385 -16.948 -35.322 1.00 23.64 362 GLY A C 1
ATOM 2858 O O . GLY A 1 362 ? -36.512 -16.134 -35.577 1.00 23.64 362 GLY A O 1
ATOM 2859 N N . GLU A 1 363 ? -37.203 -18.059 -34.593 1.00 23.91 363 GLU A N 1
ATOM 2860 C CA . GLU A 1 363 ? -35.964 -18.856 -34.402 1.00 23.91 363 GLU A CA 1
ATOM 2861 C C . GLU A 1 363 ? -34.623 -18.227 -33.939 1.00 23.91 363 GLU A C 1
ATOM 2863 O O . GLU A 1 363 ? -34.415 -17.022 -33.848 1.00 23.91 363 GLU A O 1
ATOM 2868 N N . ALA A 1 364 ? -33.710 -19.116 -33.527 1.00 26.45 364 ALA A N 1
ATOM 2869 C CA . ALA A 1 364 ? -32.480 -18.803 -32.805 1.00 26.45 364 ALA A CA 1
ATOM 2870 C C . ALA A 1 364 ? -31.214 -19.040 -33.643 1.00 26.45 364 ALA A C 1
ATOM 2872 O O . ALA A 1 364 ? -31.111 -20.030 -34.364 1.00 26.45 364 ALA A O 1
ATOM 2873 N N . SER A 1 365 ? -30.184 -18.216 -33.430 1.00 25.09 365 SER A N 1
ATOM 2874 C CA . SER A 1 365 ? -28.808 -18.551 -33.819 1.00 25.09 365 SER A CA 1
ATOM 2875 C C . SER A 1 365 ? -27.775 -17.870 -32.917 1.00 25.09 365 SER A C 1
ATOM 2877 O O . SER A 1 365 ? -27.769 -16.647 -32.778 1.00 25.09 365 SER A O 1
ATOM 2879 N N . TYR A 1 366 ? -26.868 -18.662 -32.342 1.00 25.98 366 TYR A N 1
ATOM 2880 C CA . TYR A 1 366 ? -25.679 -18.191 -31.626 1.00 25.98 366 TYR A CA 1
ATOM 2881 C C . TYR A 1 366 ? -24.718 -17.456 -32.574 1.00 25.98 366 TYR A C 1
ATOM 2883 O O . TYR A 1 366 ? -24.076 -18.109 -33.392 1.00 25.98 366 TYR A O 1
ATOM 2891 N N . ILE A 1 367 ? -24.515 -16.145 -32.396 1.00 26.30 367 ILE A N 1
ATOM 2892 C CA . ILE A 1 367 ? -23.284 -15.452 -32.817 1.00 26.30 367 ILE A CA 1
ATOM 2893 C C . ILE A 1 367 ? -22.892 -14.435 -31.736 1.00 26.30 367 ILE A C 1
ATOM 2895 O O . ILE A 1 367 ? -23.679 -13.569 -31.359 1.00 26.30 367 ILE A O 1
ATOM 2899 N N . GLN A 1 368 ? -21.654 -14.532 -31.243 1.00 30.05 368 GLN A N 1
ATOM 2900 C CA . GLN A 1 368 ? -21.044 -13.503 -30.401 1.00 30.05 368 GLN A CA 1
ATOM 2901 C C . GLN A 1 368 ? -20.867 -12.219 -31.215 1.00 30.05 368 GLN A C 1
ATOM 2903 O O . GLN A 1 368 ? -20.229 -12.256 -32.267 1.00 30.05 368 GLN A O 1
ATOM 2908 N N . ASN A 1 369 ? -21.313 -11.067 -30.709 1.00 25.41 369 ASN A N 1
ATOM 2909 C CA . ASN A 1 369 ? -20.713 -9.819 -31.161 1.00 25.41 369 ASN A CA 1
ATOM 2910 C C . ASN A 1 369 ? -20.646 -8.746 -30.075 1.00 25.41 369 ASN A C 1
ATOM 2912 O O . ASN A 1 369 ? -21.563 -8.558 -29.278 1.00 25.41 369 ASN A O 1
ATOM 2916 N N . ASN A 1 370 ? -19.505 -8.067 -30.047 1.00 31.38 370 ASN A N 1
ATOM 2917 C CA . ASN A 1 370 ? -19.084 -7.178 -28.979 1.00 31.38 370 ASN A CA 1
ATOM 2918 C C . ASN A 1 370 ? -19.384 -5.727 -29.382 1.00 31.38 370 ASN A C 1
ATOM 2920 O O . ASN A 1 370 ? -18.616 -5.132 -30.139 1.00 31.38 370 ASN A O 1
ATOM 2924 N N . GLN A 1 371 ? -20.505 -5.159 -28.925 1.00 25.02 371 GLN A N 1
ATOM 2925 C CA . GLN A 1 371 ? -20.854 -3.758 -29.195 1.00 25.02 371 GLN A CA 1
ATOM 2926 C C . GLN A 1 371 ? -21.386 -3.046 -27.946 1.00 25.02 371 GLN A C 1
ATOM 2928 O O . GLN A 1 371 ? -22.450 -3.366 -27.423 1.00 25.02 371 GLN A O 1
ATOM 2933 N N . HIS A 1 372 ? -20.648 -2.030 -27.494 1.00 27.77 372 HIS A N 1
ATOM 2934 C CA . HIS A 1 372 ? -21.090 -1.103 -26.453 1.00 27.77 372 HIS A CA 1
ATOM 2935 C C . HIS A 1 372 ? -22.099 -0.085 -27.015 1.00 27.77 372 HIS A C 1
ATOM 2937 O O . HIS A 1 372 ? -21.758 0.633 -27.962 1.00 27.77 372 HIS A O 1
ATOM 2943 N N . PRO A 1 373 ? -23.274 0.111 -26.390 1.00 25.70 373 PRO A N 1
ATOM 2944 C CA . PRO A 1 373 ? -24.084 1.299 -26.628 1.00 25.70 373 PRO A CA 1
ATOM 2945 C C . PRO A 1 373 ? -23.401 2.522 -26.000 1.00 25.70 373 PRO A C 1
ATOM 2947 O O . PRO A 1 373 ? -23.130 2.555 -24.798 1.00 25.70 373 PRO A O 1
ATOM 2950 N N . ARG A 1 374 ? -23.138 3.560 -26.800 1.00 31.02 374 ARG A N 1
ATOM 2951 C CA . ARG A 1 374 ? -22.659 4.856 -26.296 1.00 31.02 374 ARG A CA 1
ATOM 2952 C C . ARG A 1 374 ? -23.785 5.588 -25.555 1.00 31.02 374 ARG A C 1
ATOM 2954 O O . ARG A 1 374 ? -24.573 6.290 -26.179 1.00 31.02 374 ARG A O 1
ATOM 2961 N N . GLY A 1 375 ? -23.818 5.478 -24.228 1.00 23.11 375 GLY A N 1
ATOM 2962 C CA . GLY A 1 375 ? -24.586 6.357 -23.339 1.00 23.11 375 GLY A CA 1
ATOM 2963 C C . GLY A 1 375 ? -23.656 7.354 -22.648 1.00 23.11 375 GLY A C 1
ATOM 2964 O O . GLY A 1 375 ? -22.884 6.972 -21.774 1.00 23.11 375 GLY A O 1
ATOM 2965 N N . GLY A 1 376 ? -23.680 8.624 -23.059 1.00 25.88 376 GLY A N 1
ATOM 2966 C CA . GLY A 1 376 ? -22.720 9.623 -22.585 1.00 25.88 376 GLY A CA 1
ATOM 2967 C C . GLY A 1 376 ? -22.933 10.043 -21.128 1.00 25.88 376 GLY A C 1
ATOM 2968 O O . GLY A 1 376 ? -23.869 10.780 -20.833 1.00 25.88 376 GLY A O 1
ATOM 2969 N N . TRP A 1 377 ? -22.010 9.662 -20.244 1.00 21.91 377 TRP A N 1
ATOM 2970 C CA . TRP A 1 377 ? -21.809 10.309 -18.944 1.00 21.91 377 TRP A CA 1
ATOM 2971 C C . TRP A 1 377 ? -20.518 11.125 -18.986 1.00 21.91 377 TRP A C 1
ATOM 2973 O O . TRP A 1 377 ? -19.438 10.580 -19.203 1.00 21.91 377 TRP A O 1
ATOM 2983 N N . ALA A 1 378 ? -20.626 12.439 -18.786 1.00 23.84 378 ALA A N 1
ATOM 2984 C CA . ALA A 1 378 ? -19.466 13.318 -18.690 1.00 23.84 378 ALA A CA 1
ATOM 2985 C C . ALA A 1 378 ? -18.723 13.055 -17.363 1.00 23.84 378 ALA A C 1
ATOM 2987 O O . ALA A 1 378 ? -19.327 13.234 -16.300 1.00 23.84 378 ALA A O 1
ATOM 2988 N N . PRO A 1 379 ? -17.432 12.668 -17.371 1.00 26.81 379 PRO A N 1
ATOM 2989 C CA . PRO A 1 379 ? -16.693 12.460 -16.134 1.00 26.81 379 PRO A CA 1
ATOM 2990 C C . PRO A 1 379 ? -16.472 13.798 -15.425 1.00 26.81 379 PRO A C 1
ATOM 2992 O O . PRO A 1 379 ? -15.804 14.692 -15.948 1.00 26.81 379 PRO A O 1
ATOM 2995 N N . GLY A 1 380 ? -17.006 13.934 -14.209 1.00 23.56 380 GLY A N 1
ATOM 2996 C CA . GLY A 1 380 ? -16.634 15.031 -13.319 1.00 23.56 380 GLY A CA 1
ATOM 2997 C C . GLY A 1 380 ? -15.123 15.003 -13.083 1.00 23.56 380 GLY A C 1
ATOM 2998 O O . GLY A 1 380 ? -14.581 13.967 -12.706 1.00 23.56 380 GLY A O 1
ATOM 2999 N N . GLY A 1 381 ? -14.446 16.124 -13.350 1.00 24.33 381 GLY A N 1
ATOM 3000 C CA . GLY A 1 381 ? -12.989 16.184 -13.479 1.00 24.33 381 GLY A CA 1
ATOM 3001 C C . GLY A 1 381 ? -12.225 15.674 -12.256 1.00 24.33 381 GLY A C 1
ATOM 3002 O O . GLY A 1 381 ? -12.011 16.409 -11.293 1.00 24.33 381 GLY A O 1
ATOM 3003 N N . ASN A 1 382 ? -11.753 14.431 -12.335 1.00 27.20 382 ASN A N 1
ATOM 3004 C CA . ASN A 1 382 ? -10.857 13.828 -11.362 1.00 27.20 382 ASN A CA 1
ATOM 3005 C C . ASN A 1 382 ? -9.420 14.100 -11.832 1.00 27.20 382 ASN A C 1
ATOM 3007 O O . ASN A 1 382 ? -8.964 13.496 -12.803 1.00 27.20 382 ASN A O 1
ATOM 3011 N N . GLN A 1 383 ? -8.725 15.069 -11.225 1.00 25.78 383 GLN A N 1
ATOM 3012 C CA . GLN A 1 383 ? -7.381 15.422 -11.693 1.00 25.78 383 GLN A CA 1
ATOM 3013 C C . GLN A 1 383 ? -6.372 14.303 -11.378 1.00 25.78 383 GLN A C 1
ATOM 3015 O O . GLN A 1 383 ? -6.256 13.910 -10.212 1.00 25.78 383 GLN A O 1
ATOM 3020 N N . PRO A 1 384 ? -5.604 13.815 -12.372 1.00 30.66 384 PRO A N 1
ATOM 3021 C CA . PRO A 1 384 ? -4.492 12.909 -12.117 1.00 30.66 384 PRO A CA 1
ATOM 3022 C C . PRO A 1 384 ? -3.377 13.621 -11.334 1.00 30.66 384 PRO A C 1
ATOM 3024 O O . PRO A 1 384 ? -3.342 14.848 -11.226 1.00 30.66 384 PRO A O 1
ATOM 3027 N N . MET A 1 385 ? -2.424 12.848 -10.803 1.00 35.56 385 MET A N 1
ATOM 3028 C CA . MET A 1 385 ? -1.186 13.376 -10.213 1.00 35.56 385 MET A CA 1
ATOM 3029 C C . MET A 1 385 ? -0.316 14.057 -11.287 1.00 35.56 385 MET A C 1
ATOM 3031 O O . MET A 1 385 ? 0.645 13.478 -11.782 1.00 35.56 385 MET A O 1
ATOM 3035 N N . SER A 1 386 ? -0.627 15.309 -11.621 1.00 24.78 386 SER A N 1
ATOM 3036 C CA . SER A 1 386 ? 0.248 16.202 -12.380 1.00 24.78 386 SER A CA 1
ATOM 3037 C C . SER A 1 386 ? 0.714 17.347 -11.480 1.00 24.78 386 SER A C 1
ATOM 3039 O O . SER A 1 386 ? -0.008 18.326 -11.273 1.00 24.78 386 SER A O 1
ATOM 3041 N N . TRP A 1 387 ? 1.931 17.248 -10.943 1.00 32.62 387 TRP A N 1
ATOM 3042 C CA . TRP A 1 387 ? 2.582 18.398 -10.316 1.00 32.62 387 TRP A CA 1
ATOM 3043 C C . TRP A 1 387 ? 3.031 19.378 -11.405 1.00 32.62 387 TRP A C 1
ATOM 3045 O O . TRP A 1 387 ? 4.049 19.169 -12.060 1.00 32.62 387 TRP A O 1
ATOM 3055 N N . ARG A 1 388 ? 2.297 20.483 -11.578 1.00 24.44 388 ARG A N 1
ATOM 3056 C CA . ARG A 1 388 ? 2.869 21.686 -12.195 1.00 24.44 388 ARG A CA 1
ATOM 3057 C C . ARG A 1 388 ? 3.742 22.373 -11.149 1.00 24.44 388 ARG A C 1
ATOM 3059 O O . ARG A 1 388 ? 3.224 22.892 -10.162 1.00 24.44 388 ARG A O 1
ATOM 3066 N N . GLY A 1 389 ? 5.056 22.370 -11.357 1.00 23.22 389 GLY A N 1
ATOM 3067 C CA . GLY A 1 389 ? 5.972 23.171 -10.550 1.00 23.22 389 GLY A CA 1
ATOM 3068 C C . GLY A 1 389 ? 5.694 24.655 -10.777 1.00 23.22 389 GLY A C 1
ATOM 3069 O O . GLY A 1 389 ? 5.890 25.149 -11.883 1.00 23.22 389 GLY A O 1
ATOM 3070 N N . ASN A 1 390 ? 5.224 25.363 -9.749 1.00 24.73 390 ASN A N 1
ATOM 3071 C CA . ASN A 1 390 ? 5.063 26.812 -9.808 1.00 24.73 390 ASN A CA 1
ATOM 3072 C C . ASN A 1 390 ? 6.323 27.479 -9.250 1.00 24.73 390 ASN A C 1
ATOM 3074 O O . ASN A 1 390 ? 6.458 27.669 -8.041 1.00 24.73 390 ASN A O 1
ATOM 3078 N N . SER A 1 391 ? 7.263 27.806 -10.133 1.00 30.00 391 SER A N 1
ATOM 3079 C CA . SER A 1 391 ? 8.425 28.624 -9.801 1.00 30.00 391 SER A CA 1
ATOM 3080 C C . SER A 1 391 ? 7.982 30.069 -9.569 1.00 30.00 391 SER A C 1
ATOM 3082 O O . SER A 1 391 ? 7.734 30.788 -10.532 1.00 30.00 391 SER A O 1
ATOM 3084 N N . ASN A 1 392 ? 7.905 30.511 -8.312 1.00 26.73 392 ASN A N 1
ATOM 3085 C CA . ASN A 1 392 ? 7.723 31.929 -8.008 1.00 26.73 392 ASN A CA 1
ATOM 3086 C C . ASN A 1 392 ? 8.559 32.379 -6.802 1.00 26.73 392 ASN A C 1
ATOM 3088 O O . ASN A 1 392 ? 8.230 32.094 -5.655 1.00 26.73 392 ASN A O 1
ATOM 3092 N N . GLY A 1 393 ? 9.631 33.104 -7.129 1.00 25.09 393 GLY A N 1
ATOM 3093 C CA . GLY A 1 393 ? 10.238 34.195 -6.364 1.00 25.09 393 GLY A CA 1
ATOM 3094 C C . GLY A 1 393 ? 10.315 34.087 -4.841 1.00 25.09 393 GLY A C 1
ATOM 3095 O O . GLY A 1 393 ? 9.429 34.565 -4.136 1.00 25.09 393 GLY A O 1
ATOM 3096 N N . PHE A 1 394 ? 11.479 33.671 -4.336 1.00 25.86 394 PHE A N 1
ATOM 3097 C CA . PHE A 1 394 ? 11.949 34.185 -3.049 1.00 25.86 394 PHE A CA 1
ATOM 3098 C C . PHE A 1 394 ? 12.302 35.670 -3.208 1.00 25.86 394 PHE A C 1
ATOM 3100 O O . PHE A 1 394 ? 13.299 36.018 -3.839 1.00 25.86 394 PHE A O 1
ATOM 3107 N N . GLY A 1 395 ? 11.464 36.547 -2.655 1.00 24.95 395 GLY A N 1
ATOM 3108 C CA . GLY A 1 395 ? 11.759 37.975 -2.553 1.00 24.95 395 GLY A CA 1
ATOM 3109 C C . GLY A 1 395 ? 12.846 38.233 -1.508 1.00 24.95 395 GLY A C 1
ATOM 3110 O O . GLY A 1 395 ? 12.703 37.830 -0.357 1.00 24.95 395 GLY A O 1
ATOM 3111 N N . ASN A 1 396 ? 13.916 38.919 -1.910 1.00 27.20 396 ASN A N 1
ATOM 3112 C CA . ASN A 1 396 ? 15.020 39.320 -1.038 1.00 27.20 396 ASN A CA 1
ATOM 3113 C C . ASN A 1 396 ? 14.815 40.774 -0.547 1.00 27.20 396 ASN A C 1
ATOM 3115 O O . ASN A 1 396 ? 14.590 41.643 -1.394 1.00 27.20 396 ASN A O 1
ATOM 3119 N N . PRO A 1 397 ? 14.881 41.080 0.764 1.00 32.12 397 PRO A N 1
ATOM 3120 C CA . PRO A 1 397 ? 14.725 42.445 1.267 1.00 32.12 397 PRO A CA 1
ATOM 3121 C C . PRO A 1 397 ? 16.070 43.180 1.436 1.00 32.12 397 PRO A C 1
ATOM 3123 O O . PRO A 1 397 ? 16.912 42.755 2.219 1.00 32.12 397 PRO A O 1
ATOM 3126 N N . ASN A 1 398 ? 16.187 44.354 0.798 1.00 28.11 398 ASN A N 1
ATOM 3127 C CA . ASN A 1 398 ? 17.281 45.344 0.899 1.00 28.11 398 ASN A CA 1
ATOM 3128 C C . ASN A 1 398 ? 18.690 44.866 0.444 1.00 28.11 398 ASN A C 1
ATOM 3130 O O . ASN A 1 398 ? 19.082 43.726 0.632 1.00 28.11 398 ASN A O 1
ATOM 3134 N N . GLY A 1 399 ? 19.552 45.693 -0.156 1.00 25.36 399 GLY A N 1
ATOM 3135 C CA . GLY A 1 399 ? 19.422 47.109 -0.514 1.00 25.36 399 GLY A CA 1
ATOM 3136 C C . GLY A 1 399 ? 20.744 47.864 -0.315 1.00 25.36 399 GLY A C 1
ATOM 3137 O O . GLY A 1 399 ? 20.972 48.406 0.758 1.00 25.36 399 GLY A O 1
ATOM 3138 N N . GLY A 1 400 ? 21.603 47.923 -1.341 1.00 24.80 400 GLY A N 1
ATOM 3139 C CA . GLY A 1 400 ? 22.883 48.651 -1.311 1.00 24.80 400 GLY A CA 1
ATOM 3140 C C . GLY A 1 400 ? 23.544 48.704 -2.697 1.00 24.80 400 GLY A C 1
ATOM 3141 O O . GLY A 1 400 ? 23.508 47.716 -3.425 1.00 24.80 400 GLY A O 1
ATOM 3142 N N . ARG A 1 401 ? 24.085 49.865 -3.100 1.00 28.02 401 ARG A N 1
ATOM 3143 C CA . ARG A 1 401 ? 24.628 50.139 -4.452 1.00 28.02 401 ARG A CA 1
ATOM 3144 C C . ARG A 1 401 ? 26.159 50.281 -4.466 1.00 28.02 401 ARG A C 1
ATOM 3146 O O . ARG A 1 401 ? 26.723 50.815 -3.520 1.00 28.02 401 ARG A O 1
ATOM 3153 N N . GLY A 1 402 ? 26.756 49.972 -5.625 1.00 24.97 402 GLY A N 1
ATOM 3154 C CA . GLY A 1 402 ? 28.156 50.249 -6.007 1.00 24.97 402 GLY A CA 1
ATOM 3155 C C . GLY A 1 402 ? 29.027 48.982 -6.032 1.00 24.97 402 GLY A C 1
ATOM 3156 O O . GLY A 1 402 ? 28.851 48.127 -5.178 1.00 24.97 402 GLY A O 1
ATOM 3157 N N . GLY A 1 403 ? 29.956 48.768 -6.971 1.00 23.48 403 GLY A N 1
ATOM 3158 C CA . GLY A 1 403 ? 30.316 49.517 -8.185 1.00 23.48 403 GLY A CA 1
ATOM 3159 C C . GLY A 1 403 ? 31.693 49.067 -8.724 1.00 23.48 403 GLY A C 1
ATOM 3160 O O . GLY A 1 403 ? 32.575 48.798 -7.921 1.00 23.48 403 GLY A O 1
ATOM 3161 N N . HIS A 1 404 ? 31.880 49.064 -10.056 1.00 28.11 404 HIS A N 1
ATOM 3162 C CA . HIS A 1 404 ? 33.141 48.818 -10.811 1.00 28.11 404 HIS A CA 1
ATOM 3163 C C . HIS A 1 404 ? 33.689 47.370 -10.942 1.00 28.11 404 HIS A C 1
ATOM 3165 O O . HIS A 1 404 ? 33.650 46.590 -10.001 1.00 28.11 404 HIS A O 1
ATOM 3171 N N . GLY A 1 405 ? 34.313 47.071 -12.103 1.00 24.17 405 GLY A N 1
ATOM 3172 C CA . GLY A 1 405 ? 35.465 46.141 -12.198 1.00 24.17 405 GLY A CA 1
ATOM 3173 C C . GLY A 1 405 ? 35.353 44.876 -13.079 1.00 24.17 405 GLY A C 1
ATOM 3174 O O . GLY A 1 405 ? 34.980 43.819 -12.593 1.00 24.17 405 GLY A O 1
ATOM 3175 N N . MET A 1 406 ? 35.774 44.964 -14.349 1.00 23.22 406 MET A N 1
ATOM 3176 C CA . MET A 1 406 ? 36.207 43.848 -15.239 1.00 23.22 406 MET A CA 1
ATOM 3177 C C . MET A 1 406 ? 37.641 43.359 -14.874 1.00 23.22 406 MET A C 1
ATOM 3179 O O . MET A 1 406 ? 38.288 44.089 -14.119 1.00 23.22 406 MET A O 1
ATOM 3183 N N . PRO A 1 407 ? 38.275 42.328 -15.506 1.00 34.44 407 PRO A N 1
ATOM 3184 C CA . PRO A 1 407 ? 37.844 41.066 -16.168 1.00 34.44 407 PRO A CA 1
ATOM 3185 C C . PRO A 1 407 ? 38.669 39.818 -15.644 1.00 34.44 407 PRO A C 1
ATOM 3187 O O . PRO A 1 407 ? 39.331 39.951 -14.615 1.00 34.44 407 PRO A O 1
ATOM 3190 N N . PRO A 1 408 ? 38.661 38.598 -16.257 1.00 39.34 408 PRO A N 1
ATOM 3191 C CA . PRO A 1 408 ? 39.276 37.383 -15.670 1.00 39.34 408 PRO A CA 1
ATOM 3192 C C . PRO A 1 408 ? 40.700 37.049 -16.179 1.00 39.34 408 PRO A C 1
ATOM 3194 O O . PRO A 1 408 ? 41.168 37.639 -17.149 1.00 39.34 408 PRO A O 1
ATOM 3197 N N . PHE A 1 409 ? 41.359 36.043 -15.574 1.00 25.53 409 PHE A N 1
ATOM 3198 C CA . PHE A 1 409 ? 42.675 35.529 -16.002 1.00 25.53 409 PHE A CA 1
ATOM 3199 C C . PHE A 1 409 ? 42.775 33.989 -16.087 1.00 25.53 409 PHE A C 1
ATOM 3201 O O . PHE A 1 409 ? 42.179 33.257 -15.298 1.00 25.53 409 PHE A O 1
ATOM 3208 N N . HIS A 1 410 ? 43.572 33.527 -17.057 1.00 27.78 410 HIS A N 1
ATOM 3209 C CA . HIS A 1 410 ? 43.991 32.139 -17.317 1.00 27.78 410 HIS A CA 1
ATOM 3210 C C . HIS A 1 410 ? 45.449 31.896 -16.860 1.00 27.78 410 HIS A C 1
ATOM 3212 O O . HIS A 1 410 ? 46.203 32.851 -16.687 1.00 27.78 410 HIS A O 1
ATOM 3218 N N . GLY A 1 411 ? 45.869 30.622 -16.801 1.00 25.81 411 GLY A N 1
ATOM 3219 C CA . GLY A 1 411 ? 47.279 30.189 -16.709 1.00 25.81 411 GLY A CA 1
ATOM 3220 C C . GLY A 1 411 ? 47.529 29.217 -15.540 1.00 25.81 411 GLY A C 1
ATOM 3221 O O . GLY A 1 411 ? 47.210 29.594 -14.421 1.00 25.81 411 GLY A O 1
ATOM 3222 N N . ASN A 1 412 ? 48.025 27.971 -15.624 1.00 26.75 412 ASN A N 1
ATOM 3223 C CA . ASN A 1 412 ? 48.647 27.075 -16.629 1.00 26.75 412 ASN A CA 1
ATOM 3224 C C . ASN A 1 412 ? 50.099 26.692 -16.244 1.00 26.75 412 ASN A C 1
ATOM 3226 O O . ASN A 1 412 ? 50.889 27.567 -15.907 1.00 26.75 412 ASN A O 1
ATOM 3230 N N . GLY A 1 413 ? 50.451 25.404 -16.378 1.00 24.72 413 GLY A N 1
ATOM 3231 C CA . GLY A 1 413 ? 51.792 24.846 -16.116 1.00 24.72 413 GLY A CA 1
ATOM 3232 C C . GLY A 1 413 ? 52.154 24.689 -14.625 1.00 24.72 413 GLY A C 1
ATOM 3233 O O . GLY A 1 413 ? 51.588 25.356 -13.770 1.00 24.72 413 GLY A O 1
ATOM 3234 N N . SER A 1 414 ? 53.080 23.815 -14.226 1.00 27.06 414 SER A N 1
ATOM 3235 C CA . SER A 1 414 ? 53.861 22.807 -14.970 1.00 27.06 414 SER A CA 1
ATOM 3236 C C . SER A 1 414 ? 54.487 21.824 -13.967 1.00 27.06 414 SER A C 1
ATOM 3238 O O . SER A 1 414 ? 54.838 22.230 -12.862 1.00 27.06 414 SER A O 1
ATOM 3240 N N . GLY A 1 415 ? 54.645 20.549 -14.330 1.00 25.42 415 GLY A N 1
ATOM 3241 C CA . GLY A 1 415 ? 55.262 19.549 -13.449 1.00 25.42 415 GLY A CA 1
ATOM 3242 C C . GLY A 1 415 ? 56.790 19.478 -13.555 1.00 25.42 415 GLY A C 1
ATOM 3243 O O . GLY A 1 415 ? 57.378 19.973 -14.510 1.00 25.42 415 GLY A O 1
ATOM 3244 N N . ASN A 1 416 ? 57.409 18.792 -12.593 1.00 26.52 416 ASN A N 1
ATOM 3245 C CA . ASN A 1 416 ? 58.640 18.017 -12.772 1.00 26.52 416 ASN A CA 1
ATOM 3246 C C . ASN A 1 416 ? 58.776 17.037 -11.597 1.00 26.52 416 ASN A C 1
ATOM 3248 O O . ASN A 1 416 ? 58.465 17.390 -10.461 1.00 26.52 416 ASN A O 1
ATOM 3252 N N . GLY A 1 417 ? 59.221 15.810 -11.863 1.00 23.30 417 GLY A N 1
ATOM 3253 C CA . GLY A 1 417 ? 59.491 14.802 -10.833 1.00 23.30 417 GLY A CA 1
ATOM 3254 C C . GLY A 1 417 ? 60.957 14.382 -10.838 1.00 23.30 417 GLY A C 1
ATOM 3255 O O . GLY A 1 417 ? 61.646 14.605 -11.827 1.00 23.30 417 GLY A O 1
ATOM 3256 N N . PHE A 1 418 ? 61.412 13.733 -9.764 1.00 23.64 418 PHE A N 1
ATOM 3257 C CA . PHE A 1 418 ? 62.636 12.925 -9.755 1.00 23.64 418 PHE A CA 1
ATOM 3258 C C . PHE A 1 418 ? 62.498 11.741 -8.776 1.00 23.64 418 PHE A C 1
ATOM 3260 O O . PHE A 1 418 ? 61.899 11.855 -7.709 1.00 23.64 418 PHE A O 1
ATOM 3267 N N . GLN A 1 419 ? 63.027 10.594 -9.199 1.00 24.95 419 GLN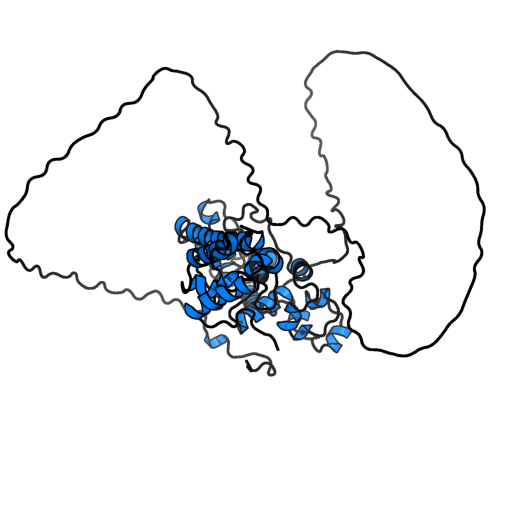 A N 1
ATOM 3268 C CA . GLN A 1 419 ? 63.115 9.285 -8.522 1.00 24.95 419 GLN A CA 1
ATOM 3269 C C . GLN A 1 419 ? 64.565 9.071 -7.994 1.00 24.95 419 GLN A C 1
ATOM 3271 O O . GLN A 1 419 ? 65.392 9.956 -8.216 1.00 24.95 419 GLN A O 1
ATOM 3276 N N . PRO A 1 420 ? 64.988 7.880 -7.502 1.00 40.91 420 PRO A N 1
ATOM 3277 C CA . PRO A 1 420 ? 64.367 6.894 -6.593 1.00 40.91 420 PRO A CA 1
ATOM 3278 C C . PRO A 1 420 ? 65.334 6.485 -5.433 1.00 40.91 420 PRO A C 1
ATOM 3280 O O . PRO A 1 420 ? 66.479 6.926 -5.398 1.00 40.91 420 PRO A O 1
ATOM 3283 N N . GLY A 1 421 ? 64.942 5.585 -4.510 1.00 23.22 421 GLY A N 1
ATOM 3284 C CA . GLY A 1 421 ? 65.843 5.140 -3.421 1.00 23.22 421 GLY A CA 1
ATOM 3285 C C . GLY A 1 421 ? 65.448 3.866 -2.651 1.00 23.22 421 GLY A C 1
ATOM 3286 O O . GLY A 1 421 ? 64.744 3.937 -1.656 1.00 23.22 421 GLY A O 1
ATOM 3287 N N . PHE A 1 422 ? 65.938 2.727 -3.144 1.00 23.97 422 PHE A N 1
ATOM 3288 C CA . PHE A 1 422 ? 66.148 1.386 -2.557 1.00 23.97 422 PHE A CA 1
ATOM 3289 C C . PHE A 1 422 ? 65.765 0.975 -1.108 1.00 23.97 422 PHE A C 1
ATOM 3291 O O . PHE A 1 422 ? 66.049 1.648 -0.125 1.00 23.97 422 PHE A O 1
ATOM 3298 N N . ALA A 1 423 ? 65.425 -0.326 -1.056 1.00 24.12 423 ALA A N 1
ATOM 3299 C CA . ALA A 1 423 ? 65.707 -1.337 -0.022 1.00 24.12 423 ALA A CA 1
ATOM 3300 C C . ALA A 1 423 ? 64.739 -1.506 1.167 1.00 24.12 423 ALA A C 1
ATOM 3302 O O . ALA A 1 423 ? 64.435 -0.597 1.930 1.00 24.12 423 ALA A O 1
ATOM 3303 N N . ALA A 1 424 ? 64.313 -2.760 1.341 1.00 25.95 424 ALA A N 1
ATOM 3304 C CA . ALA A 1 424 ? 63.539 -3.237 2.476 1.00 25.95 424 ALA A CA 1
ATOM 3305 C C . ALA A 1 424 ? 64.457 -3.721 3.607 1.00 25.95 424 ALA A C 1
ATOM 3307 O O . ALA A 1 424 ? 65.497 -4.325 3.341 1.00 25.95 424 ALA A O 1
ATOM 3308 N N . ASN A 1 425 ? 64.004 -3.590 4.856 1.00 25.64 425 ASN A N 1
ATOM 3309 C CA . ASN A 1 425 ? 64.238 -4.645 5.837 1.00 25.64 425 ASN A CA 1
ATOM 3310 C C . ASN A 1 425 ? 63.149 -4.680 6.917 1.00 25.64 425 ASN A C 1
ATOM 3312 O O . ASN A 1 425 ? 62.470 -3.689 7.181 1.00 25.64 425 ASN A O 1
ATOM 3316 N N . SER A 1 426 ? 62.952 -5.859 7.497 1.00 25.25 426 SER A N 1
ATOM 3317 C CA . SER A 1 426 ? 61.825 -6.190 8.371 1.00 25.25 426 SER A CA 1
ATOM 3318 C C . SER A 1 426 ? 61.937 -5.630 9.793 1.00 25.25 426 SER A C 1
ATOM 3320 O O . SER A 1 426 ? 62.956 -5.831 10.451 1.00 25.25 426 SER A O 1
ATOM 3322 N N . MET A 1 427 ? 60.829 -5.114 10.333 1.00 26.39 427 MET A N 1
ATOM 3323 C CA . MET A 1 427 ? 60.568 -5.106 11.777 1.00 26.39 427 MET A CA 1
ATOM 3324 C C . MET A 1 427 ? 59.161 -5.638 12.057 1.00 26.39 427 MET A C 1
ATOM 3326 O O . MET A 1 427 ? 58.165 -5.076 11.607 1.00 26.39 427 MET A O 1
ATOM 3330 N N . GLN A 1 428 ? 59.090 -6.744 12.797 1.00 25.95 428 GLN A N 1
ATOM 3331 C CA . GLN A 1 428 ? 57.838 -7.284 13.321 1.00 25.95 428 GLN A CA 1
ATOM 3332 C C . GLN A 1 428 ? 57.365 -6.419 14.493 1.00 25.95 428 GLN A C 1
ATOM 3334 O O . GLN A 1 428 ? 58.095 -6.260 15.468 1.00 25.95 428 GLN A O 1
ATOM 3339 N N . TYR A 1 429 ? 56.123 -5.938 14.439 1.00 28.86 429 TYR A N 1
ATOM 3340 C CA . TYR A 1 429 ? 55.423 -5.411 15.610 1.00 28.86 429 TYR A CA 1
ATOM 3341 C C . TYR A 1 429 ? 54.221 -6.297 15.936 1.00 28.86 429 TYR A C 1
ATOM 3343 O O . TYR A 1 429 ? 53.109 -6.088 15.454 1.00 28.86 429 TYR A O 1
ATOM 3351 N N . ASN A 1 430 ? 54.456 -7.286 16.799 1.00 28.03 430 ASN A N 1
ATOM 3352 C CA . ASN A 1 430 ? 53.386 -7.894 17.580 1.00 28.03 430 ASN A CA 1
ATOM 3353 C C . ASN A 1 430 ? 52.876 -6.854 18.582 1.00 28.03 430 ASN A C 1
ATOM 3355 O O . ASN A 1 430 ? 53.640 -6.441 19.449 1.00 28.03 430 ASN A O 1
ATOM 3359 N N . ASN A 1 431 ? 51.606 -6.457 18.466 1.00 30.98 431 ASN A N 1
ATOM 3360 C CA . ASN A 1 431 ? 50.737 -6.058 19.582 1.00 30.98 431 ASN A CA 1
ATOM 3361 C C . ASN A 1 431 ? 49.317 -5.804 19.052 1.00 30.98 431 ASN A C 1
ATOM 3363 O O . ASN A 1 431 ? 48.953 -4.686 18.689 1.00 30.98 431 ASN A O 1
ATOM 3367 N N . ALA A 1 432 ? 48.506 -6.862 18.999 1.00 31.83 432 ALA A N 1
ATOM 3368 C CA . ALA A 1 432 ? 47.071 -6.726 18.780 1.00 31.83 432 ALA A CA 1
ATOM 3369 C C . ALA A 1 432 ? 46.401 -6.171 20.056 1.00 31.83 432 ALA A C 1
ATOM 3371 O O . ALA A 1 432 ? 46.748 -6.612 21.155 1.00 31.83 432 ALA A O 1
ATOM 3372 N N . PRO A 1 433 ? 45.443 -5.230 19.954 1.00 35.81 433 PRO A N 1
ATOM 3373 C CA . PRO A 1 433 ? 44.690 -4.768 21.115 1.00 35.81 433 PRO A CA 1
ATOM 3374 C C . PRO A 1 433 ? 43.800 -5.897 21.671 1.00 35.81 433 PRO A C 1
ATOM 3376 O O . PRO A 1 433 ? 43.311 -6.725 20.897 1.00 35.81 433 PRO A O 1
ATOM 3379 N N . PRO A 1 434 ? 43.549 -5.940 22.994 1.00 35.16 434 PRO A N 1
ATOM 3380 C CA . PRO A 1 434 ? 42.715 -6.975 23.595 1.00 35.16 434 PRO A CA 1
ATOM 3381 C C . PRO A 1 434 ? 41.266 -6.898 23.080 1.00 35.16 434 PRO A C 1
ATOM 3383 O O . PRO A 1 434 ? 40.770 -5.803 22.783 1.00 35.16 434 PRO A O 1
ATOM 3386 N N . PRO A 1 435 ? 40.556 -8.039 22.985 1.00 33.94 435 PRO A N 1
ATOM 3387 C CA . PRO A 1 435 ? 39.185 -8.064 22.497 1.00 33.94 435 PRO A CA 1
ATOM 3388 C C . PRO A 1 435 ? 38.272 -7.247 23.416 1.00 33.94 435 PRO A C 1
ATOM 3390 O O . PRO A 1 435 ? 38.288 -7.406 24.638 1.00 33.94 435 PRO A O 1
ATOM 3393 N N . ARG A 1 436 ? 37.438 -6.385 22.822 1.00 34.84 436 ARG A N 1
ATOM 3394 C CA . ARG A 1 436 ? 36.380 -5.692 23.564 1.00 34.84 436 ARG A CA 1
ATOM 3395 C C . ARG A 1 436 ? 35.439 -6.733 24.165 1.00 34.84 436 ARG A C 1
ATOM 3397 O O . ARG A 1 436 ? 34.838 -7.515 23.431 1.00 34.84 436 ARG A O 1
ATOM 3404 N N . GLN A 1 437 ? 35.287 -6.704 25.486 1.00 31.03 437 GLN A N 1
ATOM 3405 C CA . GLN A 1 437 ? 34.233 -7.445 26.167 1.00 31.03 437 GLN A CA 1
ATOM 3406 C C . GLN A 1 437 ? 32.883 -6.964 25.627 1.00 31.03 437 GLN A C 1
ATOM 3408 O O . GLN A 1 437 ? 32.537 -5.788 25.758 1.00 31.03 437 GLN A O 1
ATOM 3413 N N . TYR A 1 438 ? 32.132 -7.867 24.997 1.00 32.97 438 TYR A N 1
ATOM 3414 C CA . TYR A 1 438 ? 30.742 -7.609 24.652 1.00 32.97 438 TYR A CA 1
ATOM 3415 C C . TYR A 1 438 ? 29.952 -7.467 25.954 1.00 32.97 438 TYR A C 1
ATOM 3417 O O . TYR A 1 438 ? 29.768 -8.443 26.680 1.00 32.97 438 TYR A O 1
ATOM 3425 N N . MET A 1 439 ? 29.466 -6.258 26.244 1.00 31.28 439 MET A N 1
ATOM 3426 C CA . MET A 1 439 ? 28.349 -6.126 27.173 1.00 31.28 439 MET A CA 1
ATOM 3427 C C . MET A 1 439 ? 27.145 -6.854 26.559 1.00 31.28 439 MET A C 1
ATOM 3429 O O . MET A 1 439 ? 26.881 -6.656 25.368 1.00 31.28 439 MET A O 1
ATOM 3433 N N . PRO A 1 440 ? 26.419 -7.691 27.321 1.00 31.11 440 PRO A N 1
ATOM 3434 C CA . PRO A 1 440 ? 25.190 -8.285 26.822 1.00 31.11 440 PRO A CA 1
ATOM 3435 C C . PRO A 1 440 ? 24.210 -7.165 26.464 1.00 31.11 440 PRO A C 1
ATOM 3437 O O . PRO A 1 440 ? 24.045 -6.204 27.220 1.00 31.11 440 PRO A O 1
ATOM 3440 N N . ALA A 1 441 ? 23.574 -7.280 25.299 1.00 31.58 441 ALA A N 1
ATOM 3441 C CA . ALA A 1 441 ? 22.508 -6.365 24.918 1.00 31.58 441 ALA A CA 1
ATOM 3442 C C . ALA A 1 441 ? 21.396 -6.404 25.985 1.00 31.58 441 ALA A C 1
ATOM 3444 O O . ALA A 1 441 ? 21.110 -7.486 26.511 1.00 31.58 441 ALA A O 1
ATOM 3445 N N . PRO A 1 442 ? 20.749 -5.268 26.311 1.00 30.80 442 PRO A N 1
ATOM 3446 C CA . PRO A 1 442 ? 19.573 -5.297 27.167 1.00 30.80 442 PRO A CA 1
ATOM 3447 C C . PRO A 1 442 ? 18.534 -6.220 26.530 1.00 30.80 442 PRO A C 1
ATOM 3449 O O . PRO A 1 442 ? 18.265 -6.117 25.331 1.00 30.80 442 PRO A O 1
ATOM 3452 N N . SER A 1 443 ? 17.972 -7.125 27.329 1.00 28.22 443 SER A N 1
ATOM 3453 C CA . SER A 1 443 ? 16.981 -8.098 26.884 1.00 28.22 443 SER A CA 1
ATOM 3454 C C . SER A 1 443 ? 15.695 -7.396 26.452 1.00 28.22 443 SER A C 1
ATOM 3456 O O . SER A 1 443 ? 14.756 -7.222 27.230 1.00 28.22 443 SER A O 1
ATOM 3458 N N . TYR A 1 444 ? 15.639 -7.019 25.175 1.00 27.39 444 TYR A N 1
ATOM 3459 C CA . TYR A 1 444 ? 14.374 -6.857 24.481 1.00 27.39 444 TYR A CA 1
ATOM 3460 C C . TYR A 1 444 ? 13.642 -8.191 24.578 1.00 27.39 444 TYR A C 1
ATOM 3462 O O . TYR A 1 444 ? 14.105 -9.196 24.041 1.00 27.39 444 TYR A O 1
ATOM 3470 N N . HIS A 1 445 ? 12.502 -8.198 25.263 1.00 28.38 445 HIS A N 1
ATOM 3471 C CA . HIS A 1 445 ? 11.497 -9.211 25.000 1.00 28.38 445 HIS A CA 1
ATOM 3472 C C . HIS A 1 445 ? 10.958 -8.934 23.591 1.00 28.38 445 HIS A C 1
ATOM 3474 O O . HIS A 1 445 ? 10.305 -7.902 23.414 1.00 28.38 445 HIS A O 1
ATOM 3480 N N . PRO A 1 446 ? 11.204 -9.796 22.585 1.00 31.92 446 PRO A N 1
ATOM 3481 C CA . PRO A 1 446 ? 10.326 -9.800 21.428 1.00 31.92 446 PRO A CA 1
ATOM 3482 C C . PRO A 1 446 ? 8.906 -10.096 21.924 1.00 31.92 446 PRO A C 1
ATOM 3484 O O . PRO A 1 446 ? 8.724 -10.863 22.878 1.00 31.92 446 PRO A O 1
ATOM 3487 N N . PHE A 1 447 ? 7.901 -9.501 21.280 1.00 36.44 447 PHE A N 1
ATOM 3488 C CA . PHE A 1 447 ? 6.514 -9.916 21.480 1.00 36.44 447 PHE A CA 1
ATOM 3489 C C . PHE A 1 447 ? 6.432 -11.436 21.302 1.00 36.44 447 PHE A C 1
ATOM 3491 O O . PHE A 1 447 ? 6.953 -11.983 20.328 1.00 36.44 447 PHE A O 1
ATOM 3498 N N . SER A 1 448 ? 5.850 -12.125 22.285 1.00 28.81 448 SER A N 1
ATOM 3499 C CA . SER A 1 448 ? 5.902 -13.585 22.347 1.00 28.81 448 SER A CA 1
ATOM 3500 C C . SER A 1 448 ? 5.175 -14.204 21.155 1.00 28.81 448 SER A C 1
ATOM 3502 O O . SER A 1 448 ? 3.944 -14.234 21.111 1.00 28.81 448 SER A O 1
ATOM 3504 N N . ALA A 1 449 ? 5.937 -14.775 20.219 1.00 29.91 449 ALA A N 1
ATOM 3505 C CA . ALA A 1 449 ? 5.395 -15.523 19.086 1.00 29.91 449 ALA A CA 1
ATOM 3506 C C . ALA A 1 449 ? 4.554 -16.747 19.517 1.00 29.91 449 ALA A C 1
ATOM 3508 O O . ALA A 1 449 ? 3.804 -17.297 18.717 1.00 29.91 449 ALA A O 1
ATOM 3509 N N . HIS A 1 450 ? 4.623 -17.157 20.791 1.00 26.92 450 HIS A N 1
ATOM 3510 C CA . HIS A 1 450 ? 3.840 -18.266 21.339 1.00 26.92 450 HIS A CA 1
ATOM 3511 C C . HIS A 1 450 ? 2.377 -17.926 21.683 1.00 26.92 450 HIS A C 1
ATOM 3513 O O . HIS A 1 450 ? 1.636 -18.834 22.050 1.00 26.92 450 HIS A O 1
ATOM 3519 N N . ALA A 1 451 ? 1.925 -16.674 21.539 1.00 31.97 451 ALA A N 1
ATOM 3520 C CA . ALA A 1 451 ? 0.512 -16.322 21.737 1.00 31.97 451 ALA A CA 1
ATOM 3521 C C . ALA A 1 451 ? -0.383 -16.616 20.509 1.00 31.97 451 ALA A C 1
ATOM 3523 O O . ALA A 1 451 ? -1.585 -16.819 20.653 1.00 31.97 451 ALA A O 1
ATOM 3524 N N . TYR A 1 452 ? 0.186 -16.684 19.300 1.00 37.47 452 TYR A N 1
ATOM 3525 C CA . TYR A 1 452 ? -0.583 -16.637 18.045 1.00 37.47 452 TYR A CA 1
ATOM 3526 C C . TYR A 1 452 ? -1.103 -17.988 17.517 1.00 37.47 452 TYR A C 1
ATOM 3528 O O . TYR A 1 452 ? -1.693 -18.032 16.441 1.00 37.47 452 TYR A O 1
ATOM 3536 N N . HIS A 1 453 ? -0.929 -19.092 18.254 1.00 29.27 453 HIS A N 1
ATOM 3537 C CA . HIS A 1 453 ? -1.324 -20.433 17.787 1.00 29.27 453 HIS A CA 1
ATOM 3538 C C . HIS A 1 453 ? -2.670 -20.963 18.309 1.00 29.27 453 HIS A C 1
ATOM 3540 O O . HIS A 1 453 ? -3.091 -22.042 17.892 1.00 29.27 453 HIS A O 1
ATOM 3546 N N . HIS A 1 454 ? -3.381 -20.221 19.167 1.00 34.94 454 HIS A N 1
ATOM 3547 C CA . HIS A 1 454 ? -4.664 -20.664 19.723 1.00 34.94 454 HIS A CA 1
ATOM 3548 C C . HIS A 1 454 ? -5.749 -19.580 19.705 1.00 34.94 454 HIS A C 1
ATOM 3550 O O . HIS A 1 454 ? -6.039 -18.983 20.736 1.00 34.94 454 HIS A O 1
ATOM 3556 N N . GLN A 1 455 ? -6.391 -19.406 18.543 1.00 36.59 455 GLN A N 1
ATOM 3557 C CA . GLN A 1 455 ? -7.857 -19.450 18.351 1.00 36.59 455 GLN A CA 1
ATOM 3558 C C . GLN A 1 455 ? -8.214 -18.950 16.939 1.00 36.59 455 GLN A C 1
ATOM 3560 O O . GLN A 1 455 ? -8.326 -17.754 16.696 1.00 36.59 455 GLN A O 1
ATOM 3565 N N . LEU A 1 456 ? -8.432 -19.888 16.013 1.00 38.59 456 LEU A N 1
ATOM 3566 C CA . LEU A 1 456 ? -9.092 -19.640 14.727 1.00 38.59 456 LEU A CA 1
ATOM 3567 C C . LEU A 1 456 ? -10.354 -20.518 14.632 1.00 38.59 456 LEU A C 1
ATOM 3569 O O . LEU A 1 456 ? -10.355 -21.622 15.189 1.00 38.59 456 LEU A O 1
ATOM 3573 N N . PRO A 1 457 ? -11.418 -20.077 13.934 1.00 34.59 457 PRO A N 1
ATOM 3574 C CA . PRO A 1 457 ? -12.586 -20.914 13.674 1.00 34.59 457 PRO A CA 1
ATOM 3575 C C . PRO A 1 457 ? -12.207 -22.184 12.884 1.00 34.59 457 PRO A C 1
ATOM 3577 O O . PRO A 1 457 ? -11.396 -22.103 11.958 1.00 34.59 457 PRO A O 1
ATOM 3580 N N . PRO A 1 458 ? -12.798 -23.357 13.182 1.00 33.62 458 PRO A N 1
ATOM 3581 C CA . PRO A 1 458 ? -12.335 -24.662 12.683 1.00 33.62 458 PRO A CA 1
ATOM 3582 C C . PRO A 1 458 ? -12.632 -24.957 11.193 1.00 33.62 458 PRO A C 1
ATOM 3584 O O . PRO A 1 458 ? -12.727 -26.119 10.808 1.00 33.62 458 PRO A O 1
ATOM 3587 N N . HIS A 1 459 ? -12.807 -23.938 10.348 1.00 37.50 459 HIS A N 1
ATOM 3588 C CA . HIS A 1 459 ? -13.193 -24.071 8.930 1.00 37.50 459 HIS A CA 1
ATOM 3589 C C . HIS A 1 459 ? -12.190 -23.450 7.938 1.00 37.50 459 HIS A C 1
ATOM 3591 O O . HIS A 1 459 ? -12.439 -23.468 6.736 1.00 37.50 459 HIS A O 1
ATOM 3597 N N . LEU A 1 460 ? -11.055 -22.923 8.414 1.00 43.06 460 LEU A N 1
ATOM 3598 C CA . LEU A 1 460 ? -10.024 -22.285 7.583 1.00 43.06 460 LEU A CA 1
ATOM 3599 C C . LEU A 1 460 ? -8.647 -22.929 7.820 1.00 43.06 460 LEU A C 1
ATOM 3601 O O . LEU A 1 460 ? -7.736 -22.318 8.374 1.00 43.06 460 LEU A O 1
ATOM 3605 N N . GLY A 1 461 ? -8.516 -24.197 7.420 1.00 33.81 461 GLY A N 1
ATOM 3606 C CA . GLY A 1 461 ? -7.225 -24.889 7.330 1.00 33.81 461 GLY A CA 1
ATOM 3607 C C . GLY A 1 461 ? -6.485 -24.558 6.022 1.00 33.81 461 GLY A C 1
ATOM 3608 O O . GLY A 1 461 ? -7.136 -24.226 5.028 1.00 33.81 461 GLY A O 1
ATOM 3609 N N . PRO A 1 462 ? -5.142 -24.642 5.986 1.00 35.47 462 PRO A N 1
ATOM 3610 C CA . PRO A 1 462 ? -4.365 -24.265 4.811 1.00 35.47 462 PRO A CA 1
ATOM 3611 C C . PRO A 1 462 ? -4.408 -25.344 3.719 1.00 35.47 462 PRO A C 1
ATOM 3613 O O . PRO A 1 462 ? -3.819 -26.416 3.853 1.00 35.47 462 PRO A O 1
ATOM 3616 N N . HIS A 1 463 ? -5.049 -25.009 2.600 1.00 34.69 463 HIS A N 1
ATOM 3617 C CA . HIS A 1 463 ? -4.798 -25.620 1.295 1.00 34.69 463 HIS A CA 1
ATOM 3618 C C . HIS A 1 463 ? -4.499 -24.520 0.268 1.00 34.69 463 HIS A C 1
ATOM 3620 O O . HIS A 1 463 ? -5.357 -24.153 -0.536 1.00 34.69 463 HIS A O 1
ATOM 3626 N N . VAL A 1 464 ? -3.269 -24.004 0.335 1.00 35.00 464 VAL A N 1
ATOM 3627 C CA . VAL A 1 464 ? -2.532 -23.343 -0.755 1.00 35.00 464 VAL A CA 1
ATOM 3628 C C . VAL A 1 464 ? -1.093 -23.835 -0.660 1.00 35.00 464 VAL A C 1
ATOM 3630 O O . VAL A 1 464 ? -0.578 -23.814 0.480 1.00 35.00 464 VAL A O 1
#

Foldseek 3Di:
DFDALQPFDDALVSLVVLLLCCQQAVLLVCQQVQQLAWDHNSSHSSNLLCPQVVSDDPVNSVVSLCCQQCQVDVSNVNGPNRNPHDDPRNVVSNVVVVVVVVLVVVCVVQPPLLQDLLRPVVVVVPGDQDAQELPPVRHDPPDPPDSVVVVVCLVCQLCLQQQFLLSSLQSLSQQVHLDTRPNSVLQNLLCQLPVRRHRLNSVLVSNCVRHSSDHSSNSSQSSCCSSQSHPPPCRNVDHDDSLVSCCVHVVCLPSSCSRPVLCVPPHDSSCSRRVLVDDPVSCVVSVNNPRCSNPPNNDDDDDDPDDDPPPPPPPPPPPDDDDDDDDDDDDDDDDDDDYDDDDDDDDDDYDDDDDDDDDDDDDDDDDDDDDDDDDDDDDDDDDDPDDDDDDDDPDDDDDDDDDDDDDDDDDDDDDDDDDDDDDDDDDDDDDDPDDDDDDDDPDDDDDDPVVPPDDDDPPDDDDD

pLDDT: mean 73.11, std 31.42, range [21.91, 98.81]

Sequence (464 aa):
DAKSAHPFDGGESPAWDRVRHLVKTGGMCSYQETRNGLLGEDFSTKLSGYLALGCISARSIHDELLKLEDGTDETYARSKGFGKGENDGTKAVRFELLWRDYMRLCTMKFGTQLFRVSGFKGATGLYEKKWKTADKKTAAIDQDPAPEEVEAIIERFLQGTTGMGLIDASQRELYHTGYTSNRARQNVASFFSKHLGIDWRYGAEWYEMMLVDYDVSSNWANWQYVAGVGNDPRGDARIFNPVKQAFDYDNNGAYVRTWVPEVKYIEKLENVFQVWTTNAEELLKCGIVDDIMVKRPIKKIDFQVDRKPRGTRRPYRWRRGPGRGGRRGGGGGGGGGPSGSGDYSDTGGPPSPENDRQSHNGEASYIQNNQHPRGGWAPGGNQPMSWRGNSNGFGNPNGGRGGHGMPPFHGNGSGNGFQPGFAANSMQYNNAPPPRQYMPAPSYHPFSAHAYHHQLPPHLGPHV

InterPro domains:
  IPR002081 Cryptochrome/DNA photolyase class 1 [PR00147] (162-178)
  IPR002081 Cryptochrome/DNA photolyase class 1 [PR00147] (182-200)
  IPR002081 Cryptochrome/DNA photolyase class 1 [PR00147] (221-235)
  IPR002081 Cryptochrome/DNA photolyase class 1 [PTHR11455] (6-317)
  IPR005101 Cryptochrome/DNA photolyase, FAD-binding domain [PF03441] (96-289)
  IPR014133 Cryptochrome DASH [TIGR02765] (1-263)
  IPR036134 Cryptochrome/DNA photolyase, FAD-binding domain-like superfamily [SSF48173] (3-307)

Organism: NCBI:txid1435070